Protein AF-0000000083251338 (afdb_homodimer)

Secondary structure (DSSP, 8-state):
---GGG---EEEEEEEEEE-S-GGGSSEEESSEEEEEESS--EEEEETTEEEEE-TTEEEEE-TT--EEEE--TTS-EEEEEEEEESS-SSS-SGGG--EEETTS----S--------HHHHTS-SEEE-TT-HHHHHHHHHHHHHHHH--SSHHHHHHHHHHHHHHHHHHHHH-SS---HHHHHHHHHHHH-TT----GGGHHHHTT--HHHHHHHHHHHHSS-HHHHHHHHHHHHHHHHHHH----HHHHHHHTT-SSHHHHHHHHHHHHSS-HHHHHH-HHHHHHHHHHHHHHHHH-/---GGG---EEEEEEEEEE-S-GGGSSEEESSEEEEEESS--EEEEETTEEEEE-TTEEEEE-TT--EEEE--TTS-EEEEEEEEESS-SSS-SGGG--EEETTS----S--------HHHHTS-SEEE-TT-HHHHHHHHHHHHHHHH--TTHHHHHHHHHHHHHHHHHHHHH-SS---HHHHHHHHHHHH-TT----GGGHHHHTT--HHHHHHHHHHHHSS-HHHHHHHHHHHHHHHHHHH----HHHHHHHTT-SSHHHHHHHHHHHHSS-HHHHHH-HHHHHHHHHHHHHHHHH-

Radius of gyration: 26.66 Å; Cα contacts (8 Å, |Δi|>4): 1052; chains: 2; bounding box: 55×78×57 Å

Structure (mmCIF, N/CA/C/O backbone):
data_AF-0000000083251338-model_v1
#
loop_
_entity.id
_entity.type
_entity.pdbx_description
1 polymer 'AraC-like DNA-binding protein'
#
loop_
_atom_site.group_PDB
_atom_site.id
_atom_site.type_symbol
_atom_site.label_atom_id
_atom_site.label_alt_id
_atom_site.label_comp_id
_atom_site.label_asym_id
_atom_site.label_entity_id
_atom_site.label_seq_id
_atom_site.pdbx_PDB_ins_code
_atom_site.Cartn_x
_atom_site.Cartn_y
_atom_site.Cartn_z
_atom_site.occupancy
_atom_site.B_iso_or_equiv
_atom_site.auth_seq_id
_atom_site.auth_comp_id
_atom_site.auth_asym_id
_atom_site.auth_atom_id
_atom_site.pdbx_PDB_model_num
ATOM 1 N N . MET A 1 1 ? -20.109 8.328 -16.203 1 85.44 1 MET A N 1
ATOM 2 C CA . MET A 1 1 ? -19.922 8.836 -14.852 1 85.44 1 MET A CA 1
ATOM 3 C C . MET A 1 1 ? -18.578 8.422 -14.297 1 85.44 1 MET A C 1
ATOM 5 O O . MET A 1 1 ? -18.094 7.32 -14.578 1 85.44 1 MET A O 1
ATOM 9 N N . ARG A 1 2 ? -17.891 9.352 -13.641 1 91.69 2 ARG A N 1
ATOM 10 C CA . ARG A 1 2 ? -16.578 9.047 -13.102 1 91.69 2 ARG A CA 1
ATOM 11 C C . ARG A 1 2 ? -16.672 8.008 -11.984 1 91.69 2 ARG A C 1
ATOM 13 O O . ARG A 1 2 ? -17.641 7.977 -11.242 1 91.69 2 ARG A O 1
ATOM 20 N N . THR A 1 3 ? -15.695 7.094 -11.977 1 94.62 3 THR A N 1
ATOM 21 C CA . THR A 1 3 ? -15.586 6.094 -10.922 1 94.62 3 THR A CA 1
ATOM 22 C C . THR A 1 3 ? -14.305 6.301 -10.117 1 94.62 3 THR A C 1
ATOM 24 O O . THR A 1 3 ? -13.477 7.145 -10.461 1 94.62 3 THR A O 1
ATOM 27 N N . LEU A 1 4 ? -14.188 5.57 -9.031 1 95.69 4 LEU A N 1
ATOM 28 C CA . LEU A 1 4 ? -13.008 5.691 -8.188 1 95.69 4 LEU A CA 1
ATOM 29 C C . LEU A 1 4 ? -11.758 5.238 -8.93 1 95.69 4 LEU A C 1
ATOM 31 O O . LEU A 1 4 ? -10.641 5.586 -8.539 1 95.69 4 LEU A O 1
ATOM 35 N N . ALA A 1 5 ? -11.938 4.445 -10.023 1 94.06 5 ALA A N 1
ATOM 36 C CA . ALA A 1 5 ? -10.797 3.998 -10.82 1 94.06 5 ALA A CA 1
ATOM 37 C C . ALA A 1 5 ? -10.125 5.176 -11.516 1 94.06 5 ALA A C 1
ATOM 39 O O . ALA A 1 5 ? -8.977 5.066 -11.969 1 94.06 5 ALA A O 1
ATOM 40 N N . MET A 1 6 ? -10.781 6.305 -11.57 1 95.06 6 MET A N 1
ATOM 41 C CA . MET A 1 6 ? -10.289 7.465 -12.312 1 95.06 6 ME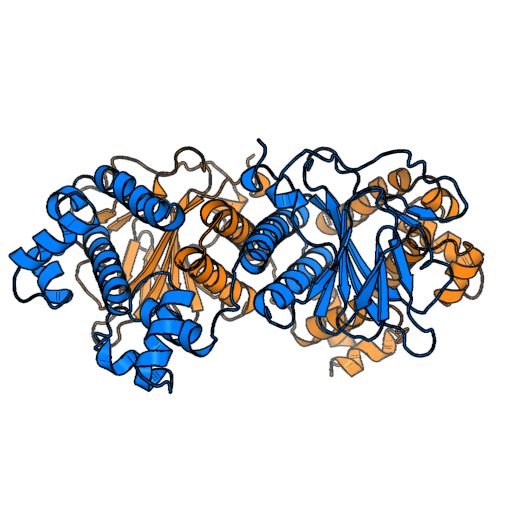T A CA 1
ATOM 42 C C . MET A 1 6 ? -9.609 8.453 -11.375 1 95.06 6 MET A C 1
ATOM 44 O O . MET A 1 6 ? -9.109 9.492 -11.82 1 95.06 6 MET A O 1
ATOM 48 N N . LEU A 1 7 ? -9.555 8.164 -10.102 1 96.38 7 LEU A N 1
ATOM 49 C CA . LEU A 1 7 ? -8.867 9.031 -9.156 1 96.38 7 LEU A CA 1
ATOM 50 C C . LEU A 1 7 ? -7.391 9.164 -9.508 1 96.38 7 LEU A C 1
ATOM 52 O O . LEU A 1 7 ? -6.77 8.211 -9.977 1 96.38 7 LEU A O 1
ATOM 56 N N . LYS A 1 8 ? -6.812 10.328 -9.312 1 95.69 8 LYS A N 1
ATOM 57 C CA . LYS A 1 8 ? -5.387 10.641 -9.391 1 95.69 8 LYS A CA 1
ATOM 58 C C . LYS A 1 8 ? -4.91 11.336 -8.117 1 95.69 8 LYS A C 1
ATOM 60 O O . LYS A 1 8 ? -4.527 12.508 -8.148 1 95.69 8 LYS A O 1
ATOM 65 N N . PRO A 1 9 ? -4.898 10.555 -7.051 1 96.88 9 PRO A N 1
ATOM 66 C CA . PRO A 1 9 ? -4.645 11.195 -5.758 1 96.88 9 PRO A CA 1
ATOM 67 C C . PRO A 1 9 ? -3.209 11.703 -5.621 1 96.88 9 PRO A C 1
ATOM 69 O O . PRO A 1 9 ? -2.285 11.102 -6.18 1 96.88 9 PRO A O 1
ATOM 72 N N . HIS A 1 10 ? -3.021 12.781 -4.961 1 97.75 10 HIS A N 1
ATOM 73 C CA . HIS A 1 10 ? -1.735 13.359 -4.59 1 97.75 10 HIS A CA 1
ATOM 74 C C . HIS A 1 10 ? -1.752 13.852 -3.146 1 97.75 10 HIS A C 1
ATOM 76 O O . HIS A 1 10 ? -2.486 14.789 -2.814 1 97.75 10 HIS A O 1
ATOM 82 N N . VAL A 1 11 ? -0.938 13.227 -2.32 1 97.44 11 VAL A N 1
ATOM 83 C CA . VAL A 1 11 ? -0.796 13.672 -0.939 1 97.44 11 VAL A CA 1
ATOM 84 C C . VAL A 1 11 ? 0.209 14.82 -0.867 1 97.44 11 VAL A C 1
ATOM 86 O O . VAL A 1 11 ? 1.415 14.609 -1.012 1 97.44 11 VAL A O 1
ATOM 89 N N . GLY A 1 12 ? -0.308 15.977 -0.588 1 93.88 12 GLY A N 1
ATOM 90 C CA . GLY A 1 12 ? 0.538 17.156 -0.577 1 93.88 12 GLY A CA 1
ATOM 91 C C . GLY A 1 12 ? 1.225 17.391 0.756 1 93.88 12 GLY A C 1
ATOM 92 O O . GLY A 1 12 ? 2.281 18.016 0.815 1 93.88 12 GLY A O 1
ATOM 93 N N . ASP A 1 13 ? 0.55 16.906 1.802 1 89.88 13 ASP A N 1
ATOM 94 C CA . ASP A 1 13 ? 1.111 17.094 3.137 1 89.88 13 ASP A CA 1
ATOM 95 C C . ASP A 1 13 ? 0.557 16.062 4.117 1 89.88 13 ASP A C 1
ATOM 97 O O . ASP A 1 13 ? -0.55 15.547 3.928 1 89.88 13 ASP A O 1
ATOM 101 N N . SER A 1 14 ? 1.362 15.664 5.062 1 90.31 14 SER A N 1
ATOM 102 C CA . SER A 1 14 ? 0.993 14.789 6.172 1 90.31 14 SER A CA 1
ATOM 103 C C . SER A 1 14 ? 1.659 15.234 7.469 1 90.31 14 SER A C 1
ATOM 105 O O . SER A 1 14 ? 2.881 15.383 7.527 1 90.31 14 SER A O 1
ATOM 107 N N . MET A 1 15 ? 0.802 15.43 8.523 1 83.19 15 MET A N 1
ATOM 108 C CA . MET A 1 15 ? 1.394 15.906 9.773 1 83.19 15 MET A CA 1
ATOM 109 C C . MET A 1 15 ? 0.53 15.508 10.969 1 83.19 15 MET A C 1
ATOM 111 O O . MET A 1 15 ? -0.696 15.445 10.859 1 83.19 15 MET A O 1
ATOM 115 N N . PRO A 1 16 ? 1.213 15.25 12.047 1 83 16 PRO A N 1
ATOM 116 C CA . PRO A 1 16 ? 0.451 15.133 13.289 1 83 16 PRO A CA 1
ATOM 117 C C . PRO A 1 16 ? -0.023 16.484 13.82 1 83 16 PRO A C 1
ATOM 119 O O . PRO A 1 16 ? 0.603 17.516 13.547 1 83 16 PRO A O 1
ATOM 122 N N . TYR A 1 17 ? -1.095 16.5 14.539 1 84.44 17 TYR A N 1
ATOM 123 C CA . TYR A 1 17 ? -1.618 17.719 15.133 1 84.44 17 TYR A CA 1
ATOM 124 C C . TYR A 1 17 ? -2.295 17.438 16.469 1 84.44 17 TYR A C 1
ATOM 126 O O . TYR A 1 17 ? -2.994 16.438 16.609 1 84.44 17 TYR A O 1
ATOM 134 N N . LEU A 1 18 ? -1.992 18.281 17.359 1 83.56 18 LEU A N 1
ATOM 135 C CA . LEU A 1 18 ? -2.643 18.203 18.672 1 83.56 18 LEU A CA 1
ATOM 136 C C . LEU A 1 18 ? -3.762 19.234 18.781 1 83.56 18 LEU A C 1
ATOM 138 O O . LEU A 1 18 ? -3.5 20.438 18.828 1 83.56 18 LEU A O 1
ATOM 142 N N . TYR A 1 19 ? -4.949 18.75 18.797 1 87.19 19 TYR A N 1
ATOM 143 C CA . TYR A 1 19 ? -6.109 19.609 19.031 1 87.19 19 TYR A CA 1
ATOM 144 C C . TYR A 1 19 ? -6.293 19.891 20.516 1 87.19 19 TYR A C 1
ATOM 146 O O . TYR A 1 19 ? -6.57 18.969 21.297 1 87.19 19 TYR A O 1
ATOM 154 N N . ASP A 1 20 ? -6.125 21.109 20.875 1 84.56 20 ASP A N 1
ATOM 155 C CA . ASP A 1 20 ? -6.125 21.438 22.297 1 84.56 20 ASP A CA 1
ATOM 156 C C . ASP A 1 20 ? -7.211 22.453 22.625 1 84.56 20 ASP A C 1
ATOM 158 O O . ASP A 1 20 ? -7.121 23.172 23.625 1 84.56 20 ASP A O 1
ATOM 162 N N . GLY A 1 21 ? -8.172 22.547 21.828 1 81.19 21 GLY A N 1
ATOM 163 C CA . GLY A 1 21 ? -9.289 23.453 22.078 1 81.19 21 GLY A CA 1
ATOM 164 C C . GLY A 1 21 ? -8.961 24.906 21.75 1 81.19 21 GLY A C 1
ATOM 165 O O . GLY A 1 21 ? -9.672 25.812 22.188 1 81.19 21 GLY A O 1
ATOM 166 N N . SER A 1 22 ? -8 25.078 21.016 1 77.12 22 SER A N 1
ATOM 167 C CA . SER A 1 22 ? -7.582 26.438 20.641 1 77.12 22 SER A CA 1
ATOM 168 C C . SER A 1 22 ? -8.523 27.047 19.609 1 77.12 22 SER A C 1
ATOM 170 O O . SER A 1 22 ? -9.367 26.359 19.047 1 77.12 22 SER A O 1
ATOM 172 N N . SER A 1 23 ? -8.414 28.375 19.5 1 67.44 23 SER A N 1
ATOM 173 C CA . SER A 1 23 ? -9.289 29.141 18.625 1 67.44 23 SER A CA 1
ATOM 174 C C . SER A 1 23 ? -9.156 28.688 17.172 1 67.44 23 SER A C 1
ATOM 176 O O . SER A 1 23 ? -10.07 28.891 16.375 1 67.44 23 SER A O 1
ATOM 178 N N . ASN A 1 24 ? -8.125 28.016 16.828 1 68.88 24 ASN A N 1
ATOM 179 C CA . ASN A 1 24 ? -7.879 27.625 15.445 1 68.88 24 ASN A CA 1
ATOM 180 C C . ASN A 1 24 ? -8.641 26.344 15.086 1 68.88 24 ASN A C 1
ATOM 182 O O . ASN A 1 24 ? -8.539 25.859 13.969 1 68.88 24 ASN A O 1
ATOM 186 N N . GLU A 1 25 ? -9.43 25.953 15.922 1 82.5 25 GLU A N 1
ATOM 187 C CA . GLU A 1 25 ? -10.195 24.719 15.719 1 82.5 25 GLU A CA 1
ATOM 188 C C . GLU A 1 25 ? -11.68 25.031 15.516 1 82.5 25 GLU A C 1
ATOM 190 O O . GLU A 1 25 ? -12.492 24.109 15.414 1 82.5 25 GLU A O 1
ATOM 195 N N . GLY A 1 26 ? -11.875 26.406 15.445 1 88.38 26 GLY A N 1
ATOM 196 C CA . GLY A 1 26 ? -13.242 26.812 15.195 1 88.38 26 GLY A CA 1
ATOM 197 C C . GLY A 1 26 ? -13.664 26.641 13.75 1 88.38 26 GLY A C 1
ATOM 198 O O . GLY A 1 26 ? -13.055 25.859 13.008 1 88.38 26 GLY A O 1
ATOM 199 N N . LEU A 1 27 ? -14.781 27.266 13.406 1 93.19 27 LEU A N 1
ATOM 200 C CA . LEU A 1 27 ? -15.359 27.078 12.078 1 93.19 27 LEU A CA 1
ATOM 201 C C . LEU A 1 27 ? -14.398 27.562 10.992 1 93.19 27 LEU A C 1
ATOM 203 O O . LEU A 1 27 ? -13.945 28.719 11.031 1 93.19 27 LEU A O 1
ATOM 207 N N . ARG A 1 28 ? -14.094 26.688 10.031 1 93.94 28 ARG A N 1
ATOM 208 C CA . ARG A 1 28 ? -13.109 26.984 8.992 1 93.94 28 ARG A CA 1
ATOM 209 C C . ARG A 1 28 ? -13.398 26.188 7.723 1 93.94 28 ARG A C 1
ATOM 211 O O . ARG A 1 28 ? -14.242 25.281 7.727 1 93.94 28 ARG A O 1
ATOM 218 N N . VAL A 1 29 ? -12.75 26.609 6.648 1 94.75 29 VAL A N 1
ATOM 219 C CA . VAL A 1 29 ? -12.75 25.844 5.406 1 94.75 29 VAL A CA 1
ATOM 220 C C . VAL A 1 29 ? -11.32 25.641 4.922 1 94.75 29 VAL A C 1
ATOM 222 O O . VAL A 1 29 ? -10.43 26.438 5.246 1 94.75 29 VAL A O 1
ATOM 225 N N . CYS A 1 30 ? -11.031 24.547 4.316 1 94.88 30 CYS A N 1
ATOM 226 C CA . CYS A 1 30 ? -9.734 24.219 3.73 1 94.88 30 CYS A CA 1
ATOM 227 C C . CYS A 1 30 ? -9.828 24.125 2.213 1 94.88 30 CYS A C 1
ATOM 229 O O . CYS A 1 30 ? -10.859 23.703 1.677 1 94.88 30 CYS A O 1
ATOM 231 N N . SER A 1 31 ? -8.805 24.438 1.492 1 95.31 31 SER A N 1
ATOM 232 C CA . SER A 1 31 ? -8.805 24.5 0.034 1 95.31 31 SER A CA 1
ATOM 233 C C . SER A 1 31 ? -8.68 23.109 -0.582 1 95.31 31 SER A C 1
ATOM 235 O O . SER A 1 31 ? -8.906 22.938 -1.781 1 95.31 31 SER A O 1
ATOM 237 N N . VAL A 1 32 ? -8.328 22.125 0.177 1 97.5 32 VAL A N 1
ATOM 238 C CA . VAL A 1 32 ? -8.047 20.797 -0.368 1 97.5 32 VAL A CA 1
ATOM 239 C C . VAL A 1 32 ? -8.773 19.734 0.455 1 97.5 32 VAL A C 1
ATOM 241 O O . VAL A 1 32 ? -9.414 20.047 1.463 1 97.5 32 VAL A O 1
ATOM 244 N N . TYR A 1 33 ? -8.758 18.438 -0.029 1 98.44 33 TYR A N 1
ATOM 245 C CA . TYR A 1 33 ? -9.289 17.328 0.76 1 98.44 33 TYR A CA 1
ATOM 246 C C . TYR A 1 33 ? -8.445 17.094 2.002 1 98.44 33 TYR A C 1
ATOM 248 O O . TYR A 1 33 ? -7.223 17.266 1.971 1 98.44 33 TYR A O 1
ATOM 256 N N . ALA A 1 34 ? -9.07 16.672 3.029 1 98.06 34 ALA A N 1
ATOM 257 C CA . ALA A 1 34 ? -8.344 16.422 4.27 1 98.06 34 ALA A CA 1
ATOM 258 C C . ALA A 1 34 ? -8.859 15.148 4.945 1 98.06 34 ALA A C 1
ATOM 260 O O . ALA A 1 34 ? -10.062 14.883 4.961 1 98.06 34 ALA A O 1
ATOM 261 N N . PHE A 1 35 ? -7.945 14.336 5.422 1 98.44 35 PHE A N 1
ATOM 262 C CA . PHE A 1 35 ? -8.203 13.18 6.273 1 98.44 35 PHE A CA 1
ATOM 263 C C . PHE A 1 35 ? -7.59 13.375 7.652 1 98.44 35 PHE A C 1
ATOM 265 O O . PHE A 1 35 ? -6.387 13.602 7.777 1 98.44 35 PHE A O 1
ATOM 272 N N . HIS A 1 36 ? -8.352 13.375 8.688 1 97.38 36 HIS A N 1
ATOM 273 C CA . HIS A 1 36 ? -7.887 13.43 10.062 1 97.38 36 HIS A CA 1
ATOM 274 C C . HIS A 1 36 ? -8.156 12.117 10.797 1 97.38 36 HIS A C 1
ATOM 276 O O . HIS A 1 36 ? -9.312 11.742 11 1 97.38 36 HIS A O 1
ATOM 282 N N . LEU A 1 37 ? -7.145 11.406 11.125 1 97.62 37 LEU A N 1
ATOM 283 C CA . LEU A 1 37 ? -7.297 10.172 11.891 1 97.62 37 LEU A CA 1
ATOM 284 C C . LEU A 1 37 ? -7.004 10.406 13.367 1 97.62 37 LEU A C 1
ATOM 286 O O . LEU A 1 37 ? -5.852 10.641 13.75 1 97.62 37 LEU A O 1
ATOM 290 N N . PHE A 1 38 ? -8 10.32 14.148 1 95.69 38 PHE A N 1
ATOM 291 C CA . PHE A 1 38 ? -7.852 10.461 15.586 1 95.69 38 PHE A CA 1
ATOM 292 C C . PHE A 1 38 ? -7.559 9.117 16.234 1 95.69 38 PHE A C 1
ATOM 294 O O . PHE A 1 38 ? -8.242 8.125 15.969 1 95.69 38 PHE A O 1
ATOM 301 N N . THR A 1 39 ? -6.562 9.078 17.078 1 91.38 39 THR A N 1
ATOM 302 C CA . THR A 1 39 ? -6.156 7.832 17.719 1 91.38 39 THR A CA 1
ATOM 303 C C . THR A 1 39 ? -6.926 7.617 19.016 1 91.38 39 THR A C 1
ATOM 305 O O . THR A 1 39 ? -6.926 6.516 19.562 1 91.38 39 THR A O 1
ATOM 308 N N . ASP A 1 40 ? -7.504 8.719 19.453 1 92.19 40 ASP A N 1
ATOM 309 C CA . ASP A 1 40 ? -8.242 8.672 20.719 1 92.19 40 ASP A CA 1
ATOM 310 C C . ASP A 1 40 ? -9.469 9.57 20.672 1 92.19 40 ASP A C 1
ATOM 312 O O . ASP A 1 40 ? -9.742 10.203 19.641 1 92.19 40 ASP A O 1
ATOM 316 N N . GLY A 1 41 ? -10.32 9.562 21.766 1 92.75 41 GLY A N 1
ATOM 317 C CA . GLY A 1 41 ? -11.484 10.391 22.031 1 92.75 41 GLY A CA 1
ATOM 318 C C . GLY A 1 41 ? -11.688 10.68 23.5 1 92.75 41 GLY A C 1
ATOM 319 O O . GLY A 1 41 ? -10.797 10.438 24.312 1 92.75 41 GLY A O 1
ATOM 320 N N . PRO A 1 42 ? -12.719 11.258 23.938 1 94.62 42 PRO A N 1
ATOM 321 C CA . PRO A 1 42 ? -13.852 11.727 23.125 1 94.62 42 PRO A CA 1
ATOM 322 C C . PRO A 1 42 ? -13.641 13.141 22.594 1 94.62 42 PRO A C 1
ATOM 324 O O . PRO A 1 42 ? -12.82 13.891 23.125 1 94.62 42 PRO A O 1
ATOM 327 N N . GLY A 1 43 ? -14.258 13.57 21.578 1 95.62 43 GLY A N 1
ATOM 328 C CA . GLY A 1 43 ? -14.422 14.898 21 1 95.62 43 GLY A CA 1
ATOM 329 C C . GLY A 1 43 ? -15.586 14.992 20.031 1 95.62 43 GLY A C 1
ATOM 330 O O . GLY A 1 43 ? -16.391 14.07 19.938 1 95.62 43 GLY A O 1
ATOM 331 N N . GLU A 1 44 ? -15.719 16.141 19.547 1 95.56 44 GLU A N 1
ATOM 332 C CA . GLU A 1 44 ? -16.766 16.312 18.547 1 95.56 44 GLU A CA 1
ATOM 333 C C . GLU A 1 44 ? -16.266 17.062 17.328 1 95.56 44 GLU A C 1
ATOM 335 O O . GLU A 1 44 ? -15.461 18 17.453 1 95.56 44 GLU A O 1
ATOM 340 N N . MET A 1 45 ? -16.719 16.625 16.203 1 95.69 45 MET A N 1
ATOM 341 C CA . MET A 1 45 ? -16.438 17.297 14.938 1 95.69 45 MET A CA 1
ATOM 342 C C . MET A 1 45 ? -17.734 17.844 14.328 1 95.69 45 MET A C 1
ATOM 344 O O . MET A 1 45 ? -18.766 17.188 14.367 1 95.69 45 MET A O 1
ATOM 348 N N . GLU A 1 46 ? -17.656 19.031 13.867 1 96.69 46 GLU A N 1
ATOM 349 C CA . GLU A 1 46 ? -18.766 19.656 13.18 1 96.69 46 GLU A CA 1
ATOM 350 C C . GLU A 1 46 ? -18.516 19.781 11.688 1 96.69 46 GLU A C 1
ATOM 352 O O . GLU A 1 46 ? -17.484 20.312 11.266 1 96.69 46 GLU A O 1
ATOM 357 N N . ILE A 1 47 ? -19.375 19.219 10.867 1 97.38 47 ILE A N 1
ATOM 358 C CA . ILE A 1 47 ? -19.312 19.328 9.414 1 97.38 47 ILE A CA 1
ATOM 359 C C . ILE A 1 47 ? -20.625 19.922 8.875 1 97.38 47 ILE A C 1
ATOM 361 O O . ILE A 1 47 ? -21.672 19.297 8.992 1 97.38 47 ILE A O 1
ATOM 365 N N . GLU A 1 48 ? -20.5 21.078 8.312 1 96.5 48 GLU A N 1
ATOM 366 C CA . GLU A 1 48 ? -21.672 21.75 7.754 1 96.5 48 GLU A CA 1
ATOM 367 C C . GLU A 1 48 ? -22.797 21.828 8.781 1 96.5 48 GLU A C 1
ATOM 369 O O . GLU A 1 48 ? -23.953 21.5 8.484 1 96.5 48 GLU A O 1
ATOM 374 N N . GLY A 1 49 ? -22.391 22.078 9.891 1 95.25 49 GLY A N 1
ATOM 375 C CA . GLY A 1 49 ? -23.359 22.359 10.945 1 95.25 49 GLY A CA 1
ATOM 376 C C . GLY A 1 49 ? -23.812 21.125 11.695 1 95.25 49 GLY A C 1
ATOM 377 O O . GLY A 1 49 ? -24.531 21.219 12.688 1 95.25 49 GLY A O 1
ATOM 378 N N . VAL A 1 50 ? -23.453 19.938 11.258 1 96.75 50 VAL A N 1
ATOM 379 C CA . VAL A 1 50 ? -23.844 18.703 11.914 1 96.75 50 VAL A CA 1
ATOM 380 C C . VAL A 1 50 ? -22.703 18.188 12.789 1 96.75 50 VAL A C 1
ATOM 382 O O . VAL A 1 50 ? -21.547 18.156 12.352 1 96.75 50 VAL A O 1
ATOM 385 N N . ARG A 1 51 ? -23.047 17.766 13.961 1 96.56 51 ARG A N 1
ATOM 386 C CA . ARG A 1 51 ? -22.031 17.344 14.914 1 96.56 51 ARG A CA 1
ATOM 387 C C . ARG A 1 51 ? -21.922 15.812 14.938 1 96.56 51 ARG A C 1
ATOM 389 O O . ARG A 1 51 ? -22.922 15.109 14.859 1 96.56 51 ARG A O 1
ATOM 396 N N . TYR A 1 52 ? -20.719 15.336 14.945 1 97.12 52 TYR A N 1
ATOM 397 C CA . TYR A 1 52 ? -20.391 13.914 15.023 1 97.12 52 TYR A CA 1
ATOM 398 C C . TYR A 1 52 ? -19.422 13.648 16.172 1 97.12 52 TYR A C 1
ATOM 400 O O . TYR A 1 52 ? -18.531 14.453 16.438 1 97.12 52 TYR A O 1
ATOM 408 N N . PRO A 1 53 ? -19.547 12.531 16.812 1 96.75 53 PRO A N 1
ATOM 409 C CA . PRO A 1 53 ? -18.578 12.195 17.859 1 96.75 53 PRO A CA 1
ATOM 410 C C . PRO A 1 53 ? -17.219 11.766 17.281 1 96.75 53 PRO A C 1
ATOM 412 O O . PRO A 1 53 ? -17.156 11.141 16.234 1 96.75 53 PRO A O 1
ATOM 415 N N . ILE A 1 54 ? -16.156 12.148 17.938 1 97.06 54 ILE A N 1
ATOM 416 C CA . ILE A 1 54 ? -14.812 11.625 17.734 1 97.06 54 ILE A CA 1
ATOM 417 C C . ILE A 1 54 ? -14.477 10.602 18.812 1 97.06 54 ILE A C 1
ATOM 419 O O . ILE A 1 54 ? -14.492 10.93 20 1 97.06 54 ILE A O 1
ATOM 423 N N . GLU A 1 55 ? -14.234 9.414 18.453 1 96.5 55 GLU A N 1
ATOM 424 C CA . GLU A 1 55 ? -13.812 8.328 19.328 1 96.5 55 GLU A CA 1
ATOM 425 C C . GLU A 1 55 ? -12.477 7.746 18.875 1 96.5 55 GLU A C 1
ATOM 427 O O . GLU A 1 55 ? -11.844 8.266 17.953 1 96.5 55 GLU A O 1
ATOM 432 N N . LYS A 1 56 ? -12.055 6.703 19.609 1 95.81 56 LYS A N 1
ATOM 433 C CA . LYS A 1 56 ? -10.82 6.023 19.234 1 95.81 56 LYS A CA 1
ATOM 434 C C . LYS A 1 56 ? -10.883 5.527 17.797 1 95.81 56 LYS A C 1
ATOM 436 O O . LYS A 1 56 ? -11.867 4.895 17.391 1 95.81 56 LYS A O 1
ATOM 441 N N . ARG A 1 57 ? -9.844 5.875 17 1 97.06 57 ARG A N 1
ATOM 442 C CA . ARG A 1 57 ? -9.672 5.453 15.609 1 97.06 57 ARG A CA 1
ATOM 443 C C . ARG A 1 57 ? -10.766 6.031 14.719 1 97.06 57 ARG A C 1
ATOM 445 O O . ARG A 1 57 ? -11.258 5.359 13.812 1 97.06 57 ARG A O 1
ATOM 452 N N . THR A 1 58 ? -11.211 7.203 15.023 1 97.75 58 THR A N 1
ATOM 453 C CA . THR A 1 58 ? -12.172 7.906 14.188 1 97.75 58 THR A CA 1
ATOM 454 C C . THR A 1 58 ? -11.477 8.602 13.023 1 97.75 58 THR A C 1
ATOM 456 O O . THR A 1 58 ? -10.492 9.32 13.227 1 97.75 58 THR A O 1
ATOM 459 N N . LEU A 1 59 ? -11.961 8.359 11.805 1 98.44 59 LEU A N 1
ATOM 460 C CA . LEU A 1 59 ? -11.516 9.031 10.586 1 98.44 59 LEU A CA 1
ATOM 461 C C . LEU A 1 59 ? -12.492 10.133 10.188 1 98.44 59 LEU A C 1
ATOM 463 O O . LEU A 1 59 ? -13.695 9.891 10.055 1 98.44 59 LEU A O 1
ATOM 467 N N . VAL A 1 60 ? -12.016 11.344 10.039 1 98.31 60 VAL A N 1
ATOM 468 C CA . VAL A 1 60 ? -12.781 12.461 9.5 1 98.31 60 VAL A CA 1
ATOM 469 C C . VAL A 1 60 ? -12.32 12.773 8.078 1 98.31 60 VAL A C 1
ATOM 471 O O . VAL A 1 60 ? -11.125 12.906 7.824 1 98.31 60 VAL A O 1
ATOM 474 N N . PHE A 1 61 ? -13.242 12.758 7.141 1 98.62 61 PHE A N 1
ATOM 475 C CA . PHE A 1 61 ? -12.977 13.062 5.738 1 98.62 61 PHE A CA 1
ATOM 476 C C . PHE A 1 61 ? -13.688 14.352 5.324 1 98.62 61 PHE A C 1
ATOM 478 O O . PHE A 1 61 ? -14.914 14.43 5.367 1 98.62 61 PHE A O 1
ATOM 485 N N . LEU A 1 62 ? -12.906 15.359 4.906 1 98.31 62 LEU A N 1
ATOM 486 C CA . LEU A 1 62 ? -13.438 16.672 4.539 1 98.31 62 LEU A CA 1
ATOM 487 C C . LEU A 1 62 ? -13.164 16.969 3.068 1 98.31 62 LEU A C 1
ATOM 489 O O . LEU A 1 62 ? -12.078 16.672 2.562 1 98.31 62 LEU A O 1
ATOM 493 N N . ARG A 1 63 ? -14.133 17.547 2.408 1 98.12 63 ARG A N 1
ATOM 494 C CA . ARG A 1 63 ? -13.992 17.969 1.021 1 98.12 63 ARG A CA 1
ATOM 495 C C . ARG A 1 63 ? -13.531 19.422 0.942 1 98.12 63 ARG A C 1
ATOM 497 O O . ARG A 1 63 ? -13.695 20.188 1.898 1 98.12 63 ARG A O 1
ATOM 504 N N . PRO A 1 64 ? -12.93 19.812 -0.224 1 97.94 64 PRO A N 1
ATOM 505 C CA . PRO A 1 64 ? -12.5 21.203 -0.375 1 97.94 64 PRO A CA 1
ATOM 506 C C . PRO A 1 64 ? -13.641 22.188 -0.181 1 97.94 64 PRO A C 1
ATOM 508 O O . PRO A 1 64 ? -14.719 22.016 -0.757 1 97.94 64 PRO A O 1
ATOM 511 N N . GLY A 1 65 ? -13.359 23.156 0.707 1 97.06 65 GLY A N 1
ATOM 512 C CA . GLY A 1 65 ? -14.328 24.219 0.912 1 97.06 65 GLY A CA 1
ATOM 513 C C . GLY A 1 65 ? -15.445 23.828 1.865 1 97.06 65 GLY A C 1
ATOM 514 O O . GLY A 1 65 ? -16.375 24.609 2.084 1 97.06 65 GLY A O 1
ATOM 515 N N . GLN A 1 66 ? -15.398 22.703 2.398 1 97.06 66 GLN A N 1
ATOM 516 C CA . GLN A 1 66 ? -16.453 22.219 3.291 1 97.06 66 GLN A CA 1
ATOM 517 C C . GLN A 1 66 ? -16.281 22.797 4.695 1 97.06 66 GLN A C 1
ATOM 519 O O . GLN A 1 66 ? -15.289 22.516 5.371 1 97.06 66 GLN A O 1
ATOM 524 N N . PRO A 1 67 ? -17.25 23.609 5.156 1 97.06 67 PRO A N 1
ATOM 525 C CA . PRO A 1 67 ? -17.141 24.188 6.5 1 97.06 67 PRO A CA 1
ATOM 526 C C . PRO A 1 67 ? -17.094 23.125 7.594 1 97.06 67 PRO A C 1
ATOM 528 O O . PRO A 1 67 ? -17.875 22.172 7.574 1 97.06 67 PRO A O 1
ATOM 531 N N . HIS A 1 68 ? -16.109 23.281 8.539 1 96.81 68 HIS A N 1
ATOM 532 C CA . HIS A 1 68 ? -15.977 22.312 9.609 1 96.81 68 HIS A CA 1
ATOM 533 C C . HIS A 1 68 ? -15.328 22.938 10.844 1 96.81 68 HIS A C 1
ATOM 535 O O . HIS A 1 68 ? -14.758 24.016 10.766 1 96.81 68 HIS A O 1
ATOM 541 N N . ALA A 1 69 ? -15.5 22.297 11.961 1 95.19 69 ALA A N 1
ATOM 542 C CA . ALA A 1 69 ? -14.914 22.734 13.227 1 95.19 69 ALA A CA 1
ATOM 543 C C . ALA A 1 69 ? -14.648 21.531 14.141 1 95.19 69 ALA A C 1
ATOM 545 O O . ALA A 1 69 ? -15.328 20.516 14.047 1 95.19 69 ALA A O 1
ATOM 546 N N . PHE A 1 70 ? -13.602 21.688 14.938 1 94.38 70 PHE A N 1
ATOM 547 C CA . PHE A 1 70 ? -13.297 20.688 15.945 1 94.38 70 PHE A CA 1
ATOM 548 C C . PHE A 1 70 ? -13.641 21.188 17.344 1 94.38 70 PHE A C 1
ATOM 550 O O . PHE A 1 70 ? -13.188 22.266 17.75 1 94.38 70 PHE A O 1
ATOM 557 N N . HIS A 1 71 ? -14.453 20.484 17.969 1 93.88 71 HIS A N 1
ATOM 558 C CA . HIS A 1 71 ? -14.836 20.797 19.344 1 93.88 71 HIS A CA 1
ATOM 559 C C . HIS A 1 71 ? -14.172 19.828 20.328 1 93.88 71 HIS A C 1
ATOM 561 O O . HIS A 1 71 ? -14.773 18.812 20.719 1 93.88 71 HIS A O 1
ATOM 567 N N . ILE A 1 72 ? -13.039 20.156 20.734 1 92.44 72 ILE A N 1
ATOM 568 C CA . ILE A 1 72 ? -12.227 19.344 21.625 1 92.44 72 ILE A CA 1
ATOM 569 C C . ILE A 1 72 ? -11.875 20.141 22.875 1 92.44 72 ILE A C 1
ATOM 571 O O . ILE A 1 72 ? -11.5 21.312 22.797 1 92.44 72 ILE A O 1
ATOM 575 N N . SER A 1 73 ? -11.992 19.562 24.047 1 90.75 73 SER A N 1
ATOM 576 C CA . SER A 1 73 ? -11.766 20.219 25.328 1 90.75 73 SER A CA 1
ATOM 577 C C . SER A 1 73 ? -10.281 20.438 25.594 1 90.75 73 SER A C 1
ATOM 579 O O . SER A 1 73 ? -9.469 19.531 25.391 1 90.75 73 SER A O 1
ATOM 581 N N . PRO A 1 74 ? -9.914 21.625 26.062 1 87.56 74 PRO A N 1
ATOM 582 C CA . PRO A 1 74 ? -8.516 21.844 26.453 1 87.56 74 PRO A CA 1
ATOM 583 C C . PRO A 1 74 ? -8.047 20.906 27.547 1 87.56 74 PRO A C 1
ATOM 585 O O . PRO A 1 74 ? -6.848 20.641 27.672 1 87.56 74 PRO A O 1
ATOM 588 N N . ALA A 1 75 ? -8.953 20.438 28.328 1 90.5 75 ALA A N 1
ATOM 589 C CA . ALA A 1 75 ? -8.625 19.531 29.422 1 90.5 75 ALA A CA 1
ATOM 590 C C . ALA A 1 75 ? -8.258 18.141 28.891 1 90.5 75 ALA A C 1
ATOM 592 O O . ALA A 1 75 ? -7.57 17.375 29.578 1 90.5 75 ALA A O 1
ATOM 593 N N . HIS A 1 76 ? -8.711 17.844 27.703 1 91 76 HIS A N 1
ATOM 594 C CA . HIS A 1 76 ? -8.43 16.562 27.094 1 91 76 HIS A CA 1
ATOM 595 C C . HIS A 1 76 ? -8.039 16.719 25.625 1 91 76 HIS A C 1
ATOM 597 O O . HIS A 1 76 ? -8.781 16.328 24.719 1 91 76 HIS A O 1
ATOM 603 N N . PRO A 1 77 ? -6.863 17.203 25.375 1 89.56 77 PRO A N 1
ATOM 604 C CA . PRO A 1 77 ? -6.426 17.375 24 1 89.56 77 PRO A CA 1
ATOM 605 C C . PRO A 1 77 ? -6.355 16.062 23.219 1 89.56 77 PRO A C 1
ATOM 607 O O . PRO A 1 77 ? -6.117 15.008 23.812 1 89.56 77 PRO A O 1
ATOM 610 N N . LEU A 1 78 ? -6.66 16.109 21.953 1 90.62 78 LEU A N 1
ATOM 611 C CA . LEU A 1 78 ? -6.648 14.938 21.094 1 90.62 78 LEU A CA 1
ATOM 612 C C . LEU A 1 78 ? -5.617 15.094 19.984 1 90.62 78 LEU A C 1
ATOM 614 O O . LEU A 1 78 ? -5.547 16.141 19.328 1 90.62 78 LEU A O 1
ATOM 618 N N . ALA A 1 79 ? -4.859 14.039 19.797 1 87.94 79 ALA A N 1
ATOM 619 C CA . ALA A 1 79 ? -3.9 14.008 18.703 1 87.94 79 ALA A CA 1
ATOM 620 C C . ALA A 1 79 ? -4.516 13.367 17.453 1 87.94 79 ALA A C 1
ATOM 622 O O . ALA A 1 79 ? -5.348 12.469 17.562 1 87.94 79 ALA A O 1
ATOM 623 N N . SER A 1 80 ? -4.09 13.867 16.328 1 91.88 80 SER A N 1
ATOM 624 C CA . SER A 1 80 ? -4.52 13.273 15.062 1 91.88 80 SER A CA 1
ATOM 625 C C . SER A 1 80 ? -3.367 13.188 14.062 1 91.88 80 SER A C 1
ATOM 627 O O . SER A 1 80 ? -2.359 13.883 14.219 1 91.88 80 SER A O 1
ATOM 629 N N . HIS A 1 81 ? -3.422 12.242 13.195 1 92.62 81 HIS A N 1
ATOM 630 C CA . HIS A 1 81 ? -2.629 12.234 11.977 1 92.62 81 HIS A CA 1
ATOM 631 C C . HIS A 1 81 ? -3.416 12.812 10.805 1 92.62 81 HIS A C 1
ATOM 633 O O . HIS A 1 81 ? -4.43 12.242 10.391 1 92.62 81 HIS A O 1
ATOM 639 N N . ASN A 1 82 ? -2.957 13.93 10.297 1 93.56 82 ASN A N 1
ATOM 640 C CA . ASN A 1 82 ? -3.68 14.633 9.242 1 93.56 82 ASN A CA 1
ATOM 641 C C . ASN A 1 82 ? -3.02 14.43 7.883 1 93.56 82 ASN A C 1
ATOM 643 O O . ASN A 1 82 ? -1.794 14.477 7.77 1 93.56 82 ASN A O 1
ATOM 647 N N . LEU A 1 83 ? -3.797 14.109 6.895 1 96.19 83 LEU A N 1
ATOM 648 C CA . LEU A 1 83 ? -3.375 14.023 5.504 1 96.19 83 LEU A CA 1
ATOM 649 C C . LEU A 1 83 ? -4.133 15.023 4.641 1 96.19 83 LEU A C 1
ATOM 651 O O . LEU A 1 83 ? -5.363 15.086 4.691 1 96.19 83 LEU A O 1
ATOM 655 N N . TYR A 1 84 ? -3.447 15.891 3.9 1 96.38 84 TYR A N 1
ATOM 656 C CA . TYR A 1 84 ? -4.023 16.828 2.941 1 96.38 84 TYR A CA 1
ATOM 657 C C . TYR A 1 84 ? -3.686 16.422 1.512 1 96.38 84 TYR A C 1
ATOM 659 O O . TYR A 1 84 ? -2.523 16.156 1.194 1 96.38 84 TYR A O 1
ATOM 667 N N . CYS A 1 85 ? -4.727 16.375 0.696 1 98.06 85 CYS A N 1
ATOM 668 C CA . CYS A 1 85 ? -4.465 15.742 -0.587 1 98.06 85 CYS A CA 1
ATOM 669 C C . CYS A 1 85 ? -5.387 16.281 -1.669 1 98.06 85 CYS A C 1
ATOM 671 O O . CYS A 1 85 ? -6.301 17.062 -1.378 1 98.06 85 CYS A O 1
ATOM 673 N N . ASP A 1 86 ? -5.039 16.031 -2.9 1 98.25 86 ASP A N 1
ATOM 674 C CA . ASP A 1 86 ? -5.91 16.109 -4.07 1 98.25 86 ASP A CA 1
ATOM 675 C C . ASP A 1 86 ? -6.395 14.727 -4.496 1 98.25 86 ASP A C 1
ATOM 677 O O . ASP A 1 86 ? -5.676 13.742 -4.352 1 98.25 86 ASP A O 1
ATOM 681 N N . LEU A 1 87 ? -7.617 14.656 -5.035 1 98.06 87 LEU A N 1
ATOM 682 C CA . LEU A 1 87 ? -8.117 13.344 -5.438 1 98.06 87 LEU A CA 1
ATOM 683 C C . LEU A 1 87 ? -8.156 13.219 -6.957 1 98.06 87 LEU A C 1
ATOM 685 O O . LEU A 1 87 ? -8.172 12.109 -7.496 1 98.06 87 LEU A O 1
ATOM 689 N N . TRP A 1 88 ? -8.117 14.359 -7.672 1 97 88 TRP A N 1
ATOM 690 C CA . TRP A 1 88 ? -8.461 14.273 -9.086 1 97 88 TRP A CA 1
ATOM 691 C C . TRP A 1 88 ? -7.367 14.891 -9.953 1 97 88 TRP A C 1
ATOM 693 O O . TRP A 1 88 ? -7.457 14.875 -11.18 1 97 88 TRP A O 1
ATOM 703 N N . ASP A 1 89 ? -6.336 15.461 -9.32 1 93.94 89 ASP A N 1
ATOM 704 C CA . ASP A 1 89 ? -5.277 16.109 -10.086 1 93.94 89 ASP A CA 1
ATOM 705 C C . ASP A 1 89 ? -3.924 15.938 -9.398 1 93.94 89 ASP A C 1
ATOM 707 O O . ASP A 1 89 ? -3.594 16.688 -8.469 1 93.94 89 ASP A O 1
ATOM 711 N N . ALA A 1 90 ? -3.141 15.102 -9.977 1 92.44 90 ALA A N 1
ATOM 712 C CA . ALA A 1 90 ? -1.807 14.867 -9.43 1 92.44 90 ALA A CA 1
ATOM 713 C C . ALA A 1 90 ? -0.764 15.719 -10.148 1 92.44 90 ALA A C 1
ATOM 715 O O . ALA A 1 90 ? 0.367 15.859 -9.68 1 92.44 90 ALA A O 1
ATOM 716 N N . LYS A 1 91 ? -1.099 16.328 -11.195 1 92.25 91 LYS A N 1
ATOM 717 C CA . LYS A 1 91 ? -0.155 17.094 -12.008 1 92.25 91 LYS A CA 1
ATOM 718 C C . LYS A 1 91 ? 0.075 18.484 -11.406 1 92.25 91 LYS A C 1
ATOM 720 O O . LYS A 1 91 ? 1.212 18.953 -11.344 1 92.25 91 LYS A O 1
ATOM 725 N N . THR A 1 92 ? -1.005 19.141 -11.023 1 92.31 92 THR A N 1
ATOM 726 C CA . THR A 1 92 ? -0.928 20.453 -10.398 1 92.31 92 THR A CA 1
ATOM 727 C C . THR A 1 92 ? -1.689 20.453 -9.07 1 92.31 92 THR A C 1
ATOM 729 O O . THR A 1 92 ? -2.689 21.156 -8.93 1 92.31 92 THR A O 1
ATOM 732 N N . PRO A 1 93 ? -1.156 19.719 -8.164 1 93.69 93 PRO A N 1
ATOM 733 C CA . PRO A 1 93 ? -1.896 19.578 -6.906 1 93.69 93 PRO A CA 1
ATOM 734 C C . PRO A 1 93 ? -1.906 20.859 -6.082 1 93.69 93 PRO A C 1
ATOM 736 O O . PRO A 1 93 ? -0.881 21.531 -5.973 1 93.69 93 PRO A O 1
ATOM 739 N N . VAL A 1 94 ? -3.059 21.203 -5.52 1 93.31 94 VAL A N 1
ATOM 740 C CA . VAL A 1 94 ? -3.242 22.359 -4.652 1 93.31 94 VAL A CA 1
ATOM 741 C C . VAL A 1 94 ? -2.766 22.031 -3.238 1 93.31 94 VAL A C 1
ATOM 743 O O . VAL A 1 94 ? -2.365 22.922 -2.488 1 93.31 94 VAL A O 1
ATOM 746 N N . SER A 1 95 ? -2.727 20.75 -2.934 1 92.44 95 SER A N 1
ATOM 747 C CA . SER A 1 95 ? -2.484 20.281 -1.575 1 92.44 95 SER A CA 1
ATOM 748 C C . SER A 1 95 ? -1.059 20.594 -1.128 1 92.44 95 SER A C 1
ATOM 750 O O . SER A 1 95 ? -0.754 20.547 0.065 1 92.44 95 SER A O 1
ATOM 752 N N . ARG A 1 96 ? -0.224 20.922 -2.086 1 85.75 96 ARG A N 1
ATOM 753 C CA . ARG A 1 96 ? 1.141 21.297 -1.74 1 85.75 96 ARG A CA 1
ATOM 754 C C . ARG A 1 96 ? 1.173 22.656 -1.058 1 85.75 96 ARG A C 1
ATOM 756 O O . ARG A 1 96 ? 2.139 23 -0.369 1 85.75 96 ARG A O 1
ATOM 763 N N . HIS A 1 97 ? 0.125 23.422 -1.318 1 83.12 97 HIS A N 1
ATOM 764 C CA . HIS A 1 97 ? 0.025 24.766 -0.763 1 83.12 97 HIS A CA 1
ATOM 765 C C . HIS A 1 97 ? -1.389 25.047 -0.267 1 83.12 97 HIS A C 1
ATOM 767 O O . HIS A 1 97 ? -1.977 26.078 -0.617 1 83.12 97 HIS A O 1
ATOM 773 N N . ARG A 1 98 ? -1.812 24.203 0.597 1 87.75 98 ARG A N 1
ATOM 774 C CA . ARG A 1 98 ? -3.193 24.312 1.053 1 87.75 98 ARG A CA 1
ATOM 775 C C . ARG A 1 98 ? -3.418 25.609 1.82 1 87.75 98 ARG A C 1
ATOM 777 O O . ARG A 1 98 ? -2.48 26.156 2.398 1 87.75 98 ARG A O 1
ATOM 784 N N . THR A 1 99 ? -4.621 26.078 1.831 1 86.06 99 THR A N 1
ATOM 785 C CA . THR A 1 99 ? -5 27.281 2.568 1 86.06 99 THR A CA 1
ATOM 786 C C . THR A 1 99 ? -6.238 27.031 3.422 1 86.06 99 THR A C 1
ATOM 788 O O . THR A 1 99 ? -7.066 26.172 3.082 1 86.06 99 THR A O 1
ATOM 791 N N . PHE A 1 100 ? -6.312 27.734 4.539 1 88.94 100 PHE A N 1
ATOM 792 C CA . PHE A 1 100 ? -7.484 27.75 5.402 1 88.94 100 PHE A CA 1
ATOM 793 C C . PHE A 1 100 ? -8.062 29.156 5.508 1 88.94 100 PHE A C 1
ATOM 795 O O . PHE A 1 100 ? -7.328 30.156 5.438 1 88.94 100 PHE A O 1
ATOM 802 N N . ILE A 1 101 ? -9.328 29.25 5.617 1 88.44 101 ILE A N 1
ATOM 803 C CA . ILE A 1 101 ? -10.008 30.469 6 1 88.44 101 ILE A CA 1
ATOM 804 C C . ILE A 1 101 ? -10.891 30.203 7.223 1 88.44 101 ILE A C 1
ATOM 806 O O . ILE A 1 101 ? -11.57 29.188 7.297 1 88.44 101 ILE A O 1
ATOM 810 N N . TYR A 1 102 ? -10.844 31.094 8.102 1 88.31 102 TYR A N 1
ATOM 811 C CA . TYR A 1 102 ? -11.555 30.938 9.367 1 88.31 102 TYR A CA 1
ATOM 812 C C . TYR A 1 102 ? -12.695 31.938 9.477 1 88.31 102 TYR A C 1
ATOM 814 O O . TYR A 1 102 ? -12.57 33.094 9.039 1 88.31 102 TYR A O 1
ATOM 822 N N . ALA A 1 103 ? -13.797 31.469 10.109 1 88.5 103 ALA A N 1
ATOM 823 C CA . ALA A 1 103 ? -14.859 32.406 10.469 1 88.5 103 ALA A CA 1
ATOM 824 C C . ALA A 1 103 ? -14.352 33.469 11.445 1 88.5 103 ALA A C 1
ATOM 826 O O . ALA A 1 103 ? -13.508 33.188 12.297 1 88.5 103 ALA A O 1
ATOM 827 N N . PRO A 1 104 ? -14.797 34.656 11.211 1 88.81 104 PRO A N 1
ATOM 828 C CA . PRO A 1 104 ? -15.961 35.062 10.438 1 88.81 104 PRO A CA 1
ATOM 829 C C . PRO A 1 104 ? -15.602 35.531 9.031 1 88.81 104 PRO A C 1
ATOM 831 O O . PRO A 1 104 ? -16.438 36.125 8.336 1 88.81 104 PRO A O 1
ATOM 834 N N . ASN A 1 105 ? -14.352 35.406 8.703 1 84.5 105 ASN A N 1
ATOM 835 C CA . ASN A 1 105 ? -14.016 35.781 7.336 1 84.5 105 ASN A CA 1
ATOM 836 C C . ASN A 1 105 ? -14.875 35.031 6.324 1 84.5 105 ASN A C 1
ATOM 838 O O . ASN A 1 105 ? -15.227 33.875 6.547 1 84.5 105 ASN A O 1
ATOM 842 N N . PRO A 1 106 ? -15.234 35.75 5.27 1 89.69 106 PRO A N 1
ATOM 843 C CA . PRO A 1 106 ? -15.945 35 4.234 1 89.69 106 PRO A CA 1
ATOM 844 C C . PRO A 1 106 ? -15.125 33.844 3.668 1 89.69 106 PRO A C 1
ATOM 846 O O . PRO A 1 106 ? -13.93 34 3.42 1 89.69 106 PRO A O 1
ATOM 849 N N . PHE A 1 107 ? -15.758 32.75 3.553 1 89.94 107 PHE A N 1
ATOM 850 C CA . PHE A 1 107 ? -15.086 31.562 3.059 1 89.94 107 PHE A CA 1
ATOM 851 C C . PHE A 1 107 ? -14.852 31.672 1.555 1 89.94 107 PHE A C 1
ATOM 853 O O . PHE A 1 107 ? -15.539 31.016 0.772 1 89.94 107 PHE A O 1
ATOM 860 N N . SER A 1 108 ? -13.922 32.562 1.135 1 90.69 108 SER A N 1
ATOM 861 C CA . SER A 1 108 ? -13.516 32.75 -0.254 1 90.69 108 SER A CA 1
ATOM 862 C C . SER A 1 108 ? -12.086 32.25 -0.476 1 90.69 108 SER A C 1
ATOM 864 O O . SER A 1 108 ? -11.133 33.031 -0.339 1 90.69 108 SER A O 1
ATOM 866 N N . LEU A 1 109 ? -11.906 31.062 -0.89 1 89.62 109 LEU A N 1
ATOM 867 C CA . LEU A 1 109 ? -10.594 30.453 -1.105 1 89.62 109 LEU A CA 1
ATOM 868 C C . LEU A 1 109 ? -10.055 30.812 -2.488 1 89.62 109 LEU A C 1
ATOM 870 O O . LEU A 1 109 ? -10.789 30.734 -3.479 1 89.62 109 LEU A O 1
ATOM 874 N N . PRO A 1 110 ? -8.805 31.219 -2.504 1 85.88 110 PRO A N 1
ATOM 875 C CA . PRO A 1 110 ? -8.227 31.609 -3.793 1 85.88 110 PRO A CA 1
ATOM 876 C C . PRO A 1 110 ? -8.172 30.453 -4.785 1 85.88 110 PRO A C 1
ATOM 878 O O . PRO A 1 110 ? -8.219 30.672 -5.996 1 85.88 110 PRO A O 1
ATOM 881 N N . GLU A 1 111 ? -7.977 29.25 -4.324 1 92 111 GLU A N 1
ATOM 882 C CA . GLU A 1 111 ? -7.891 28.031 -5.133 1 92 111 GLU A CA 1
ATOM 883 C C . GLU A 1 111 ? -8.445 26.828 -4.383 1 92 111 GLU A C 1
ATOM 885 O O . GLU A 1 111 ? -8.297 26.734 -3.16 1 92 111 GLU A O 1
ATOM 890 N N . LEU A 1 112 ? -9.102 25.969 -5.184 1 95 112 LEU A N 1
ATOM 891 C CA . LEU A 1 112 ? -9.625 24.734 -4.625 1 95 112 LEU A CA 1
ATOM 892 C C . LEU A 1 112 ? -9.086 23.516 -5.375 1 95 112 LEU A C 1
ATOM 894 O O . LEU A 1 112 ? -8.898 23.578 -6.594 1 95 112 LEU A O 1
ATOM 898 N N . SER A 1 113 ? -8.789 22.484 -4.574 1 96.69 113 SER A N 1
ATOM 899 C CA . SER A 1 113 ? -8.539 21.219 -5.246 1 96.69 113 SER A CA 1
ATOM 900 C C . SER A 1 113 ? -9.68 20.859 -6.188 1 96.69 113 SER A C 1
ATOM 902 O O . SER A 1 113 ? -10.852 21.078 -5.867 1 96.69 113 SER A O 1
ATOM 904 N N . ALA A 1 114 ? -9.344 20.281 -7.332 1 96.38 114 ALA A N 1
ATOM 905 C CA . ALA A 1 114 ? -10.344 19.844 -8.297 1 96.38 114 ALA A CA 1
ATOM 906 C C . ALA A 1 114 ? -11.328 18.859 -7.668 1 96.38 114 ALA A C 1
ATOM 908 O O . ALA A 1 114 ? -10.93 17.984 -6.898 1 96.38 114 ALA A O 1
ATOM 909 N N . MET A 1 115 ? -12.57 19.125 -7.918 1 95.88 115 MET A N 1
ATOM 910 C CA . MET A 1 115 ? -13.641 18.219 -7.508 1 95.88 115 MET A CA 1
ATOM 911 C C . MET A 1 115 ? -14.453 17.766 -8.711 1 95.88 115 MET A C 1
ATOM 913 O O . MET A 1 115 ? -14.961 18.594 -9.477 1 95.88 115 MET A O 1
ATOM 917 N N . HIS A 1 116 ? -14.5 16.531 -8.969 1 95.75 116 HIS A N 1
ATOM 918 C CA . HIS A 1 116 ? -15.312 15.961 -10.039 1 95.75 116 HIS A CA 1
ATOM 919 C C . HIS A 1 116 ? -16.438 15.109 -9.469 1 95.75 116 HIS A C 1
ATOM 921 O O . HIS A 1 116 ? -16.25 14.414 -8.469 1 95.75 116 HIS A O 1
ATOM 927 N N . ALA A 1 117 ? -17.594 15.188 -10.148 1 95.44 117 ALA A N 1
ATOM 928 C CA . ALA A 1 117 ? -18.719 14.344 -9.742 1 95.44 117 ALA A CA 1
ATOM 929 C C . ALA A 1 117 ? -18.359 12.867 -9.852 1 95.44 117 ALA A C 1
ATOM 931 O O . ALA A 1 117 ? -17.953 12.398 -10.914 1 95.44 117 ALA A O 1
ATOM 932 N N . CYS A 1 118 ? -18.422 12.203 -8.789 1 96.56 118 CYS A N 1
ATOM 933 C CA . CYS A 1 118 ? -18.203 10.766 -8.664 1 96.56 118 CYS A CA 1
ATOM 934 C C . CYS A 1 118 ? -19.094 10.172 -7.562 1 96.56 118 CYS A C 1
ATOM 936 O O . CYS A 1 118 ? -18.797 10.344 -6.375 1 96.56 118 CYS A O 1
ATOM 938 N N . PRO A 1 119 ? -20.172 9.484 -7.973 1 94.94 119 PRO A N 1
ATOM 939 C CA . PRO A 1 119 ? -21.125 8.992 -6.977 1 94.94 119 PRO A CA 1
ATOM 940 C C . PRO A 1 119 ? -20.469 8.18 -5.871 1 94.94 119 PRO A C 1
ATOM 942 O O . PRO A 1 119 ? -20.828 8.312 -4.699 1 94.94 119 PRO A O 1
ATOM 945 N N . GLU A 1 120 ? -19.516 7.348 -6.207 1 94.75 120 GLU A N 1
ATOM 946 C CA . GLU A 1 120 ? -18.828 6.512 -5.223 1 94.75 120 GLU A CA 1
ATOM 947 C C . GLU A 1 120 ? -18.031 7.359 -4.238 1 94.75 120 GLU A C 1
ATOM 949 O O . GLU A 1 120 ? -18.062 7.113 -3.031 1 94.75 120 GLU A O 1
ATOM 954 N N . ALA A 1 121 ? -17.312 8.367 -4.73 1 95.19 121 ALA A N 1
ATOM 955 C CA . ALA A 1 121 ? -16.531 9.258 -3.875 1 95.19 121 ALA A CA 1
ATOM 956 C C . ALA A 1 121 ? -17.438 10.141 -3.029 1 95.19 121 ALA A C 1
ATOM 958 O O . ALA A 1 121 ? -17.156 10.398 -1.856 1 95.19 121 ALA A O 1
ATOM 959 N N . ASP A 1 122 ? -18.5 10.547 -3.648 1 94.75 122 ASP A N 1
ATOM 960 C CA . ASP A 1 122 ? -19.453 11.438 -2.984 1 94.75 122 ASP A CA 1
ATOM 961 C C . ASP A 1 122 ? -20.156 10.727 -1.836 1 94.75 122 ASP A C 1
ATOM 963 O O . ASP A 1 122 ? -20.578 11.367 -0.87 1 94.75 122 ASP A O 1
ATOM 967 N N . ALA A 1 123 ? -20.234 9.422 -1.934 1 93.94 123 ALA A N 1
ATOM 968 C CA . ALA A 1 123 ? -20.969 8.641 -0.944 1 93.94 123 ALA A CA 1
ATOM 969 C C . ALA A 1 123 ? -20.109 8.359 0.284 1 93.94 123 ALA A C 1
ATOM 971 O O . ALA A 1 123 ? -20.609 7.949 1.327 1 93.94 123 ALA A O 1
ATOM 972 N N . LEU A 1 124 ? -18.781 8.578 0.212 1 95.25 124 LEU A N 1
ATOM 973 C CA . LEU A 1 124 ? -17.922 8.328 1.354 1 95.25 124 LEU A CA 1
ATOM 974 C C . LEU A 1 124 ? -18.297 9.211 2.537 1 95.25 124 LEU A C 1
ATOM 976 O O . LEU A 1 124 ? -18.531 10.406 2.371 1 95.25 124 LEU A O 1
ATOM 980 N N . PRO A 1 125 ? -18.344 8.656 3.689 1 95.75 125 PRO A N 1
ATOM 981 C CA . PRO A 1 125 ? -18.828 9.414 4.852 1 95.75 125 PRO A CA 1
ATOM 982 C C . PRO A 1 125 ? -17.797 10.414 5.367 1 95.75 125 PRO A C 1
ATOM 984 O O . PRO A 1 125 ? -16.594 10.172 5.273 1 95.75 125 PRO A O 1
ATOM 987 N N . GLY A 1 126 ? -18.281 11.508 5.926 1 97.19 126 GLY A N 1
ATOM 988 C CA . GLY A 1 126 ? -17.422 12.5 6.539 1 97.19 126 GLY A CA 1
ATOM 989 C C . GLY A 1 126 ? -16.781 12.031 7.832 1 97.19 126 GLY A C 1
ATOM 990 O O . GLY A 1 126 ? -15.734 12.531 8.234 1 97.19 126 GLY A O 1
ATOM 991 N N . VAL A 1 127 ? -17.438 11.195 8.516 1 97.5 127 VAL A N 1
ATOM 992 C CA . VAL A 1 127 ? -16.922 10.594 9.742 1 97.5 127 VAL A CA 1
ATOM 993 C C . VAL A 1 127 ? -17.094 9.078 9.688 1 97.5 127 VAL A C 1
ATOM 995 O O . VAL A 1 127 ? -18.172 8.578 9.352 1 97.5 127 VAL A O 1
ATOM 998 N N . PHE A 1 128 ? -16.047 8.336 9.992 1 96.25 128 PHE A N 1
ATOM 999 C CA . PHE A 1 128 ? -16.031 6.887 9.867 1 96.25 128 PHE A CA 1
ATOM 1000 C C . PHE A 1 128 ? -15.164 6.25 10.945 1 96.25 128 PHE A C 1
ATOM 1002 O O . PHE A 1 128 ? -14.031 6.676 11.164 1 96.25 128 PHE A O 1
ATOM 1009 N N . SER A 1 129 ? -15.703 5.266 11.648 1 95.75 129 SER A N 1
ATOM 1010 C CA . SER A 1 129 ? -14.914 4.555 12.648 1 95.75 129 SER A CA 1
ATOM 1011 C C . SER A 1 129 ? -14.07 3.457 12.008 1 95.75 129 SER A C 1
ATOM 1013 O O . SER A 1 129 ? -14.602 2.584 11.32 1 95.75 129 SER A O 1
ATOM 1015 N N . LEU A 1 130 ? -12.781 3.488 12.25 1 94.56 130 LEU A N 1
ATOM 1016 C CA . LEU A 1 130 ? -11.898 2.443 11.75 1 94.56 130 LEU A CA 1
ATOM 1017 C C . LEU A 1 130 ? -11.711 1.344 12.789 1 94.56 130 LEU A C 1
ATOM 1019 O O . LEU A 1 130 ? -10.969 0.387 12.562 1 94.56 130 LEU A O 1
ATOM 1023 N N . GLN A 1 131 ? -12.359 1.396 13.914 1 90.94 131 GLN A N 1
ATOM 1024 C CA . GLN A 1 131 ? -12.219 0.418 14.992 1 90.94 131 GLN A CA 1
ATOM 1025 C C . GLN A 1 131 ? -12.461 -0.999 14.477 1 90.94 131 GLN A C 1
ATOM 1027 O O . GLN A 1 131 ? -11.711 -1.919 14.797 1 90.94 131 GLN A O 1
ATOM 1032 N N . PRO A 1 132 ? -13.523 -1.182 13.641 1 86.25 132 PRO A N 1
ATOM 1033 C CA . PRO A 1 132 ? -13.758 -2.537 13.141 1 86.25 132 PRO A CA 1
ATOM 1034 C C . PRO A 1 132 ? -12.805 -2.922 12.008 1 86.25 132 PRO A C 1
ATOM 1036 O O . PRO A 1 132 ? -12.852 -4.051 11.516 1 86.25 132 PRO A O 1
ATOM 1039 N N . TYR A 1 133 ? -11.953 -2.004 11.633 1 89 133 TYR A N 1
ATOM 1040 C CA . TYR A 1 133 ? -11.094 -2.217 10.477 1 89 133 TYR A CA 1
ATOM 1041 C C . TYR A 1 133 ? -9.641 -1.926 10.812 1 89 133 TYR A C 1
ATOM 1043 O O . TYR A 1 133 ? -9.039 -1.002 10.258 1 89 133 TYR A O 1
ATOM 1051 N N . PRO A 1 134 ? -9.055 -2.77 11.594 1 88 134 PRO A N 1
ATOM 1052 C CA . PRO A 1 134 ? -7.68 -2.504 12.023 1 88 134 PRO A CA 1
ATOM 1053 C C . PRO A 1 134 ? -6.699 -2.406 10.859 1 88 134 PRO A C 1
ATOM 1055 O O . PRO A 1 134 ? -5.727 -1.647 10.922 1 88 134 PRO A O 1
ATOM 1058 N N . HIS A 1 135 ? -6.934 -3.156 9.789 1 85.62 135 HIS A N 1
ATOM 1059 C CA . HIS A 1 135 ? -6.035 -3.117 8.641 1 85.62 135 HIS A CA 1
ATOM 1060 C C . HIS A 1 135 ? -6.055 -1.747 7.977 1 85.62 135 HIS A C 1
ATOM 1062 O O . HIS A 1 135 ? -5.02 -1.263 7.512 1 85.62 135 HIS A O 1
ATOM 1068 N N . LEU A 1 136 ? -7.23 -1.115 7.922 1 93 136 LEU A N 1
ATOM 1069 C CA . LEU A 1 136 ? -7.34 0.224 7.355 1 93 136 LEU A CA 1
ATOM 1070 C C . LEU A 1 136 ? -6.645 1.25 8.242 1 93 136 LEU A C 1
ATOM 1072 O O . LEU A 1 136 ? -5.988 2.166 7.742 1 93 136 LEU A O 1
ATOM 1076 N N . TYR A 1 137 ? -6.824 1.042 9.555 1 94.69 137 TYR A N 1
ATOM 1077 C CA . TYR A 1 137 ? -6.168 1.919 10.516 1 94.69 137 TYR A CA 1
ATOM 1078 C C . TYR A 1 137 ? -4.652 1.851 10.367 1 94.69 137 TYR A C 1
ATOM 1080 O O . TYR A 1 137 ? -3.986 2.881 10.234 1 94.69 137 TYR A O 1
ATOM 1088 N N . GLU A 1 138 ? -4.109 0.684 10.312 1 91.12 138 GLU A N 1
ATOM 1089 C CA . GLU A 1 138 ? -2.666 0.479 10.219 1 91.12 138 GLU A CA 1
ATOM 1090 C C . GLU A 1 138 ? -2.125 0.964 8.875 1 91.12 138 GLU A C 1
ATOM 1092 O O . GLU A 1 138 ? -1.016 1.497 8.805 1 91.12 138 GLU A O 1
ATOM 1097 N N . ALA A 1 139 ? -2.893 0.728 7.836 1 94.44 139 ALA A N 1
ATOM 1098 C CA . ALA A 1 139 ? -2.477 1.159 6.504 1 94.44 139 ALA A CA 1
ATOM 1099 C C . ALA A 1 139 ? -2.396 2.68 6.422 1 94.44 139 ALA A C 1
ATOM 1101 O O . ALA A 1 139 ? -1.504 3.227 5.77 1 94.44 139 ALA A O 1
ATOM 1102 N N . PHE A 1 140 ? -3.33 3.352 7.039 1 96.56 140 PHE A N 1
ATOM 1103 C CA . PHE A 1 140 ? -3.289 4.809 7.078 1 96.56 140 PHE A CA 1
ATOM 1104 C C . PHE A 1 140 ? -2.014 5.297 7.754 1 96.56 140 PHE A C 1
ATOM 1106 O O . PHE A 1 140 ? -1.323 6.172 7.23 1 96.56 140 PHE A O 1
ATOM 1113 N N . LEU A 1 141 ? -1.698 4.699 8.875 1 91.5 141 LEU A N 1
ATOM 1114 C CA . LEU A 1 141 ? -0.5 5.09 9.617 1 91.5 141 LEU A CA 1
ATOM 1115 C C . LEU A 1 141 ? 0.758 4.77 8.812 1 91.5 141 LEU A C 1
ATOM 1117 O O . LEU A 1 141 ? 1.751 5.5 8.898 1 91.5 141 LEU A O 1
ATOM 1121 N N . HIS A 1 142 ? 0.705 3.73 8.055 1 91.44 142 HIS A N 1
ATOM 1122 C CA . HIS A 1 142 ? 1.825 3.387 7.191 1 91.44 142 HIS A CA 1
ATOM 1123 C C . HIS A 1 142 ? 2.059 4.465 6.137 1 91.44 142 HIS A C 1
ATOM 1125 O O . HIS A 1 142 ? 3.203 4.805 5.832 1 91.44 142 HIS A O 1
ATOM 1131 N N . ILE A 1 143 ? 0.984 5 5.559 1 95.12 143 ILE A N 1
ATOM 1132 C CA . ILE A 1 143 ? 1.082 6.09 4.594 1 95.12 143 ILE A CA 1
ATOM 1133 C C . ILE A 1 143 ? 1.771 7.289 5.238 1 95.12 143 ILE A C 1
ATOM 1135 O O . ILE A 1 143 ? 2.703 7.859 4.664 1 95.12 143 ILE A O 1
ATOM 1139 N N . VAL A 1 144 ? 1.343 7.586 6.449 1 91.12 144 VAL A N 1
ATOM 1140 C CA . VAL A 1 144 ? 1.891 8.719 7.188 1 91.12 144 VAL A CA 1
ATOM 1141 C C . VAL A 1 144 ? 3.385 8.508 7.422 1 91.12 144 VAL A C 1
ATOM 1143 O O . VAL A 1 144 ? 4.188 9.422 7.215 1 91.12 144 VAL A O 1
ATOM 1146 N N . ARG A 1 145 ? 3.752 7.359 7.781 1 84.31 145 ARG A N 1
ATOM 1147 C CA . ARG A 1 145 ? 5.148 7.039 8.055 1 84.31 145 ARG A CA 1
ATOM 1148 C C . ARG A 1 145 ? 5.996 7.16 6.793 1 84.31 145 ARG A C 1
ATOM 1150 O O . ARG A 1 145 ? 7.094 7.719 6.824 1 84.31 145 ARG A O 1
ATOM 1157 N N . GLN A 1 146 ? 5.465 6.586 5.695 1 88.5 146 GLN A N 1
ATOM 1158 C CA . GLN A 1 146 ? 6.207 6.648 4.441 1 88.5 146 GLN A CA 1
ATOM 1159 C C . GLN A 1 146 ? 6.391 8.094 3.986 1 88.5 146 GLN A C 1
ATOM 1161 O O . GLN A 1 146 ? 7.445 8.461 3.463 1 88.5 146 GLN A O 1
ATOM 1166 N N . TYR A 1 147 ? 5.406 8.891 4.168 1 89.19 147 TYR A N 1
ATOM 1167 C CA . TYR A 1 147 ? 5.484 10.297 3.799 1 89.19 147 TYR A CA 1
ATOM 1168 C C . TYR A 1 147 ? 6.633 10.984 4.527 1 89.19 147 TYR A C 1
ATOM 1170 O O . TYR A 1 147 ? 7.324 11.828 3.949 1 89.19 147 TYR A O 1
ATOM 1178 N N . ASN A 1 148 ? 6.832 10.57 5.707 1 76.69 148 ASN A N 1
ATOM 1179 C CA . ASN A 1 148 ? 7.793 11.273 6.547 1 76.69 148 ASN A CA 1
ATOM 1180 C C . ASN A 1 148 ? 9.188 10.672 6.434 1 76.69 148 ASN A C 1
ATOM 1182 O O . ASN A 1 148 ? 10.188 11.352 6.66 1 76.69 148 ASN A O 1
ATOM 1186 N N . GLU A 1 149 ? 9.273 9.398 6.023 1 73.38 149 GLU A N 1
ATOM 1187 C CA . GLU A 1 149 ? 10.539 8.688 6.191 1 73.38 149 GLU A CA 1
ATOM 1188 C C . GLU A 1 149 ? 11.172 8.359 4.84 1 73.38 149 GLU A C 1
ATOM 1190 O O . GLU A 1 149 ? 12.375 8.117 4.754 1 73.38 149 GLU A O 1
ATOM 1195 N N . MET A 1 150 ? 10.328 8.258 3.85 1 76.31 150 MET A N 1
ATOM 1196 C CA . MET A 1 150 ? 10.859 7.781 2.574 1 76.31 150 MET A CA 1
ATOM 1197 C C . MET A 1 150 ? 11.805 8.812 1.965 1 76.31 150 MET A C 1
ATOM 1199 O O . MET A 1 150 ? 11.531 10.008 1.997 1 76.31 150 MET A O 1
ATOM 1203 N N . SER A 1 151 ? 12.844 8.305 1.491 1 72.5 151 SER A N 1
ATOM 1204 C CA . SER A 1 151 ? 13.875 9.133 0.872 1 72.5 151 SER A CA 1
ATOM 1205 C C . SER A 1 151 ? 13.609 9.328 -0.617 1 72.5 151 SER A C 1
ATOM 1207 O O . SER A 1 151 ? 13.242 10.422 -1.052 1 72.5 151 SER A O 1
ATOM 1209 N N . ASP A 1 152 ? 13.773 8.211 -1.393 1 83.5 152 ASP A N 1
ATOM 1210 C CA . ASP A 1 152 ? 13.562 8.266 -2.836 1 83.5 152 ASP A CA 1
ATOM 1211 C C . ASP A 1 152 ? 12.148 7.812 -3.205 1 83.5 152 ASP A C 1
ATOM 1213 O O . ASP A 1 152 ? 11.594 6.922 -2.564 1 83.5 152 ASP A O 1
ATOM 1217 N N . TYR A 1 153 ? 11.531 8.492 -4.18 1 92.19 153 TYR A N 1
ATOM 1218 C CA . TYR A 1 153 ? 10.242 8.141 -4.762 1 92.19 153 TYR A CA 1
ATOM 1219 C C . TYR A 1 153 ? 9.125 8.242 -3.727 1 92.19 153 TYR A C 1
ATOM 1221 O O . TYR A 1 153 ? 8.219 7.41 -3.695 1 92.19 153 TYR A O 1
ATOM 1229 N N . ARG A 1 154 ? 9.227 9.203 -2.773 1 90.69 154 ARG A N 1
ATOM 1230 C CA . ARG A 1 154 ? 8.227 9.391 -1.729 1 90.69 154 ARG A CA 1
ATOM 1231 C C . ARG A 1 154 ? 6.852 9.664 -2.328 1 90.69 154 ARG A C 1
ATOM 1233 O O . ARG A 1 154 ? 5.867 9.023 -1.952 1 90.69 154 ARG A O 1
ATOM 1240 N N . THR A 1 155 ? 6.84 10.594 -3.338 1 93.75 155 THR A N 1
ATOM 1241 C CA . THR A 1 155 ? 5.562 11 -3.92 1 93.75 155 THR A CA 1
ATOM 1242 C C . THR A 1 155 ? 4.863 9.812 -4.574 1 93.75 155 THR A C 1
ATOM 1244 O O . THR A 1 155 ? 3.691 9.547 -4.301 1 93.75 155 THR A O 1
ATOM 1247 N N . GLU A 1 156 ? 5.609 9.062 -5.359 1 95.12 156 GLU A N 1
ATOM 1248 C CA . GLU A 1 156 ? 5.055 7.902 -6.051 1 95.12 156 GLU A CA 1
ATOM 1249 C C . GLU A 1 156 ? 4.562 6.852 -5.062 1 95.12 156 GLU A C 1
ATOM 1251 O O . GLU A 1 156 ? 3.469 6.309 -5.219 1 95.12 156 GLU A O 1
ATOM 1256 N N . THR A 1 157 ? 5.375 6.602 -4.023 1 96.44 157 THR A N 1
ATOM 1257 C CA . THR A 1 157 ? 5.051 5.582 -3.031 1 96.44 157 THR A CA 1
ATOM 1258 C C . THR A 1 157 ? 3.812 5.98 -2.232 1 96.44 157 THR A C 1
ATOM 1260 O O . THR A 1 157 ? 2.848 5.219 -2.148 1 96.44 157 THR A O 1
ATOM 1263 N N . VAL A 1 158 ? 3.818 7.152 -1.75 1 96.75 158 VAL A N 1
ATOM 1264 C CA . VAL A 1 158 ? 2.76 7.633 -0.866 1 96.75 158 VAL A CA 1
ATOM 1265 C C . VAL A 1 158 ? 1.448 7.734 -1.64 1 96.75 158 VAL A C 1
ATOM 1267 O O . VAL A 1 158 ? 0.403 7.285 -1.164 1 96.75 158 VAL A O 1
ATOM 1270 N N . ASN A 1 159 ? 1.501 8.273 -2.867 1 97.75 159 ASN A N 1
ATOM 1271 C CA . ASN A 1 159 ? 0.282 8.43 -3.654 1 97.75 159 ASN A CA 1
ATOM 1272 C C . ASN A 1 159 ? -0.318 7.074 -4.027 1 97.75 159 ASN A C 1
ATOM 1274 O O . ASN A 1 159 ? -1.54 6.922 -4.059 1 97.75 159 ASN A O 1
ATOM 1278 N N . SER A 1 160 ? 0.522 6.129 -4.34 1 97.88 160 SER A N 1
ATOM 1279 C CA . SER A 1 160 ? 0.043 4.793 -4.68 1 97.88 160 SER A CA 1
ATOM 1280 C C . SER A 1 160 ? -0.583 4.105 -3.469 1 97.88 160 SER A C 1
ATOM 1282 O O . SER A 1 160 ? -1.646 3.494 -3.578 1 97.88 160 SER A O 1
ATOM 1284 N N . LEU A 1 161 ? 0.078 4.176 -2.289 1 98 161 LEU A N 1
ATOM 1285 C CA . LEU A 1 161 ? -0.472 3.623 -1.058 1 98 161 LEU A CA 1
ATOM 1286 C C . LEU A 1 161 ? -1.805 4.281 -0.713 1 98 161 LEU A C 1
ATOM 1288 O O . LEU A 1 161 ? -2.752 3.6 -0.312 1 98 161 LEU A O 1
ATOM 1292 N N . PHE A 1 162 ? -1.837 5.586 -0.898 1 98.5 162 PHE A N 1
ATOM 1293 C CA . PHE A 1 162 ? -3.041 6.336 -0.566 1 98.5 162 PHE A CA 1
ATOM 1294 C C . PHE A 1 162 ? -4.191 5.949 -1.486 1 98.5 162 PHE A C 1
ATOM 1296 O O . PHE A 1 162 ? -5.324 5.773 -1.031 1 98.5 162 PHE A O 1
ATOM 1303 N N . TYR A 1 163 ? -3.941 5.824 -2.777 1 98.44 163 TYR A N 1
ATOM 1304 C CA . TYR A 1 163 ? -4.957 5.387 -3.729 1 98.44 163 TYR A CA 1
ATOM 1305 C C . TYR A 1 163 ? -5.523 4.027 -3.334 1 98.44 163 TYR A C 1
ATOM 1307 O O . TYR A 1 163 ? -6.742 3.854 -3.268 1 98.44 163 TYR A O 1
ATOM 1315 N N . ALA A 1 164 ? -4.656 3.102 -3.055 1 97.62 164 ALA A N 1
ATOM 1316 C CA . ALA A 1 164 ? -5.09 1.774 -2.621 1 97.62 164 ALA A CA 1
ATOM 1317 C C . ALA A 1 164 ? -5.918 1.859 -1.344 1 97.62 164 ALA A C 1
ATOM 1319 O O . ALA A 1 164 ? -6.914 1.143 -1.193 1 97.62 164 ALA A O 1
ATOM 1320 N N . TRP A 1 165 ? -5.52 2.691 -0.418 1 97.81 165 TRP A N 1
ATOM 1321 C CA . TRP A 1 165 ? -6.227 2.863 0.846 1 97.81 165 TRP A CA 1
ATOM 1322 C C . TRP A 1 165 ? -7.637 3.393 0.611 1 97.81 165 TRP A C 1
ATOM 1324 O O . TRP A 1 165 ? -8.594 2.906 1.214 1 97.81 165 TRP A O 1
ATOM 1334 N N . LEU A 1 166 ? -7.773 4.398 -0.277 1 97.94 166 LEU A N 1
ATOM 1335 C CA . LEU A 1 166 ? -9.078 4.973 -0.595 1 97.94 166 LEU A CA 1
ATOM 1336 C C . LEU A 1 166 ? -10.031 3.904 -1.114 1 97.94 166 LEU A C 1
ATOM 1338 O O . LEU A 1 166 ? -11.188 3.848 -0.703 1 97.94 166 LEU A O 1
ATOM 1342 N N . LEU A 1 167 ? -9.516 3.096 -1.979 1 96.38 167 LEU A N 1
ATOM 1343 C CA . LEU A 1 167 ? -10.336 2.037 -2.557 1 96.38 167 LEU A CA 1
ATOM 1344 C C . LEU A 1 167 ? -10.719 1.007 -1.5 1 96.38 167 LEU A C 1
ATOM 1346 O O . LEU A 1 167 ? -11.852 0.522 -1.483 1 96.38 167 LEU A O 1
ATOM 1350 N N . SER A 1 168 ? -9.789 0.629 -0.613 1 93.88 168 SER A N 1
ATOM 1351 C CA . SER A 1 168 ? -10.078 -0.294 0.481 1 93.88 168 SER A CA 1
ATOM 1352 C C . SER A 1 168 ? -11.133 0.276 1.426 1 93.88 168 SER A C 1
ATOM 1354 O O . SER A 1 168 ? -11.992 -0.457 1.919 1 93.88 168 SER A O 1
ATOM 1356 N N . TRP A 1 169 ? -11 1.583 1.694 1 95 169 TRP A N 1
ATOM 1357 C CA . TRP A 1 169 ? -11.984 2.25 2.543 1 95 169 TRP A CA 1
ATOM 1358 C C . TRP A 1 169 ? -13.375 2.203 1.91 1 95 169 TRP A C 1
ATOM 1360 O O . TRP A 1 169 ? -14.359 1.901 2.586 1 95 169 TRP A O 1
ATOM 1370 N N . HIS A 1 170 ? -13.453 2.527 0.612 1 94.44 170 HIS A N 1
ATOM 1371 C CA . HIS A 1 17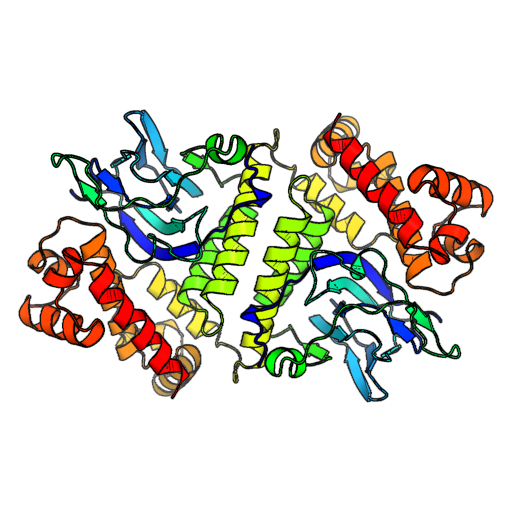0 ? -14.711 2.432 -0.109 1 94.44 170 HIS A CA 1
ATOM 1372 C C . HIS A 1 170 ? -15.336 1.046 0.048 1 94.44 170 HIS A C 1
ATOM 1374 O O . HIS A 1 170 ? -16.531 0.924 0.311 1 94.44 170 HIS A O 1
ATOM 1380 N N . ASN A 1 171 ? -14.531 -0.004 -0.112 1 89.5 171 ASN A N 1
ATOM 1381 C CA . ASN A 1 171 ? -15.016 -1.377 -0.007 1 89.5 171 ASN A CA 1
ATOM 1382 C C . ASN A 1 171 ? -15.508 -1.692 1.403 1 89.5 171 ASN A C 1
ATOM 1384 O O . ASN A 1 171 ? -16.516 -2.373 1.577 1 89.5 171 ASN A O 1
ATOM 1388 N N . ALA A 1 172 ? -14.734 -1.215 2.408 1 87.38 172 ALA A N 1
ATOM 1389 C CA . ALA A 1 172 ? -15.125 -1.429 3.799 1 87.38 172 ALA A CA 1
ATOM 1390 C C . ALA A 1 172 ? -16.469 -0.754 4.102 1 87.38 172 ALA A C 1
ATOM 1392 O O . ALA A 1 172 ? -17.312 -1.328 4.781 1 87.38 172 ALA A O 1
ATOM 1393 N N . PHE A 1 173 ? -16.594 0.479 3.596 1 88.44 173 PHE A N 1
ATOM 1394 C CA . PHE A 1 173 ? -17.812 1.256 3.826 1 88.44 173 PHE A CA 1
ATOM 1395 C C . PHE A 1 173 ? -19.016 0.591 3.166 1 88.44 173 PHE A C 1
ATOM 1397 O O . PHE A 1 173 ? -20.125 0.63 3.701 1 88.44 173 PHE A O 1
ATOM 1404 N N . HIS A 1 174 ? -18.812 0.033 2.074 1 83.94 174 HIS A N 1
ATOM 1405 C CA . HIS A 1 174 ? -19.938 -0.539 1.337 1 83.94 174 HIS A CA 1
ATOM 1406 C C . HIS A 1 174 ? -20.156 -1.996 1.723 1 83.94 174 HIS A C 1
ATOM 1408 O O . HIS A 1 174 ? -21.188 -2.582 1.376 1 83.94 174 HIS A O 1
ATOM 1414 N N . ALA A 1 175 ? -19.062 -2.471 2.359 1 75.31 175 ALA A N 1
ATOM 1415 C CA . ALA A 1 175 ? -19.25 -3.842 2.826 1 75.31 175 ALA A CA 1
ATOM 1416 C C . ALA A 1 175 ? -20.328 -3.912 3.91 1 75.31 175 ALA A C 1
ATOM 1418 O O . ALA A 1 175 ? -20.453 -2.994 4.723 1 75.31 175 ALA A O 1
ATOM 1419 N N . LYS A 1 176 ? -21.438 -4.414 3.742 1 60.25 176 LYS A N 1
ATOM 1420 C CA . LYS A 1 176 ? -22.578 -4.461 4.637 1 60.25 176 LYS A CA 1
ATOM 1421 C C . LYS A 1 176 ? -22.172 -4.938 6.031 1 60.25 176 LYS A C 1
ATOM 1423 O O . LYS A 1 176 ? -22.719 -4.469 7.035 1 60.25 176 LYS A O 1
ATOM 1428 N N . VAL A 1 177 ? -21.391 -5.934 6.156 1 58.38 177 VAL A N 1
ATOM 1429 C CA . VAL A 1 177 ? -21.109 -6.477 7.48 1 58.38 177 VAL A CA 1
ATOM 1430 C C . VAL A 1 177 ? -19.594 -6.664 7.641 1 58.38 177 VAL A C 1
ATOM 1432 O O . VAL A 1 177 ? -18.922 -7.109 6.715 1 58.38 177 VAL A O 1
ATOM 1435 N N . PRO A 1 178 ? -19.125 -6.117 8.812 1 57.78 178 PRO A N 1
ATOM 1436 C CA . PRO A 1 178 ? -17.719 -6.387 9.086 1 57.78 178 PRO A CA 1
ATOM 1437 C C . PRO A 1 178 ? -17.359 -7.863 8.938 1 57.78 178 PRO A C 1
ATOM 1439 O O . PRO A 1 178 ? -18.188 -8.734 9.227 1 57.78 178 PRO A O 1
ATOM 1442 N N . ARG A 1 179 ? -16.172 -8.125 8.43 1 66.06 179 ARG A N 1
ATOM 1443 C CA . ARG A 1 179 ? -15.734 -9.5 8.227 1 66.06 179 ARG A CA 1
ATOM 1444 C C . ARG A 1 179 ? -15.531 -10.219 9.555 1 66.06 179 ARG A C 1
ATOM 1446 O O . ARG A 1 179 ? -15.133 -9.602 10.547 1 66.06 179 ARG A O 1
ATOM 1453 N N . ASP A 1 180 ? -16.078 -11.383 9.758 1 75.81 180 ASP A N 1
ATOM 1454 C CA . ASP A 1 180 ? -15.836 -12.227 10.922 1 75.81 180 ASP A CA 1
ATOM 1455 C C . ASP A 1 180 ? -14.414 -12.773 10.922 1 75.81 180 ASP A C 1
ATOM 1457 O O . ASP A 1 180 ? -14.016 -13.484 10 1 75.81 180 ASP A O 1
ATOM 1461 N N . TYR A 1 181 ? -13.648 -12.297 11.953 1 75.38 181 TYR A N 1
ATOM 1462 C CA . TYR A 1 181 ? -12.234 -12.633 12.008 1 75.38 181 TYR A CA 1
ATOM 1463 C C . TYR A 1 181 ? -12.023 -14.141 11.914 1 75.38 181 TYR A C 1
ATOM 1465 O O . TYR A 1 181 ? -11.008 -14.602 11.391 1 75.38 181 TYR A O 1
ATOM 1473 N N . ARG A 1 182 ? -12.961 -15 12.508 1 83.38 182 ARG A N 1
ATOM 1474 C CA . ARG A 1 182 ? -12.859 -16.453 12.461 1 83.38 182 ARG A CA 1
ATOM 1475 C C . ARG A 1 182 ? -12.922 -16.953 11.023 1 83.38 182 ARG A C 1
ATOM 1477 O O . ARG A 1 182 ? -12.156 -17.844 10.641 1 83.38 182 ARG A O 1
ATOM 1484 N N . ILE A 1 183 ? -13.727 -16.312 10.227 1 83.75 183 ILE A N 1
ATOM 1485 C CA . ILE A 1 183 ? -13.867 -16.703 8.828 1 83.75 183 ILE A CA 1
ATOM 1486 C C . ILE A 1 183 ? -12.648 -16.219 8.039 1 83.75 183 ILE A C 1
ATOM 1488 O O . ILE A 1 183 ? -12.125 -16.953 7.199 1 83.75 183 ILE A O 1
ATOM 1492 N N . VAL A 1 184 ? -12.203 -15.07 8.391 1 77.81 184 VAL A N 1
ATOM 1493 C CA . VAL A 1 184 ? -11.039 -14.5 7.711 1 77.81 184 VAL A CA 1
ATOM 1494 C C . VAL A 1 184 ? -9.82 -15.391 7.938 1 77.81 184 VAL A C 1
ATOM 1496 O O . VAL A 1 184 ? -9.062 -15.656 7.004 1 77.81 184 VAL A O 1
ATOM 1499 N N . ARG A 1 185 ? -9.633 -15.836 9.102 1 80 185 ARG A N 1
ATOM 1500 C CA . ARG A 1 185 ? -8.516 -16.703 9.445 1 80 185 ARG A CA 1
ATOM 1501 C C . ARG A 1 185 ? -8.602 -18.031 8.68 1 80 185 ARG A C 1
ATOM 1503 O O . ARG A 1 185 ? -7.594 -18.547 8.195 1 80 185 ARG A O 1
ATOM 1510 N N . LEU A 1 186 ? -9.781 -18.578 8.633 1 84.56 186 LEU A N 1
ATOM 1511 C CA . LEU A 1 186 ? -9.984 -19.828 7.895 1 84.56 186 LEU A CA 1
ATOM 1512 C C . LEU A 1 186 ? -9.625 -19.641 6.422 1 84.56 186 LEU A C 1
ATOM 1514 O O . LEU A 1 186 ? -8.891 -20.453 5.855 1 84.56 186 LEU A O 1
ATOM 1518 N N . ILE A 1 187 ? -10.078 -18.531 5.852 1 80.56 187 ILE A N 1
ATOM 1519 C CA . ILE A 1 187 ? -9.852 -18.266 4.438 1 80.56 187 ILE A CA 1
ATOM 1520 C C . ILE A 1 187 ? -8.352 -18.141 4.168 1 80.56 187 ILE A C 1
ATOM 1522 O O . ILE A 1 187 ? -7.848 -18.688 3.188 1 80.56 187 ILE A O 1
ATOM 1526 N N . ARG A 1 188 ? -7.691 -17.547 5.051 1 75.25 188 ARG A N 1
ATOM 1527 C CA . ARG A 1 188 ? -6.246 -17.406 4.93 1 75.25 188 ARG A CA 1
ATOM 1528 C C . ARG A 1 188 ? -5.559 -18.766 4.961 1 75.25 188 ARG A C 1
ATOM 1530 O O . ARG A 1 188 ? -4.621 -19 4.195 1 75.25 188 ARG A O 1
ATOM 1537 N N . SER A 1 189 ? -6.016 -19.531 5.832 1 76.88 189 SER A N 1
ATOM 1538 C CA . SER A 1 189 ? -5.453 -20.875 5.957 1 76.88 189 SER A CA 1
ATOM 1539 C C . SER A 1 189 ? -5.719 -21.703 4.707 1 76.88 189 SER A C 1
ATOM 1541 O O . SER A 1 189 ? -4.855 -22.469 4.27 1 76.88 189 SER A O 1
ATOM 1543 N N . LEU A 1 190 ? -6.91 -21.547 4.188 1 77.75 190 LEU A N 1
ATOM 1544 C CA . LEU A 1 190 ? -7.301 -22.297 3 1 77.75 190 LEU A CA 1
ATOM 1545 C C . LEU A 1 190 ? -6.496 -21.844 1.784 1 77.75 190 LEU A C 1
ATOM 1547 O O . LEU A 1 190 ? -6.156 -22.672 0.926 1 77.75 190 LEU A O 1
ATOM 1551 N N . GLU A 1 191 ? -6.188 -20.594 1.77 1 72.88 191 GLU A N 1
ATOM 1552 C CA . GLU A 1 191 ? -5.477 -20.031 0.626 1 72.88 191 GLU A CA 1
ATOM 1553 C C . GLU A 1 191 ? -3.994 -20.375 0.667 1 72.88 191 GLU A C 1
ATOM 1555 O O . GLU A 1 191 ? -3.352 -20.5 -0.377 1 72.88 191 GLU A O 1
ATOM 1560 N N . LEU A 1 192 ? -3.443 -20.562 1.827 1 65.94 192 LEU A N 1
ATOM 1561 C CA . LEU A 1 192 ? -2.021 -20.844 1.997 1 65.94 192 LEU A CA 1
ATOM 1562 C C . LEU A 1 192 ? -1.726 -22.312 1.744 1 65.94 192 LEU A C 1
ATOM 1564 O O . LEU A 1 192 ? -0.621 -22.672 1.326 1 65.94 192 LEU A O 1
ATOM 1568 N N . MET A 1 193 ? -2.641 -23.141 2.143 1 63.44 193 MET A N 1
ATOM 1569 C CA . MET A 1 193 ? -2.404 -24.562 1.974 1 63.44 193 MET A CA 1
ATOM 1570 C C . MET A 1 193 ? -3.539 -25.219 1.191 1 63.44 193 MET A C 1
ATOM 1572 O O . MET A 1 193 ? -4.305 -26.016 1.743 1 63.44 193 MET A O 1
ATOM 1576 N N . PRO A 1 194 ? -3.531 -24.859 -0.053 1 55.78 194 PRO A N 1
ATOM 1577 C CA . PRO A 1 194 ? -4.676 -25.375 -0.806 1 55.78 194 PRO A CA 1
ATOM 1578 C C . PRO A 1 194 ? -4.688 -26.891 -0.892 1 55.78 194 PRO A C 1
ATOM 1580 O O . PRO A 1 194 ? -5.707 -27.484 -1.244 1 55.78 194 PRO A O 1
ATOM 1583 N N . GLU A 1 195 ? -3.539 -27.359 -0.523 1 57.91 195 GLU A N 1
ATOM 1584 C CA . GLU A 1 195 ? -3.432 -28.812 -0.644 1 57.91 195 GLU A CA 1
ATOM 1585 C C . GLU A 1 195 ? -4.176 -29.516 0.487 1 57.91 195 GLU A C 1
ATOM 1587 O O . GLU A 1 195 ? -4.508 -30.703 0.377 1 57.91 195 GLU A O 1
ATOM 1592 N N . ARG A 1 196 ? -4.305 -28.766 1.526 1 58.16 196 ARG A N 1
ATOM 1593 C CA . ARG A 1 196 ? -4.965 -29.422 2.646 1 58.16 196 ARG A CA 1
ATOM 1594 C C . ARG A 1 196 ? -6.426 -29.734 2.324 1 58.16 196 ARG A C 1
ATOM 1596 O O . ARG A 1 196 ? -7.184 -28.828 1.951 1 58.16 196 ARG A O 1
ATOM 1603 N N . ARG A 1 197 ? -6.672 -30.875 1.944 1 61.94 197 ARG A N 1
ATOM 1604 C CA . ARG A 1 197 ? -8 -31.375 1.596 1 61.94 197 ARG A CA 1
ATOM 1605 C C . ARG A 1 197 ? -8.867 -31.516 2.838 1 61.94 197 ARG A C 1
ATOM 1607 O O . ARG A 1 197 ? -9.258 -32.625 3.203 1 61.94 197 ARG A O 1
ATOM 1614 N N . GLU A 1 198 ? -8.828 -30.516 3.604 1 69.31 198 GLU A N 1
ATOM 1615 C CA . GLU A 1 198 ? -9.75 -30.641 4.727 1 69.31 198 GLU A CA 1
ATOM 1616 C C . GLU A 1 198 ? -11.203 -30.562 4.262 1 69.31 198 GLU A C 1
ATOM 1618 O O . GLU A 1 198 ? -11.547 -29.719 3.436 1 69.31 198 GLU A O 1
ATOM 1623 N N . PRO A 1 199 ? -11.969 -31.625 4.672 1 77.38 199 PRO A N 1
ATOM 1624 C CA . PRO A 1 199 ? -13.383 -31.578 4.297 1 77.38 199 PRO A CA 1
ATOM 1625 C C . PRO A 1 199 ? -14.086 -30.328 4.82 1 77.38 199 PRO A C 1
ATOM 1627 O O . PRO A 1 199 ? -13.781 -29.859 5.918 1 77.38 199 PRO A O 1
ATOM 1630 N N . VAL A 1 200 ? -14.898 -29.75 3.973 1 83.94 200 VAL A N 1
ATOM 1631 C CA . VAL A 1 200 ? -15.695 -28.578 4.305 1 83.94 200 VAL A CA 1
ATOM 1632 C C . VAL A 1 200 ? -16.391 -28.797 5.641 1 83.94 200 VAL A C 1
ATOM 1634 O O . VAL A 1 200 ? -16.594 -27.844 6.402 1 83.94 200 VAL A O 1
ATOM 1637 N N . LYS A 1 201 ? -16.562 -30.125 5.914 1 81 201 LYS A N 1
ATOM 1638 C CA . LYS A 1 201 ? -17.328 -30.469 7.105 1 81 201 LYS A CA 1
ATOM 1639 C C . LYS A 1 201 ? -16.562 -30.125 8.375 1 81 201 LYS A C 1
ATOM 1641 O O . LYS A 1 201 ? -17.125 -30.062 9.461 1 81 201 LYS A O 1
ATOM 1646 N N . GLU A 1 202 ? -15.367 -29.859 8.203 1 84.75 202 GLU A N 1
ATOM 1647 C CA . GLU A 1 202 ? -14.531 -29.609 9.375 1 84.75 202 GLU A CA 1
ATOM 1648 C C . GLU A 1 202 ? -14.25 -28.109 9.523 1 84.75 202 GLU A C 1
ATOM 1650 O O . GLU A 1 202 ? -13.688 -27.688 10.531 1 84.75 202 GLU A O 1
ATOM 1655 N N . TRP A 1 203 ? -14.664 -27.297 8.562 1 89.44 203 TRP A N 1
ATOM 1656 C CA . TRP A 1 203 ? -14.281 -25.891 8.562 1 89.44 203 TRP A CA 1
ATOM 1657 C C . TRP A 1 203 ? -14.961 -25.141 9.711 1 89.44 203 TRP A C 1
ATOM 1659 O O . TRP A 1 203 ? -14.359 -24.266 10.328 1 89.44 203 TRP A O 1
ATOM 1669 N N . TRP A 1 204 ? -16.219 -25.5 10.023 1 88.94 204 TRP A N 1
ATOM 1670 C CA . TRP A 1 204 ? -16.922 -24.797 11.086 1 88.94 204 TRP A CA 1
ATOM 1671 C C . TRP A 1 204 ? -16.312 -25.109 12.445 1 88.94 204 TRP A C 1
ATOM 1673 O O . TRP A 1 204 ? -16.297 -24.266 13.336 1 88.94 204 TRP A O 1
ATOM 1683 N N . ARG A 1 205 ? -15.789 -26.375 12.562 1 88.44 205 ARG A N 1
ATOM 1684 C CA . ARG A 1 205 ? -15.141 -26.766 13.805 1 88.44 205 ARG A CA 1
ATOM 1685 C C . ARG A 1 205 ? -13.867 -25.953 14.039 1 88.44 205 ARG A C 1
ATOM 1687 O O . ARG A 1 205 ? -13.586 -25.531 15.164 1 88.44 205 ARG A O 1
ATOM 1694 N N . GLN A 1 206 ? -13.211 -25.734 12.984 1 87 206 GLN A N 1
ATOM 1695 C CA . GLN A 1 206 ? -11.984 -24.938 13.07 1 87 206 GLN A CA 1
ATOM 1696 C C . GLN A 1 206 ? -12.281 -23.516 13.5 1 87 206 GLN A C 1
ATOM 1698 O O . GLN A 1 206 ? -11.445 -22.859 14.141 1 87 206 GLN A O 1
ATOM 1703 N N . CYS A 1 207 ? -13.422 -23.031 13.125 1 90 207 CYS A N 1
ATOM 1704 C CA . CYS A 1 207 ? -13.812 -21.656 13.43 1 90 207 CYS A CA 1
ATOM 1705 C C . CYS A 1 207 ? -14.5 -21.562 14.789 1 90 207 CYS A C 1
ATOM 1707 O O . CYS A 1 207 ? -14.781 -20.469 15.273 1 90 207 CYS A O 1
ATOM 1709 N N . GLY A 1 208 ? -14.719 -22.734 15.398 1 90.06 208 GLY A N 1
ATOM 1710 C CA . GLY A 1 208 ? -15.422 -22.75 16.672 1 90.06 208 GLY A CA 1
ATOM 1711 C C . GLY A 1 208 ? -16.859 -22.297 16.562 1 90.06 208 GLY A C 1
ATOM 1712 O O . GLY A 1 208 ? -17.375 -21.641 17.469 1 90.06 208 GLY A O 1
ATOM 1713 N N . LEU A 1 209 ? -17.484 -22.516 15.484 1 90.62 209 LEU A N 1
ATOM 1714 C CA . LEU A 1 209 ? -18.859 -22.078 15.242 1 90.62 209 LEU A CA 1
ATOM 1715 C C . LEU A 1 209 ? -19.781 -23.266 15.031 1 90.62 209 LEU A C 1
ATOM 1717 O O . LEU A 1 209 ? -19.328 -24.359 14.688 1 90.62 209 LEU A O 1
ATOM 1721 N N . LYS A 1 210 ? -21.062 -23.031 15.367 1 91.12 210 LYS A N 1
ATOM 1722 C CA . LYS A 1 210 ? -22.047 -24.016 14.922 1 91.12 210 LYS A CA 1
ATOM 1723 C C . LYS A 1 210 ? -22.172 -24.016 13.406 1 91.12 210 LYS A C 1
ATOM 1725 O O . LYS A 1 210 ? -21.938 -23 12.75 1 91.12 210 LYS A O 1
ATOM 1730 N N . ARG A 1 211 ? -22.5 -25.172 12.891 1 89.62 211 ARG A N 1
ATOM 1731 C CA . ARG A 1 211 ? -22.547 -25.375 11.445 1 89.62 211 ARG A CA 1
ATOM 1732 C C . ARG A 1 211 ? -23.406 -24.312 10.758 1 89.62 211 ARG A C 1
ATOM 1734 O O . ARG A 1 211 ? -22.984 -23.719 9.766 1 89.62 211 ARG A O 1
ATOM 1741 N N . THR A 1 212 ? -24.594 -24.031 11.32 1 90.38 212 THR A N 1
ATOM 1742 C CA . THR A 1 212 ? -25.531 -23.094 10.703 1 90.38 212 THR A CA 1
ATOM 1743 C C . THR A 1 212 ? -24.953 -21.672 10.719 1 90.38 212 THR A C 1
ATOM 1745 O O . THR A 1 212 ? -25 -20.969 9.703 1 90.38 212 THR A O 1
ATOM 1748 N N . HIS A 1 213 ? -24.438 -21.312 11.812 1 90.75 213 HIS A N 1
ATOM 1749 C CA . HIS A 1 213 ? -23.844 -19.984 11.953 1 90.75 213 HIS A CA 1
ATOM 1750 C C . HIS A 1 213 ? -22.609 -19.828 11.062 1 90.75 213 HIS A C 1
ATOM 1752 O O . HIS A 1 213 ? -22.406 -18.766 10.477 1 90.75 213 HIS A O 1
ATOM 1758 N N . PHE A 1 214 ? -21.859 -20.906 10.93 1 92.5 214 PHE A N 1
ATOM 1759 C CA . PHE A 1 214 ? -20.688 -20.906 10.055 1 92.5 214 PHE A CA 1
ATOM 1760 C C . PHE A 1 214 ? -21.094 -20.641 8.609 1 92.5 214 PHE A C 1
ATOM 1762 O O . PHE A 1 214 ? -20.5 -19.797 7.938 1 92.5 214 PHE A O 1
ATOM 1769 N N . HIS A 1 215 ? -22.047 -21.312 8.172 1 90.5 215 HIS A N 1
ATOM 1770 C CA . HIS A 1 215 ? -22.484 -21.188 6.785 1 90.5 215 HIS A CA 1
ATOM 1771 C C . HIS A 1 215 ? -22.969 -19.766 6.488 1 90.5 215 HIS A C 1
ATOM 1773 O O . HIS A 1 215 ? -22.672 -19.219 5.426 1 90.5 215 HIS A O 1
ATOM 1779 N N . GLU A 1 216 ? -23.656 -19.234 7.426 1 88.06 216 GLU A N 1
ATOM 1780 C CA . GLU A 1 216 ? -24.172 -17.875 7.254 1 88.06 216 GLU A CA 1
ATOM 1781 C C . GLU A 1 216 ? -23.031 -16.859 7.195 1 88.06 216 GLU A C 1
ATOM 1783 O O . GLU A 1 216 ? -23 -16.016 6.305 1 88.06 216 GLU A O 1
ATOM 1788 N N . LEU A 1 217 ? -22.141 -17.031 8.07 1 85.56 217 LEU A N 1
ATOM 1789 C CA . LEU A 1 217 ? -21.016 -16.125 8.141 1 85.56 217 LEU A CA 1
ATOM 1790 C C . LEU A 1 217 ? -20.109 -16.281 6.922 1 85.56 217 LEU A C 1
ATOM 1792 O O . LEU A 1 217 ? -19.594 -15.281 6.391 1 85.56 217 LEU A O 1
ATOM 1796 N N . PHE A 1 218 ? -19.938 -17.531 6.543 1 87.94 218 PHE A N 1
ATOM 1797 C CA . PHE A 1 218 ? -19.078 -17.812 5.406 1 87.94 218 PHE A CA 1
ATOM 1798 C C . PHE A 1 218 ? -19.641 -17.203 4.129 1 87.94 218 PHE A C 1
ATOM 1800 O O . PHE A 1 218 ? -18.922 -16.562 3.363 1 87.94 218 PHE A O 1
ATOM 1807 N N . LEU A 1 219 ? -20.938 -17.391 3.988 1 85.44 219 LEU A N 1
ATOM 1808 C CA . LEU A 1 219 ? -21.609 -16.828 2.822 1 85.44 219 LEU A CA 1
ATOM 1809 C C . LEU A 1 219 ? -21.547 -15.312 2.83 1 85.44 219 LEU A C 1
ATOM 1811 O O . LEU A 1 219 ? -21.312 -14.688 1.793 1 85.44 219 LEU A O 1
ATOM 1815 N N . ARG A 1 220 ? -21.688 -14.844 3.939 1 76.38 220 ARG A N 1
ATOM 1816 C CA . ARG A 1 220 ? -21.656 -13.391 4.074 1 76.38 220 ARG A CA 1
ATOM 1817 C C . ARG A 1 220 ? -20.266 -12.844 3.738 1 76.38 220 ARG A C 1
ATOM 1819 O O . ARG A 1 220 ? -20.141 -11.812 3.082 1 76.38 220 ARG A O 1
ATOM 1826 N N . GLU A 1 221 ? -19.25 -13.57 4.137 1 75.38 221 GLU A N 1
ATOM 1827 C CA . GLU A 1 221 ? -17.875 -13.117 4 1 75.38 221 GLU A CA 1
ATOM 1828 C C . GLU A 1 221 ? -17.359 -13.328 2.58 1 75.38 221 GLU A C 1
ATOM 1830 O O . GLU A 1 221 ? -16.578 -12.516 2.066 1 75.38 221 GLU A O 1
ATOM 1835 N N . THR A 1 222 ? -17.781 -14.422 1.956 1 75.94 222 THR A N 1
ATOM 1836 C CA . THR A 1 222 ? -17.125 -14.812 0.713 1 75.94 222 THR A CA 1
ATOM 1837 C C . THR A 1 222 ? -18.078 -14.68 -0.468 1 75.94 222 THR A C 1
ATOM 1839 O O . THR A 1 222 ? -17.656 -14.688 -1.625 1 75.94 222 THR A O 1
ATOM 1842 N N . GLY A 1 223 ? -19.375 -14.586 -0.131 1 76 223 GLY A N 1
ATOM 1843 C CA . GLY A 1 223 ? -20.391 -14.578 -1.17 1 76 223 GLY A CA 1
ATOM 1844 C C . GLY A 1 223 ? -20.688 -15.953 -1.734 1 76 223 GLY A C 1
ATOM 1845 O O . GLY A 1 223 ? -21.516 -16.109 -2.635 1 76 223 GLY A O 1
ATOM 1846 N N . MET A 1 224 ? -19.953 -16.953 -1.199 1 84.88 224 MET A N 1
ATOM 1847 C CA . MET A 1 224 ? -20.109 -18.328 -1.683 1 84.88 224 MET A CA 1
ATOM 1848 C C . MET A 1 224 ? -20.312 -19.297 -0.522 1 84.88 224 MET A C 1
ATOM 1850 O O . MET A 1 224 ? -19.922 -19.016 0.609 1 84.88 224 MET A O 1
ATOM 1854 N N . THR A 1 225 ? -21 -20.391 -0.839 1 89 225 THR A N 1
ATOM 1855 C CA . THR A 1 225 ? -21.062 -21.469 0.145 1 89 225 THR A CA 1
ATOM 1856 C C . THR A 1 225 ? -19.672 -22.094 0.348 1 89 225 THR A C 1
ATOM 1858 O O . THR A 1 225 ? -18.797 -21.969 -0.515 1 89 225 THR A O 1
ATOM 1861 N N . PRO A 1 226 ? -19.469 -22.719 1.493 1 88.31 226 PRO A N 1
ATOM 1862 C CA . PRO A 1 226 ? -18.188 -23.375 1.732 1 88.31 226 PRO A CA 1
ATOM 1863 C C . PRO A 1 226 ? -17.812 -24.359 0.63 1 88.31 226 PRO A C 1
ATOM 1865 O O . PRO A 1 226 ? -16.672 -24.391 0.183 1 88.31 226 PRO A O 1
ATOM 1868 N N . LYS A 1 227 ? -18.734 -25.062 0.185 1 87.5 227 LYS A N 1
ATOM 1869 C CA . LYS A 1 227 ? -18.484 -26.047 -0.866 1 87.5 227 LYS A CA 1
ATOM 1870 C C . LYS A 1 227 ? -18.094 -25.359 -2.172 1 87.5 227 LYS A C 1
ATOM 1872 O O . LYS A 1 227 ? -17.172 -25.797 -2.857 1 87.5 227 LYS A O 1
ATOM 1877 N N . ALA A 1 228 ? -18.844 -24.375 -2.51 1 88.31 228 ALA A N 1
ATOM 1878 C CA . ALA A 1 228 ? -18.531 -23.625 -3.717 1 88.31 228 ALA A CA 1
ATOM 1879 C C . ALA A 1 228 ? -17.141 -22.984 -3.619 1 88.31 228 ALA A C 1
ATOM 1881 O O . ALA A 1 228 ? -16.406 -22.953 -4.602 1 88.31 228 ALA A O 1
ATOM 1882 N N . TYR A 1 229 ? -16.828 -22.5 -2.414 1 86.19 229 TYR A N 1
ATOM 1883 C CA . TYR A 1 229 ? -15.523 -21.891 -2.191 1 86.19 229 TYR A CA 1
ATOM 1884 C C . TYR A 1 229 ? -14.406 -22.922 -2.32 1 86.19 229 TYR A C 1
ATOM 1886 O O . TYR A 1 229 ? -13.359 -22.641 -2.906 1 86.19 229 TYR A O 1
ATOM 1894 N N . GLN A 1 230 ? -14.672 -24.047 -1.77 1 86.38 230 GLN A N 1
ATOM 1895 C CA . GLN A 1 230 ? -13.703 -25.141 -1.897 1 86.38 230 GLN A CA 1
ATOM 1896 C C . GLN A 1 230 ? -13.469 -25.5 -3.361 1 86.38 230 GLN A C 1
ATOM 1898 O O . GLN A 1 230 ? -12.336 -25.734 -3.775 1 86.38 230 GLN A O 1
ATOM 1903 N N . HIS A 1 231 ? -14.523 -25.562 -4.047 1 86.19 231 HIS A N 1
ATOM 1904 C CA . HIS A 1 231 ? -14.414 -25.859 -5.469 1 86.19 231 HIS A CA 1
ATOM 1905 C C . HIS A 1 231 ? -13.594 -24.797 -6.191 1 86.19 231 HIS A C 1
ATOM 1907 O O . HIS A 1 231 ? -12.773 -25.125 -7.055 1 86.19 231 HIS A O 1
ATOM 1913 N N . ARG A 1 232 ? -13.82 -23.562 -5.871 1 85.38 232 ARG A N 1
ATOM 1914 C CA . ARG A 1 232 ? -13.047 -22.469 -6.441 1 85.38 232 ARG A CA 1
ATOM 1915 C C . ARG A 1 232 ? -11.555 -22.641 -6.164 1 85.38 232 ARG A C 1
ATOM 1917 O O . ARG A 1 232 ? -10.727 -22.422 -7.047 1 85.38 232 ARG A O 1
ATOM 1924 N N . LEU A 1 233 ? -11.266 -23.016 -4.988 1 83.94 233 LEU A N 1
ATOM 1925 C CA . LEU A 1 233 ? -9.875 -23.203 -4.605 1 83.94 233 LEU A CA 1
ATOM 1926 C C . LEU A 1 233 ? -9.234 -24.328 -5.418 1 83.94 233 LEU A C 1
ATOM 1928 O O . LEU A 1 233 ? -8.086 -24.219 -5.855 1 83.94 233 LEU A O 1
ATOM 1932 N N . ILE A 1 234 ? -10.016 -25.391 -5.559 1 86.12 234 ILE A N 1
ATOM 1933 C CA . ILE A 1 234 ? -9.531 -26.547 -6.312 1 86.12 234 ILE A CA 1
ATOM 1934 C C . ILE A 1 234 ? -9.305 -26.141 -7.77 1 86.12 234 ILE A C 1
ATOM 1936 O O . ILE A 1 234 ? -8.297 -26.516 -8.375 1 86.12 234 ILE A O 1
ATOM 1940 N N . MET A 1 235 ? -10.211 -25.375 -8.312 1 87.19 235 MET A N 1
ATOM 1941 C CA . MET A 1 235 ? -10.094 -24.938 -9.695 1 87.19 235 MET A CA 1
ATOM 1942 C C . MET A 1 235 ? -8.898 -24 -9.875 1 87.19 235 MET A C 1
ATOM 1944 O O . MET A 1 235 ? -8.188 -24.078 -10.875 1 87.19 235 MET A O 1
ATOM 1948 N N . ARG A 1 236 ? -8.727 -23.203 -8.914 1 82.62 236 ARG A N 1
ATOM 1949 C CA . ARG A 1 236 ? -7.578 -22.297 -8.961 1 82.62 236 ARG A CA 1
ATOM 1950 C C . ARG A 1 236 ? -6.27 -23.094 -8.898 1 82.62 236 ARG A C 1
ATOM 1952 O O . ARG A 1 236 ? -5.309 -22.766 -9.602 1 82.62 236 ARG A O 1
ATOM 1959 N N . ARG A 1 237 ? -6.285 -24.031 -8.109 1 83.56 237 ARG A N 1
ATOM 1960 C CA . ARG A 1 237 ? -5.113 -24.891 -8.008 1 83.56 237 ARG A CA 1
ATOM 1961 C C . ARG A 1 237 ? -4.879 -25.656 -9.312 1 83.56 237 ARG A C 1
ATOM 1963 O O . ARG A 1 237 ? -3.734 -25.859 -9.711 1 83.56 237 ARG A O 1
ATOM 1970 N N . ALA A 1 238 ? -5.941 -26.031 -9.812 1 87 238 ALA A N 1
ATOM 1971 C CA . ALA A 1 238 ? -5.848 -26.75 -11.086 1 87 238 ALA A CA 1
ATOM 1972 C C . ALA A 1 238 ? -5.137 -25.891 -12.141 1 87 238 ALA A C 1
ATOM 1974 O O . ALA A 1 238 ? -4.215 -26.375 -12.805 1 87 238 ALA A O 1
ATOM 1975 N N . VAL A 1 239 ? -5.523 -24.703 -12.195 1 84.31 239 VAL A N 1
ATOM 1976 C CA . VAL A 1 239 ? -4.926 -23.797 -13.164 1 84.31 239 VAL A CA 1
ATOM 1977 C C . VAL A 1 239 ? -3.443 -23.609 -12.852 1 84.31 239 VAL A C 1
ATOM 1979 O O . VAL A 1 239 ? -2.611 -23.578 -13.766 1 84.31 239 VAL A O 1
ATOM 1982 N N . ASN A 1 240 ? -3.205 -23.516 -11.664 1 79.81 240 ASN A N 1
ATOM 1983 C CA . ASN A 1 240 ? -1.815 -23.359 -11.25 1 79.81 240 ASN A CA 1
ATOM 1984 C C . ASN A 1 240 ? -0.96 -24.547 -11.688 1 79.81 240 ASN A C 1
ATOM 1986 O O . ASN A 1 240 ? 0.13 -24.359 -12.227 1 79.81 240 ASN A O 1
ATOM 1990 N N . LEU A 1 241 ? -1.511 -25.688 -11.438 1 82.31 241 LEU A N 1
ATOM 1991 C CA . LEU A 1 241 ? -0.787 -26.891 -11.797 1 82.31 241 LEU A CA 1
ATOM 1992 C C . LEU A 1 241 ? -0.645 -27.016 -13.312 1 82.31 241 LEU A C 1
ATOM 1994 O O . LEU A 1 241 ? 0.414 -27.391 -13.812 1 82.31 241 LEU A O 1
ATOM 1998 N N . ILE A 1 242 ? -1.669 -26.625 -13.961 1 84.69 242 ILE A N 1
ATOM 1999 C CA . ILE A 1 242 ? -1.688 -26.734 -15.414 1 84.69 242 ILE A CA 1
ATOM 2000 C C . ILE A 1 242 ? -0.693 -25.75 -16.016 1 84.69 242 ILE A C 1
ATOM 2002 O O . ILE A 1 242 ? 0.004 -26.078 -16.984 1 84.69 242 ILE A O 1
ATOM 2006 N N . GLN A 1 243 ? -0.571 -24.625 -15.391 1 78.75 243 GLN A N 1
ATOM 2007 C CA . GLN A 1 243 ? 0.263 -23.562 -15.938 1 78.75 243 GLN A CA 1
ATOM 2008 C C . GLN A 1 243 ? 1.702 -23.672 -15.445 1 78.75 243 GLN A C 1
ATOM 2010 O O . GLN A 1 243 ? 2.641 -23.312 -16.156 1 78.75 243 GLN A O 1
ATOM 2015 N N . GLU A 1 244 ? 1.856 -24.203 -14.242 1 77.94 244 GLU A N 1
ATOM 2016 C CA . GLU A 1 244 ? 3.17 -24.141 -13.609 1 77.94 244 GLU A CA 1
ATOM 2017 C C . GLU A 1 244 ? 3.877 -25.5 -13.656 1 77.94 244 GLU A C 1
ATOM 2019 O O . GLU A 1 244 ? 4.941 -25.672 -13.055 1 77.94 244 GLU A O 1
ATOM 2024 N N . SER A 1 245 ? 3.234 -26.453 -14.352 1 78.56 245 SER A N 1
ATOM 2025 C CA . SER A 1 245 ? 3.863 -27.766 -14.414 1 78.56 245 SER A CA 1
ATOM 2026 C C . SER A 1 245 ? 3.652 -28.422 -15.781 1 78.56 245 SER A C 1
ATOM 2028 O O . SER A 1 245 ? 2.801 -27.969 -16.562 1 78.56 245 SER A O 1
ATOM 2030 N N . GLU A 1 246 ? 4.449 -29.406 -16.062 1 78.62 246 GLU A N 1
ATOM 2031 C CA . GLU A 1 246 ? 4.277 -30.203 -17.281 1 78.62 246 GLU A CA 1
ATOM 2032 C C . GLU A 1 246 ? 3.498 -31.484 -17 1 78.62 246 GLU A C 1
ATOM 2034 O O . GLU A 1 246 ? 3.523 -32.438 -17.797 1 78.62 246 GLU A O 1
ATOM 2039 N N . LEU A 1 247 ? 2.859 -31.484 -15.867 1 84.31 247 LEU A N 1
ATOM 2040 C CA . LEU A 1 247 ? 2.053 -32.656 -15.539 1 84.31 247 LEU A CA 1
ATOM 2041 C C . LEU A 1 247 ? 0.971 -32.875 -16.594 1 84.31 247 LEU A C 1
ATOM 2043 O O . LEU A 1 247 ? 0.379 -31.922 -17.094 1 84.31 247 LEU A O 1
ATOM 2047 N N . SER A 1 248 ? 0.8 -34.156 -16.844 1 89.69 248 SER A N 1
ATOM 2048 C CA . SER A 1 248 ? -0.35 -34.438 -17.688 1 89.69 248 SER A CA 1
ATOM 2049 C C . SER A 1 248 ? -1.655 -34.031 -17.016 1 89.69 248 SER A C 1
ATOM 2051 O O . SER A 1 248 ? -1.706 -33.875 -15.797 1 89.69 248 SER A O 1
ATOM 2053 N N . ILE A 1 249 ? -2.637 -33.812 -17.828 1 93.62 249 ILE A N 1
ATOM 2054 C CA . ILE A 1 249 ? -3.934 -33.469 -17.266 1 93.62 249 ILE A CA 1
ATOM 2055 C C . ILE A 1 249 ? -4.418 -34.562 -16.328 1 93.62 249 ILE A C 1
ATOM 2057 O O . ILE A 1 249 ? -5.035 -34.25 -15.289 1 93.62 249 ILE A O 1
ATOM 2061 N N . THR A 1 250 ? -4.113 -35.75 -16.703 1 94.12 250 THR A N 1
ATOM 2062 C CA . THR A 1 250 ? -4.461 -36.906 -15.844 1 94.12 250 THR A CA 1
ATOM 2063 C C . THR A 1 250 ? -3.752 -36.781 -14.5 1 94.12 250 THR A C 1
ATOM 2065 O O . THR A 1 250 ? -4.367 -37 -13.445 1 94.12 250 THR A O 1
ATOM 2068 N N . ALA A 1 251 ? -2.504 -36.5 -14.516 1 90.81 251 ALA A N 1
ATOM 2069 C CA . ALA A 1 251 ? -1.725 -36.375 -13.289 1 90.81 251 ALA A CA 1
ATOM 2070 C C . ALA A 1 251 ? -2.24 -35.219 -12.438 1 90.81 251 ALA A C 1
ATOM 2072 O O . ALA A 1 251 ? -2.27 -35.312 -11.203 1 90.81 251 ALA A O 1
ATOM 2073 N N . VAL A 1 252 ? -2.607 -34.125 -13.086 1 91.12 252 VAL A N 1
ATOM 2074 C CA . VAL A 1 252 ? -3.189 -32.969 -12.391 1 91.12 252 VAL A CA 1
ATOM 2075 C C . VAL A 1 252 ? -4.477 -33.375 -11.688 1 91.12 252 VAL A C 1
ATOM 2077 O O . VAL A 1 252 ? -4.684 -33.062 -10.516 1 91.12 252 VAL A O 1
ATOM 2080 N N . SER A 1 253 ? -5.285 -34.094 -12.422 1 92.94 253 SER A N 1
ATOM 2081 C CA . SER A 1 253 ? -6.535 -34.594 -11.859 1 92.94 253 SER A CA 1
ATOM 2082 C C . SER A 1 253 ? -6.289 -35.438 -10.609 1 92.94 253 SER A C 1
ATOM 2084 O O . SER A 1 253 ? -6.961 -35.25 -9.594 1 92.94 253 SER A O 1
ATOM 2086 N N . GLU A 1 254 ? -5.305 -36.281 -10.648 1 89.75 254 GLU A N 1
ATOM 2087 C CA . GLU A 1 254 ? -4.969 -37.156 -9.531 1 89.75 254 GLU A CA 1
ATOM 2088 C C . GLU A 1 254 ? -4.453 -36.375 -8.336 1 89.75 254 GLU A C 1
ATOM 2090 O O . GLU A 1 254 ? -4.824 -36.625 -7.195 1 89.75 254 GLU A O 1
ATOM 2095 N N . LYS A 1 255 ? -3.637 -35.438 -8.586 1 85.5 255 LYS A N 1
ATOM 2096 C CA . LYS A 1 255 ? -3.047 -34.625 -7.535 1 85.5 255 LYS A CA 1
ATOM 2097 C C . LYS A 1 255 ? -4.117 -33.812 -6.801 1 85.5 255 LYS A C 1
ATOM 2099 O O . LYS A 1 255 ? -3.973 -33.531 -5.613 1 85.5 255 LYS A O 1
ATOM 2104 N N . LEU A 1 256 ? -5.125 -33.5 -7.547 1 87.81 256 LEU A N 1
ATOM 2105 C CA . LEU A 1 256 ? -6.211 -32.719 -6.969 1 87.81 256 LEU A CA 1
ATOM 2106 C C . LEU A 1 256 ? -7.207 -33.625 -6.246 1 87.81 256 LEU A C 1
ATOM 2108 O O . LEU A 1 256 ? -8.141 -33.125 -5.605 1 87.81 256 LEU A O 1
ATOM 2112 N N . GLY A 1 257 ? -7.047 -34.938 -6.355 1 85.94 257 GLY A N 1
ATOM 2113 C CA . GLY A 1 257 ? -7.848 -35.875 -5.594 1 85.94 257 GLY A CA 1
ATOM 2114 C C . GLY A 1 257 ? -9.047 -36.406 -6.359 1 85.94 257 GLY A C 1
ATOM 2115 O O . GLY A 1 257 ? -9.961 -37 -5.773 1 85.94 257 GLY A O 1
ATOM 2116 N N . TYR A 1 258 ? -9.086 -36.188 -7.641 1 90.38 258 TYR A N 1
ATOM 2117 C CA . TYR A 1 258 ? -10.18 -36.75 -8.438 1 90.38 258 TYR A CA 1
ATOM 2118 C C . TYR A 1 258 ? -9.961 -38.219 -8.711 1 90.38 258 TYR A C 1
ATOM 2120 O O . TYR A 1 258 ? -8.836 -38.656 -8.93 1 90.38 258 TYR A O 1
ATOM 2128 N N . PRO A 1 259 ? -11.125 -38.938 -8.688 1 90.25 259 PRO A N 1
ATOM 2129 C CA . PRO A 1 259 ? -11 -40.375 -8.969 1 90.25 259 PRO A CA 1
ATOM 2130 C C . PRO A 1 259 ? -10.625 -40.656 -10.422 1 90.25 259 PRO A C 1
ATOM 2132 O O . PRO A 1 259 ? -10.062 -41.719 -10.719 1 90.25 259 PRO A O 1
ATOM 2135 N N . SER A 1 260 ? -11.047 -39.781 -11.297 1 91.69 260 SER A N 1
ATOM 2136 C CA . SER A 1 260 ? -10.711 -39.938 -12.711 1 91.69 260 SER A CA 1
ATOM 2137 C C . SER A 1 260 ? -10.648 -38.562 -13.406 1 91.69 260 SER A C 1
ATOM 2139 O O . SER A 1 260 ? -11.078 -37.562 -12.844 1 91.69 260 SER A O 1
ATOM 2141 N N . ILE A 1 261 ? -10.141 -38.594 -14.641 1 94 261 ILE A N 1
ATOM 2142 C CA . ILE A 1 261 ? -9.938 -37.406 -15.422 1 94 261 ILE A CA 1
ATOM 2143 C C . ILE A 1 261 ? -11.281 -36.812 -15.859 1 94 261 ILE A C 1
ATOM 2145 O O . ILE A 1 261 ? -11.43 -35.625 -16.047 1 94 261 ILE A O 1
ATOM 2149 N N . HIS A 1 262 ? -12.289 -37.688 -15.961 1 94.31 262 HIS A N 1
ATOM 2150 C CA . HIS A 1 262 ? -13.57 -37.25 -16.531 1 94.31 262 HIS A CA 1
ATOM 2151 C C . HIS A 1 262 ? -14.273 -36.25 -15.641 1 94.31 262 HIS A C 1
ATOM 2153 O O . HIS A 1 262 ? -14.633 -35.156 -16.094 1 94.31 262 HIS A O 1
ATOM 2159 N N . PRO A 1 263 ? -14.438 -36.625 -14.375 1 95.25 263 PRO A N 1
ATOM 2160 C CA . PRO A 1 263 ? -15.086 -35.625 -13.523 1 95.25 263 PRO A CA 1
ATOM 2161 C C . PRO A 1 263 ? -14.273 -34.312 -13.414 1 95.25 263 PRO A C 1
ATOM 2163 O O . PRO A 1 263 ? -14.844 -33.25 -13.32 1 95.25 263 PRO A O 1
ATOM 2166 N N . PHE A 1 264 ? -13 -34.438 -13.445 1 95.38 264 PHE A N 1
ATOM 2167 C CA . PHE A 1 264 ? -12.133 -33.281 -13.383 1 95.38 264 PHE A CA 1
ATOM 2168 C C . PHE A 1 264 ? -12.352 -32.375 -14.602 1 95.38 264 PHE A C 1
ATOM 2170 O O . PHE A 1 264 ? -12.57 -31.172 -14.469 1 95.38 264 PHE A O 1
ATOM 2177 N N . THR A 1 265 ? -12.312 -32.969 -15.711 1 94.94 265 THR A N 1
ATOM 2178 C CA . THR A 1 265 ? -12.484 -32.219 -16.953 1 94.94 265 THR A CA 1
ATOM 2179 C C . THR A 1 265 ? -13.844 -31.531 -17 1 94.94 265 THR A C 1
ATOM 2181 O O . THR A 1 265 ? -13.953 -30.375 -17.438 1 94.94 265 THR A O 1
ATOM 2184 N N . ARG A 1 266 ? -14.828 -32.219 -16.531 1 95.06 266 ARG A N 1
ATOM 2185 C CA . ARG A 1 266 ? -16.172 -31.656 -16.5 1 95.06 266 ARG A CA 1
ATOM 2186 C C . ARG A 1 266 ? -16.234 -30.438 -15.586 1 95.06 266 ARG A C 1
ATOM 2188 O O . ARG A 1 266 ? -16.781 -29.391 -15.961 1 95.06 266 ARG A O 1
ATOM 2195 N N . HIS A 1 267 ? -15.672 -30.594 -14.414 1 94.19 267 HIS A N 1
ATOM 2196 C CA . HIS A 1 267 ? -15.703 -29.516 -13.438 1 94.19 267 HIS A CA 1
ATOM 2197 C C . HIS A 1 267 ? -14.891 -28.312 -13.93 1 94.19 267 HIS A C 1
ATOM 2199 O O . HIS A 1 267 ? -15.328 -27.172 -13.797 1 94.19 267 HIS A O 1
ATOM 2205 N N . PHE A 1 268 ? -13.734 -28.609 -14.484 1 93.94 268 PHE A N 1
ATOM 2206 C CA . PHE A 1 268 ? -12.852 -27.562 -14.977 1 93.94 268 PHE A CA 1
ATOM 2207 C C . PHE A 1 268 ? -13.508 -26.797 -16.109 1 93.94 268 PHE A C 1
ATOM 2209 O O . PHE A 1 268 ? -13.523 -25.562 -16.109 1 93.94 268 PHE A O 1
ATOM 2216 N N . THR A 1 269 ? -14.109 -27.5 -16.969 1 92.62 269 THR A N 1
ATOM 2217 C CA . THR A 1 269 ? -14.758 -26.891 -18.125 1 92.62 269 THR A CA 1
ATOM 2218 C C . THR A 1 269 ? -15.969 -26.062 -17.703 1 92.62 269 THR A C 1
ATOM 2220 O O . THR A 1 269 ? -16.219 -24.984 -18.25 1 92.62 269 THR A O 1
ATOM 2223 N N . ALA A 1 270 ? -16.672 -26.625 -16.812 1 91.75 270 ALA A N 1
ATOM 2224 C CA . ALA A 1 270 ? -17.828 -25.891 -16.312 1 91.75 270 ALA A CA 1
ATOM 2225 C C . ALA A 1 270 ? -17.406 -24.594 -15.633 1 91.75 270 ALA A C 1
ATOM 2227 O O . ALA A 1 270 ? -18.109 -23.578 -15.727 1 91.75 270 ALA A O 1
ATOM 2228 N N . TYR A 1 271 ? -16.266 -24.672 -15.008 1 88.5 271 TYR A N 1
ATOM 2229 C CA . TYR A 1 271 ? -15.82 -23.531 -14.234 1 88.5 271 TYR A CA 1
ATOM 2230 C C . TYR A 1 271 ? -15.172 -22.484 -15.133 1 88.5 271 TYR A C 1
ATOM 2232 O O . TYR A 1 271 ? -15.461 -21.281 -15.016 1 88.5 271 TYR A O 1
ATOM 2240 N N . TYR A 1 272 ? -14.258 -22.844 -16.078 1 87.94 272 TYR A N 1
ATOM 2241 C CA . TYR A 1 272 ? -13.445 -21.922 -16.859 1 87.94 272 TYR A CA 1
ATOM 2242 C C . TYR A 1 272 ? -13.992 -21.781 -18.281 1 87.94 272 TYR A C 1
ATOM 2244 O O . TYR A 1 272 ? -13.578 -20.891 -19.016 1 87.94 272 TYR A O 1
ATOM 2252 N N . GLY A 1 273 ? -14.891 -22.703 -18.641 1 87.12 273 GLY A N 1
ATOM 2253 C CA . GLY A 1 273 ? -15.516 -22.625 -19.953 1 87.12 273 GLY A CA 1
ATOM 2254 C C . GLY A 1 273 ? -14.727 -23.344 -21.031 1 87.12 273 GLY A C 1
ATOM 2255 O O . GLY A 1 273 ? -15.219 -23.516 -22.156 1 87.12 273 GLY A O 1
ATOM 2256 N N . ILE A 1 274 ? -13.547 -23.734 -20.781 1 88.88 274 ILE A N 1
ATOM 2257 C CA . ILE A 1 274 ? -12.719 -24.484 -21.703 1 88.88 274 ILE A CA 1
ATOM 2258 C C . ILE A 1 274 ? -12.094 -25.672 -21 1 88.88 274 ILE A C 1
ATOM 2260 O O . ILE A 1 274 ? -11.984 -25.688 -19.766 1 88.88 274 ILE A O 1
ATOM 2264 N N . SER A 1 275 ? -11.688 -26.609 -21.75 1 91.81 275 SER A N 1
ATOM 2265 C CA . SER A 1 275 ? -11.117 -27.812 -21.156 1 91.81 275 SER A CA 1
ATOM 2266 C C . SER A 1 275 ? -9.727 -27.547 -20.594 1 91.81 275 SER A C 1
ATOM 2268 O O . SER A 1 275 ? -9.078 -26.578 -20.984 1 91.81 275 SER A O 1
ATOM 2270 N N . PRO A 1 276 ? -9.273 -28.406 -19.672 1 92.25 276 PRO A N 1
ATOM 2271 C CA . PRO A 1 276 ?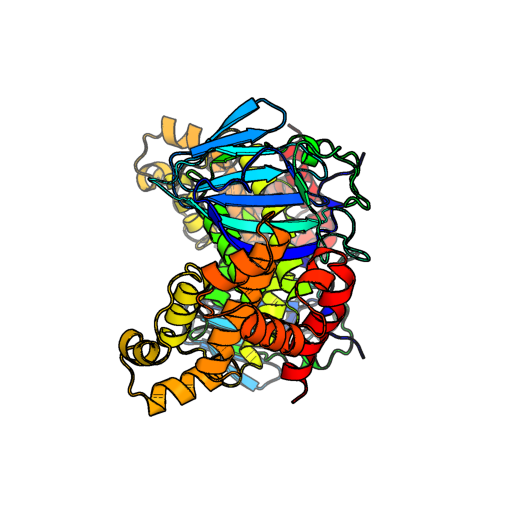 -7.914 -28.25 -19.141 1 92.25 276 PRO A CA 1
ATOM 2272 C C . PRO A 1 276 ? -6.859 -28.266 -20.25 1 92.25 276 PRO A C 1
ATOM 2274 O O . PRO A 1 276 ? -5.91 -27.469 -20.203 1 92.25 276 PRO A O 1
ATOM 2277 N N . LYS A 1 277 ? -7.008 -29.141 -21.172 1 89.19 277 LYS A N 1
ATOM 2278 C CA . LYS A 1 277 ? -6.055 -29.234 -22.266 1 89.19 277 LYS A CA 1
ATOM 2279 C C . LYS A 1 277 ? -6.027 -27.953 -23.094 1 89.19 277 LYS A C 1
ATOM 2281 O O . LYS A 1 277 ? -4.957 -27.453 -23.453 1 89.19 277 LYS A O 1
ATOM 2286 N N . GLN A 1 278 ? -7.191 -27.484 -23.406 1 86.5 278 GLN A N 1
ATOM 2287 C CA . GLN A 1 278 ? -7.305 -26.234 -24.156 1 86.5 278 GLN A CA 1
ATOM 2288 C C . GLN A 1 278 ? -6.711 -25.062 -23.375 1 86.5 278 GLN A C 1
ATOM 2290 O O . GLN A 1 278 ? -6.098 -24.172 -23.953 1 86.5 278 GLN A O 1
ATOM 2295 N N . TYR A 1 279 ? -6.969 -25.156 -22.078 1 85.19 279 TYR A N 1
ATOM 2296 C CA . TYR A 1 279 ? -6.445 -24.094 -21.234 1 85.19 279 TYR A CA 1
ATOM 2297 C C . TYR A 1 279 ? -4.922 -24.062 -21.281 1 85.19 279 TYR A C 1
ATOM 2299 O O . TYR A 1 279 ? -4.32 -22.984 -21.312 1 85.19 279 TYR A O 1
ATOM 2307 N N . ARG A 1 280 ? -4.297 -25.141 -21.172 1 83.44 280 ARG A N 1
ATOM 2308 C CA . ARG A 1 280 ? -2.84 -25.234 -21.219 1 83.44 280 ARG A CA 1
ATOM 2309 C C . ARG A 1 280 ? -2.293 -24.672 -22.531 1 83.44 280 ARG A C 1
ATOM 2311 O O . ARG A 1 280 ? -1.265 -24 -22.547 1 83.44 280 ARG A O 1
ATOM 2318 N N . LEU A 1 281 ? -2.988 -24.953 -23.625 1 78.06 281 LEU A N 1
ATOM 2319 C CA . LEU A 1 281 ? -2.525 -24.562 -24.953 1 78.06 281 LEU A CA 1
ATOM 2320 C C . LEU A 1 281 ? -2.764 -23.078 -25.188 1 78.06 281 LEU A C 1
ATOM 2322 O O . LEU A 1 281 ? -2.014 -22.422 -25.922 1 78.06 281 LEU A O 1
ATOM 2326 N N . ASN A 1 282 ? -3.889 -22.531 -24.688 1 72.88 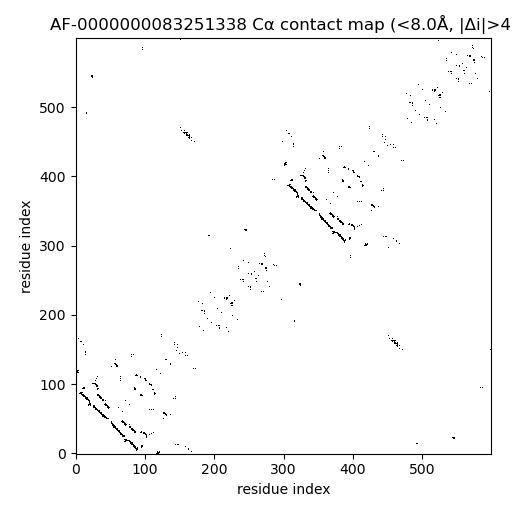282 ASN A N 1
ATOM 2327 C CA . ASN A 1 282 ? -4.219 -21.125 -24.875 1 72.88 282 ASN A CA 1
ATOM 2328 C C . ASN A 1 282 ? -4.738 -20.484 -23.578 1 72.88 282 ASN A C 1
ATOM 2330 O O . ASN A 1 282 ? -5.941 -20.266 -23.438 1 72.88 282 ASN A O 1
ATOM 2334 N N . PRO A 1 283 ? -3.807 -20.172 -22.766 1 62.06 283 PRO A N 1
ATOM 2335 C CA . PRO A 1 283 ? -4.266 -19.656 -21.469 1 62.06 283 PRO A CA 1
ATOM 2336 C C . PRO A 1 283 ? -5.094 -18.391 -21.609 1 62.06 283 PRO A C 1
ATOM 2338 O O . PRO A 1 283 ? -5.914 -18.078 -20.75 1 62.06 283 PRO A O 1
ATOM 2341 N N . ARG A 1 284 ? -4.953 -17.625 -22.75 1 59.59 284 ARG A N 1
ATOM 2342 C CA . ARG A 1 284 ? -5.754 -16.422 -23 1 59.59 284 ARG A CA 1
ATOM 2343 C C . ARG A 1 284 ? -7.234 -16.766 -23.094 1 59.59 284 ARG A C 1
ATOM 2345 O O . ARG A 1 284 ? -8.086 -15.969 -22.688 1 59.59 284 ARG A O 1
ATOM 2352 N N . ALA A 1 285 ? -7.445 -17.828 -23.703 1 52.84 285 ALA A N 1
ATOM 2353 C CA . ALA A 1 285 ? -8.828 -18.219 -23.984 1 52.84 285 ALA A CA 1
ATOM 2354 C C . ALA A 1 285 ? -9.602 -18.484 -22.703 1 52.84 285 ALA A C 1
ATOM 2356 O O . ALA A 1 285 ? -10.805 -18.234 -22.625 1 52.84 285 ALA A O 1
ATOM 2357 N N . GLY A 1 286 ? -8.969 -18.859 -21.656 1 51.91 286 GLY A N 1
ATOM 2358 C CA . GLY A 1 286 ? -9.617 -19.219 -20.406 1 51.91 286 GLY A CA 1
ATOM 2359 C C . GLY A 1 286 ? -9.906 -18.031 -19.516 1 51.91 286 GLY A C 1
ATOM 2360 O O . GLY A 1 286 ? -10.836 -18.062 -18.703 1 51.91 286 GLY A O 1
ATOM 2361 N N . LEU A 1 287 ? -9.062 -17 -19.531 1 54.25 287 LEU A N 1
ATOM 2362 C CA . LEU A 1 287 ? -9.133 -15.867 -18.609 1 54.25 287 LEU A CA 1
ATOM 2363 C C . LEU A 1 287 ? -10.367 -15.023 -18.875 1 54.25 287 LEU A C 1
ATOM 2365 O O . LEU A 1 287 ? -10.914 -14.398 -17.969 1 54.25 287 LEU A O 1
ATOM 2369 N N . ALA A 1 288 ? -10.617 -14.836 -20.203 1 46 288 ALA A N 1
ATOM 2370 C CA . ALA A 1 288 ? -11.812 -14.047 -20.484 1 46 288 ALA A CA 1
ATOM 2371 C C . ALA A 1 288 ? -13.008 -14.562 -19.672 1 46 288 ALA A C 1
ATOM 2373 O O . ALA A 1 288 ? -13.812 -13.781 -19.172 1 46 288 ALA A O 1
ATOM 2374 N N . LEU A 1 289 ? -12.961 -15.719 -19.484 1 44.38 289 LEU A N 1
ATOM 2375 C CA . LEU A 1 289 ? -14.141 -16.297 -18.859 1 44.38 289 LEU A CA 1
ATOM 2376 C C . LEU A 1 289 ? -14.039 -16.219 -17.328 1 44.38 289 LEU A C 1
ATOM 2378 O O . LEU A 1 289 ? -15.062 -16.141 -16.641 1 44.38 289 LEU A O 1
ATOM 2382 N N . ASN A 1 290 ? -12.867 -16.25 -16.766 1 49.28 290 ASN A N 1
ATOM 2383 C CA . ASN A 1 290 ? -12.664 -16.141 -15.328 1 49.28 290 ASN A CA 1
ATOM 2384 C C . ASN A 1 290 ? -13.023 -14.758 -14.805 1 49.28 290 ASN A C 1
ATOM 2386 O O . ASN A 1 290 ? -13.586 -14.633 -13.719 1 49.28 290 ASN A O 1
ATOM 2390 N N . ALA A 1 291 ? -12.508 -13.859 -15.539 1 47.69 291 ALA A N 1
ATOM 2391 C CA . ALA A 1 291 ? -12.898 -12.492 -15.211 1 47.69 291 ALA A CA 1
ATOM 2392 C C . ALA A 1 291 ? -14.422 -12.352 -15.18 1 47.69 291 ALA A C 1
ATOM 2394 O O . ALA A 1 291 ? -14.969 -11.664 -14.312 1 47.69 291 ALA A O 1
ATOM 2395 N N . GLN A 1 292 ? -15.07 -12.812 -16.156 1 41.47 292 GLN A N 1
ATOM 2396 C CA . GLN A 1 292 ? -16.531 -12.797 -16.25 1 41.47 292 GLN A CA 1
ATOM 2397 C C . GLN A 1 292 ? -17.156 -13.555 -15.078 1 41.47 292 GLN A C 1
ATOM 2399 O O . GLN A 1 292 ? -18.203 -13.156 -14.57 1 41.47 292 GLN A O 1
ATOM 2404 N N . ALA A 1 293 ? -16.562 -14.633 -14.789 1 39.78 293 ALA A N 1
ATOM 2405 C CA . ALA A 1 293 ? -17.172 -15.375 -13.68 1 39.78 293 ALA A CA 1
ATOM 2406 C C . ALA A 1 293 ? -17.047 -14.594 -12.375 1 39.78 293 ALA A C 1
ATOM 2408 O O . ALA A 1 293 ? -17.969 -14.609 -11.547 1 39.78 293 ALA A O 1
ATOM 2409 N N . ARG A 1 294 ? -15.992 -13.93 -12.266 1 44.44 294 ARG A N 1
ATOM 2410 C CA . ARG A 1 294 ? -15.852 -13.086 -11.086 1 44.44 294 ARG A CA 1
ATOM 2411 C C . ARG A 1 294 ? -16.797 -11.891 -11.148 1 44.44 294 ARG A C 1
ATOM 2413 O O . ARG A 1 294 ? -17.266 -11.406 -10.117 1 44.44 294 ARG A O 1
ATOM 2420 N N . GLU A 1 295 ? -16.953 -11.211 -12.375 1 42.25 295 GLU A N 1
ATOM 2421 C CA . GLU A 1 295 ? -17.938 -10.148 -12.578 1 42.25 295 GLU A CA 1
ATOM 2422 C C . GLU A 1 295 ? -19.359 -10.664 -12.312 1 42.25 295 GLU A C 1
ATOM 2424 O O . GLU A 1 295 ? -20.219 -9.914 -11.836 1 42.25 295 GLU A O 1
ATOM 2429 N N . ILE A 1 296 ? -19.656 -11.703 -12.758 1 37 296 ILE A N 1
ATOM 2430 C CA . ILE A 1 296 ? -21 -12.227 -12.586 1 37 296 ILE A CA 1
ATOM 2431 C C . ILE A 1 296 ? -21.344 -12.305 -11.102 1 37 296 ILE A C 1
ATOM 2433 O O . ILE A 1 296 ? -22.516 -12.219 -10.719 1 37 296 ILE A O 1
ATOM 2437 N N . ARG A 1 297 ? -20.484 -12.484 -10.234 1 37.47 297 ARG A N 1
ATOM 2438 C CA . ARG A 1 297 ? -20.797 -12.578 -8.812 1 37.47 297 ARG A CA 1
ATOM 2439 C C . ARG A 1 297 ? -21.203 -11.219 -8.25 1 37.47 297 ARG A C 1
ATOM 2441 O O . ARG A 1 297 ? -21.891 -11.141 -7.227 1 37.47 297 ARG A O 1
ATOM 2448 N N . HIS A 1 298 ? -20.609 -10.148 -8.727 1 34.72 298 HIS A N 1
ATOM 2449 C CA . HIS A 1 298 ? -20.922 -8.828 -8.195 1 34.72 298 HIS A CA 1
ATOM 2450 C C . HIS A 1 298 ? -22.234 -8.289 -8.781 1 34.72 298 HIS A C 1
ATOM 2452 O O . HIS A 1 298 ? -22.781 -7.301 -8.289 1 34.72 298 HIS A O 1
ATOM 2458 N N . ALA A 1 299 ? -22.594 -8.75 -9.922 1 33.19 299 ALA A N 1
ATOM 2459 C CA . ALA A 1 299 ? -23.828 -8.219 -10.492 1 33.19 299 ALA A CA 1
ATOM 2460 C C . ALA A 1 299 ? -25.047 -8.891 -9.875 1 33.19 299 ALA A C 1
ATOM 2462 O O . ALA A 1 299 ? -26.188 -8.516 -10.164 1 33.19 299 ALA A O 1
ATOM 2463 N N . LYS A 1 300 ? -24.875 -9.938 -9.281 1 29.98 300 LYS A N 1
ATOM 2464 C CA . LYS A 1 300 ? -26.156 -10.383 -8.719 1 29.98 300 LYS A CA 1
ATOM 2465 C C . LYS A 1 300 ? -26.344 -9.852 -7.301 1 29.98 300 LYS A C 1
ATOM 2467 O O . LYS A 1 300 ? -25.391 -9.828 -6.508 1 29.98 300 LYS A O 1
ATOM 2472 N N . MET B 1 1 ? 16.688 8.664 -19.688 1 85.19 1 MET B N 1
ATOM 2473 C CA . MET B 1 1 ? 16.688 7.289 -19.203 1 85.19 1 MET B CA 1
ATOM 2474 C C . MET B 1 1 ? 15.477 7.02 -18.328 1 85.19 1 MET B C 1
ATOM 2476 O O . MET B 1 1 ? 15.039 7.902 -17.578 1 85.19 1 MET B O 1
ATOM 2480 N N . ARG B 1 2 ? 14.859 5.883 -18.531 1 91.62 2 ARG B N 1
ATOM 2481 C CA . ARG B 1 2 ? 13.664 5.559 -17.75 1 91.62 2 ARG B CA 1
ATOM 2482 C C . ARG B 1 2 ? 14.016 5.363 -16.281 1 91.62 2 ARG B C 1
ATOM 2484 O O . ARG B 1 2 ? 15.102 4.891 -15.953 1 91.62 2 ARG B O 1
ATOM 2491 N N . THR B 1 3 ? 13.125 5.855 -15.414 1 94.62 3 THR B N 1
ATOM 2492 C CA . THR B 1 3 ? 13.258 5.672 -13.977 1 94.62 3 THR B CA 1
ATOM 2493 C C . THR B 1 3 ? 12.117 4.82 -13.438 1 94.62 3 THR B C 1
ATOM 2495 O O . THR B 1 3 ? 11.18 4.484 -14.164 1 94.62 3 THR B O 1
ATOM 2498 N N . LEU B 1 4 ? 12.227 4.438 -12.188 1 95.69 4 LEU B N 1
ATOM 2499 C CA . LEU B 1 4 ? 11.195 3.617 -11.57 1 95.69 4 LEU B CA 1
ATOM 2500 C C . LEU B 1 4 ? 9.875 4.379 -11.477 1 95.69 4 LEU B C 1
ATOM 2502 O O . LEU B 1 4 ? 8.812 3.775 -11.328 1 95.69 4 LEU B O 1
ATOM 2506 N N . ALA B 1 5 ? 9.953 5.734 -11.562 1 94 5 ALA B N 1
ATOM 2507 C CA . ALA B 1 5 ? 8.734 6.547 -11.531 1 94 5 ALA B CA 1
ATOM 2508 C C . ALA B 1 5 ? 7.871 6.289 -12.766 1 94 5 ALA B C 1
ATOM 2510 O O . ALA B 1 5 ? 6.68 6.613 -12.773 1 94 5 ALA B O 1
ATOM 2511 N N . MET B 1 6 ? 8.43 5.668 -13.773 1 95 6 MET B N 1
ATOM 2512 C CA . MET B 1 6 ? 7.738 5.469 -15.039 1 95 6 MET B CA 1
ATOM 2513 C C . MET B 1 6 ? 7.141 4.066 -15.125 1 95 6 MET B C 1
ATOM 2515 O O . MET B 1 6 ? 6.5 3.719 -16.109 1 95 6 MET B O 1
ATOM 2519 N N . LEU B 1 7 ? 7.309 3.275 -14.102 1 96.38 7 LEU B N 1
ATOM 2520 C CA . LEU B 1 7 ? 6.719 1.941 -14.07 1 96.38 7 LEU B CA 1
ATOM 2521 C C . LEU B 1 7 ? 5.199 2.018 -14.148 1 96.38 7 LEU B C 1
ATOM 2523 O O . LEU B 1 7 ? 4.59 2.938 -13.602 1 96.38 7 LEU B O 1
ATOM 2527 N N . LYS B 1 8 ? 4.566 1.095 -14.836 1 95.62 8 LYS B N 1
ATOM 2528 C CA . LYS B 1 8 ? 3.127 0.851 -14.891 1 95.62 8 LYS B CA 1
ATOM 2529 C C . LYS B 1 8 ? 2.805 -0.605 -14.57 1 95.62 8 LYS B C 1
ATOM 2531 O O . LYS B 1 8 ? 2.332 -1.349 -15.43 1 95.62 8 LYS B O 1
ATOM 2536 N N . PRO B 1 9 ? 3.037 -0.935 -13.297 1 96.88 9 PRO B N 1
ATOM 2537 C CA . PRO B 1 9 ? 2.947 -2.357 -12.953 1 96.88 9 PRO B CA 1
ATOM 2538 C C . PRO B 1 9 ? 1.519 -2.893 -13.031 1 96.88 9 PRO B C 1
ATOM 2540 O O . PRO B 1 9 ? 0.565 -2.156 -12.758 1 96.88 9 PRO B O 1
ATOM 2543 N N . HIS B 1 10 ? 1.358 -4.09 -13.422 1 97.75 10 HIS B N 1
ATOM 2544 C CA . HIS B 1 10 ? 0.108 -4.844 -13.43 1 97.75 10 HIS B CA 1
ATOM 2545 C C . HIS B 1 10 ? 0.318 -6.266 -12.922 1 97.75 10 HIS B C 1
ATOM 2547 O O . HIS B 1 10 ? 1.021 -7.055 -13.555 1 97.75 10 HIS B O 1
ATOM 2553 N N . VAL B 1 11 ? -0.302 -6.574 -11.805 1 97.38 11 VAL B N 1
ATOM 2554 C CA . VAL B 1 11 ? -0.253 -7.93 -11.273 1 97.38 11 VAL B CA 1
ATOM 2555 C C . VAL B 1 11 ? -1.317 -8.789 -11.953 1 97.38 11 VAL B C 1
ATOM 2557 O O . VAL B 1 11 ? -2.512 -8.641 -11.68 1 97.38 11 VAL B O 1
ATOM 2560 N N . GLY B 1 12 ? -0.849 -9.688 -12.75 1 93.75 12 GLY B N 1
ATOM 2561 C CA . GLY B 1 12 ? -1.77 -10.516 -13.523 1 93.75 12 GLY B CA 1
ATOM 2562 C C . GLY B 1 12 ? -2.25 -11.734 -12.766 1 93.75 12 GLY B C 1
ATOM 2563 O O . GLY B 1 12 ? -3.33 -12.266 -13.039 1 93.75 12 GLY B O 1
ATOM 2564 N N . ASP B 1 13 ? -1.381 -12.188 -11.859 1 89.81 13 ASP B N 1
ATOM 2565 C CA . ASP B 1 13 ? -1.734 -13.375 -11.086 1 89.81 13 ASP B CA 1
ATOM 2566 C C . ASP B 1 13 ? -0.952 -13.438 -9.781 1 89.81 13 ASP B C 1
ATOM 2568 O O . ASP B 1 13 ? 0.15 -12.891 -9.68 1 89.81 13 ASP B O 1
ATOM 2572 N N . SER B 1 14 ? -1.562 -13.977 -8.758 1 90.12 14 SER B N 1
ATOM 2573 C CA . SER B 1 14 ? -0.952 -14.25 -7.461 1 90.12 14 SER B CA 1
ATOM 2574 C C . SER B 1 14 ? -1.438 -15.578 -6.895 1 90.12 14 SER B C 1
ATOM 2576 O O . SER B 1 14 ? -2.645 -15.812 -6.793 1 90.12 14 SER B O 1
ATOM 2578 N N . MET B 1 15 ? -0.446 -16.453 -6.523 1 83.12 15 MET B N 1
ATOM 2579 C CA . MET B 1 15 ? -0.867 -17.75 -6.02 1 83.12 15 MET B CA 1
ATOM 2580 C C . MET B 1 15 ? 0.201 -18.344 -5.109 1 83.12 15 MET B C 1
ATOM 2582 O O . MET B 1 15 ? 1.395 -18.125 -5.32 1 83.12 15 MET B O 1
ATOM 2586 N N . PRO B 1 16 ? -0.282 -19.062 -4.141 1 82.88 16 PRO B N 1
ATOM 2587 C CA . PRO B 1 16 ? 0.674 -19.906 -3.404 1 82.88 16 PRO B CA 1
ATOM 2588 C C . PRO B 1 16 ? 1.123 -21.125 -4.195 1 82.88 16 PRO B C 1
ATOM 2590 O O . PRO B 1 16 ? 0.387 -21.609 -5.059 1 82.88 16 PRO B O 1
ATOM 2593 N N . TYR B 1 17 ? 2.293 -21.609 -3.938 1 84.38 17 TYR B N 1
ATOM 2594 C CA . TYR B 1 17 ? 2.811 -22.797 -4.605 1 84.38 17 TYR B CA 1
ATOM 2595 C C . TYR B 1 17 ? 3.711 -23.594 -3.674 1 84.38 17 TYR B C 1
ATOM 2597 O O . TYR B 1 17 ? 4.504 -23.031 -2.922 1 84.38 17 TYR B O 1
ATOM 2605 N N . LEU B 1 18 ? 3.502 -24.844 -3.721 1 83.44 18 LEU B N 1
ATOM 2606 C CA . LEU B 1 18 ? 4.355 -25.75 -2.959 1 83.44 18 LEU B CA 1
ATOM 2607 C C . LEU B 1 18 ? 5.395 -26.406 -3.863 1 83.44 18 LEU B C 1
ATOM 2609 O O . LEU B 1 18 ? 5.055 -27.219 -4.715 1 83.44 18 LEU B O 1
ATOM 2613 N N . TYR B 1 19 ? 6.605 -26.031 -3.676 1 87.06 19 TYR B N 1
ATOM 2614 C CA . TYR B 1 19 ? 7.719 -26.656 -4.375 1 87.06 19 TYR B CA 1
ATOM 2615 C C . TYR B 1 19 ? 8.109 -27.969 -3.699 1 87.06 19 TYR B C 1
ATOM 2617 O O . TYR B 1 19 ? 8.578 -27.969 -2.557 1 87.06 19 TYR B O 1
ATOM 2625 N N . ASP B 1 20 ? 7.906 -29.031 -4.391 1 84.19 20 ASP B N 1
ATOM 2626 C CA . ASP B 1 20 ? 8.109 -30.328 -3.771 1 84.19 20 ASP B CA 1
ATOM 2627 C C . ASP B 1 20 ? 9.148 -31.141 -4.539 1 84.19 20 ASP B C 1
ATOM 2629 O O . ASP B 1 20 ? 9.164 -32.375 -4.461 1 84.19 20 ASP B O 1
ATOM 2633 N N . GLY B 1 21 ? 9.977 -30.516 -5.25 1 81.12 21 GLY B N 1
ATOM 2634 C CA . GLY B 1 21 ? 11.039 -31.188 -5.977 1 81.12 21 GLY B CA 1
ATOM 2635 C C . GLY B 1 21 ? 10.555 -31.875 -7.242 1 81.12 21 GLY B C 1
ATOM 2636 O O . GLY B 1 21 ? 11.25 -32.75 -7.793 1 81.12 21 GLY B O 1
ATOM 2637 N N . SER B 1 22 ? 9.469 -31.5 -7.684 1 77.12 22 SER B N 1
ATOM 2638 C CA . SER B 1 22 ? 8.891 -32.094 -8.883 1 77.12 22 SER B CA 1
ATOM 2639 C C . SER B 1 22 ? 9.609 -31.625 -10.141 1 77.12 22 SER B C 1
ATOM 2641 O O . SER B 1 22 ? 10.406 -30.688 -10.086 1 77.12 22 SER B O 1
ATOM 2643 N N . SER B 1 23 ? 9.398 -32.406 -11.211 1 67.88 23 SER B N 1
ATOM 2644 C CA . SER B 1 23 ? 10.078 -32.156 -12.477 1 67.88 23 SER B CA 1
ATOM 2645 C C . SER B 1 23 ? 9.766 -30.766 -13.016 1 67.88 23 SER B C 1
ATOM 2647 O O . SER B 1 23 ? 10.547 -30.219 -13.789 1 67.88 23 SER B O 1
ATOM 2649 N N . ASN B 1 24 ? 8.734 -30.141 -12.578 1 69 24 ASN B N 1
ATOM 2650 C CA . ASN B 1 24 ? 8.32 -28.844 -13.102 1 69 24 ASN B CA 1
ATOM 2651 C C . ASN B 1 24 ? 9.094 -27.703 -12.453 1 69 24 ASN B C 1
ATOM 2653 O O . ASN B 1 24 ? 8.859 -26.531 -12.766 1 69 24 ASN B O 1
ATOM 2657 N N . GLU B 1 25 ? 10.016 -28.031 -11.727 1 82.88 25 GLU B N 1
ATOM 2658 C CA . GLU B 1 25 ? 10.82 -27.047 -11.023 1 82.88 25 GLU B CA 1
ATOM 2659 C C . GLU B 1 25 ? 12.227 -26.953 -11.609 1 82.88 25 GLU B C 1
ATOM 2661 O O . GLU B 1 25 ? 13.07 -26.203 -11.109 1 82.88 25 GLU B O 1
ATOM 2666 N N . GLY B 1 26 ? 12.32 -27.766 -12.742 1 88.69 26 GLY B N 1
ATOM 2667 C CA . GLY B 1 26 ? 13.602 -27.719 -13.438 1 88.69 26 GLY B CA 1
ATOM 2668 C C . GLY B 1 26 ? 13.789 -26.453 -14.266 1 88.69 26 GLY B C 1
ATOM 2669 O O . GLY B 1 26 ? 13.125 -25.453 -14.031 1 88.69 26 GLY B O 1
ATOM 2670 N N . LEU B 1 27 ? 14.773 -26.5 -15.148 1 93.25 27 LEU B N 1
ATOM 2671 C CA . LEU B 1 27 ? 15.141 -25.328 -15.922 1 93.25 27 LEU B CA 1
ATOM 2672 C C . LEU B 1 27 ? 13.977 -24.875 -16.812 1 93.25 27 LEU B C 1
ATOM 2674 O O . LEU B 1 27 ? 13.445 -25.672 -17.594 1 93.25 27 LEU B O 1
ATOM 2678 N N . ARG B 1 28 ? 13.586 -23.594 -16.672 1 94.06 28 ARG B N 1
ATOM 2679 C CA . ARG B 1 28 ? 12.43 -23.062 -17.375 1 94.06 28 ARG B CA 1
ATOM 2680 C C . ARG B 1 28 ? 12.57 -21.547 -17.594 1 94.06 28 ARG B C 1
ATOM 2682 O O . ARG B 1 28 ? 13.477 -20.922 -17.047 1 94.06 28 ARG B O 1
ATOM 2689 N N . VAL B 1 29 ? 11.734 -21.031 -18.469 1 94.75 29 VAL B N 1
ATOM 2690 C CA . VAL B 1 29 ? 11.594 -19.594 -18.656 1 94.75 29 VAL B CA 1
ATOM 2691 C C . VAL B 1 29 ? 10.125 -19.203 -18.562 1 94.75 29 VAL B C 1
ATOM 2693 O O . VAL B 1 29 ? 9.242 -20.031 -18.828 1 94.75 29 VAL B O 1
ATOM 2696 N N . CYS B 1 30 ? 9.82 -18.062 -18.047 1 94.94 30 CYS B N 1
ATOM 2697 C CA . CYS B 1 30 ? 8.477 -17.516 -17.953 1 94.94 30 CYS B CA 1
ATOM 2698 C C . CYS B 1 30 ? 8.336 -16.266 -18.828 1 94.94 30 CYS B C 1
ATOM 2700 O O . CYS B 1 30 ? 9.297 -15.516 -19.016 1 94.94 30 CYS B O 1
ATOM 2702 N N . SER B 1 31 ? 7.184 -15.992 -19.344 1 95.38 31 SER B N 1
ATOM 2703 C CA . SER B 1 31 ? 6.941 -14.914 -20.297 1 95.38 31 SER B CA 1
ATOM 2704 C C . SER B 1 31 ? 6.828 -13.57 -19.578 1 95.38 31 SER B C 1
ATOM 2706 O O . SER B 1 31 ? 6.863 -12.516 -20.219 1 95.38 31 SER B O 1
ATOM 2708 N N . VAL B 1 32 ? 6.691 -13.555 -18.297 1 97.5 32 VAL B N 1
ATOM 2709 C CA . VAL B 1 32 ? 6.43 -12.32 -17.578 1 97.5 32 VAL B CA 1
ATOM 2710 C C . VAL B 1 32 ? 7.355 -12.227 -16.359 1 97.5 32 VAL B C 1
ATOM 2712 O O . VAL B 1 32 ? 8.125 -13.148 -16.094 1 97.5 32 VAL B O 1
ATOM 2715 N N . TYR B 1 33 ? 7.359 -11.039 -15.664 1 98.38 33 TYR B N 1
ATOM 2716 C CA . TYR B 1 33 ? 8.094 -10.898 -14.406 1 98.38 33 TYR B CA 1
ATOM 2717 C C . TYR B 1 33 ? 7.477 -11.773 -13.32 1 98.38 33 TYR B C 1
ATOM 2719 O O . TYR B 1 33 ? 6.258 -11.945 -13.273 1 98.38 33 TYR B O 1
ATOM 2727 N N . ALA B 1 34 ? 8.305 -12.266 -12.469 1 98.06 34 ALA B N 1
ATOM 2728 C CA . ALA B 1 34 ? 7.809 -13.109 -11.391 1 98.06 34 ALA B CA 1
ATOM 2729 C C . ALA B 1 34 ? 8.516 -12.789 -10.07 1 98.06 34 ALA B C 1
ATOM 2731 O O . ALA B 1 34 ? 9.719 -12.547 -10.055 1 98.06 34 ALA B O 1
ATOM 2732 N N . PHE B 1 35 ? 7.746 -12.711 -9.008 1 98.44 35 PHE B N 1
ATOM 2733 C CA . PHE B 1 35 ? 8.227 -12.609 -7.637 1 98.44 35 PHE B CA 1
ATOM 2734 C C . PHE B 1 35 ? 7.828 -13.844 -6.832 1 98.44 35 PHE B C 1
ATOM 2736 O O . PHE B 1 35 ? 6.645 -14.172 -6.738 1 98.44 35 PHE B O 1
ATOM 2743 N N . HIS B 1 36 ? 8.758 -14.57 -6.316 1 97.31 36 HIS B N 1
ATOM 2744 C CA . HIS B 1 36 ? 8.516 -15.703 -5.434 1 97.31 36 HIS B CA 1
ATOM 2745 C C . HIS B 1 36 ? 8.992 -15.414 -4.016 1 97.31 36 HIS B C 1
ATOM 2747 O O . HIS B 1 36 ? 10.195 -15.242 -3.789 1 97.31 36 HIS B O 1
ATOM 2753 N N . LEU B 1 37 ? 8.102 -15.297 -3.092 1 97.56 37 LEU B N 1
ATOM 2754 C CA . LEU B 1 37 ? 8.461 -15.086 -1.695 1 97.56 37 LEU B CA 1
ATOM 2755 C C . LEU B 1 37 ? 8.398 -16.391 -0.915 1 97.56 37 LEU B C 1
ATOM 2757 O O . LEU B 1 37 ? 7.309 -16.922 -0.684 1 97.56 37 LEU B O 1
ATOM 2761 N N . PHE B 1 38 ? 9.516 -16.859 -0.529 1 95.69 38 PHE B N 1
ATOM 2762 C CA . PHE B 1 38 ? 9.594 -18.078 0.28 1 95.69 38 PHE B CA 1
ATOM 2763 C C . PHE B 1 38 ? 9.516 -17.734 1.765 1 95.69 38 PHE B C 1
ATOM 2765 O O . PHE B 1 38 ? 10.227 -16.859 2.244 1 95.69 38 PHE B O 1
ATOM 2772 N N . THR B 1 39 ? 8.664 -18.438 2.473 1 91.38 39 THR B N 1
ATOM 2773 C CA . THR B 1 39 ? 8.469 -18.172 3.893 1 91.38 39 THR B CA 1
ATOM 2774 C C . THR B 1 39 ? 9.453 -18.969 4.734 1 91.38 39 THR B C 1
ATOM 2776 O O . THR B 1 39 ? 9.633 -18.688 5.922 1 91.38 39 THR B O 1
ATOM 2779 N N . ASP B 1 40 ? 9.992 -19.969 4.07 1 92.06 40 ASP B N 1
ATOM 2780 C CA . ASP B 1 40 ? 10.922 -20.859 4.766 1 92.06 40 ASP B CA 1
ATOM 2781 C C . ASP B 1 40 ? 12.055 -21.297 3.838 1 92.06 40 ASP B C 1
ATOM 2783 O O . ASP B 1 40 ? 12.102 -20.906 2.672 1 92.06 40 ASP B O 1
ATOM 2787 N N . GLY B 1 41 ? 13.07 -22.078 4.383 1 92.75 41 GLY B N 1
ATOM 2788 C CA . GLY B 1 41 ? 14.195 -22.719 3.717 1 92.75 41 GLY B CA 1
ATOM 2789 C C . GLY B 1 41 ? 14.609 -24.016 4.371 1 92.75 41 GLY B C 1
ATOM 2790 O O . GLY B 1 41 ? 13.883 -24.562 5.199 1 92.75 41 GLY B O 1
ATOM 2791 N N . PRO B 1 42 ? 15.641 -24.641 4.031 1 94.56 42 PRO B N 1
ATOM 2792 C CA . PRO B 1 42 ? 16.594 -24.234 2.99 1 94.56 42 PRO B CA 1
ATOM 2793 C C . PRO B 1 42 ? 16.188 -24.734 1.604 1 94.56 42 PRO B C 1
ATOM 2795 O O . PRO B 1 42 ? 15.406 -25.688 1.485 1 94.56 42 PRO B O 1
ATOM 2798 N N . GLY B 1 43 ? 16.594 -24.156 0.544 1 95.62 43 GLY B N 1
ATOM 2799 C CA . GLY B 1 43 ? 16.562 -24.547 -0.857 1 95.62 43 GLY B CA 1
ATOM 2800 C C . GLY B 1 43 ? 17.547 -23.781 -1.714 1 95.62 43 GLY B C 1
ATOM 2801 O O . GLY B 1 43 ? 18.406 -23.062 -1.192 1 95.62 43 GLY B O 1
ATOM 2802 N N . GLU B 1 44 ? 17.516 -24.125 -2.93 1 95.56 44 GLU B N 1
ATOM 2803 C CA . GLU B 1 44 ? 18.375 -23.391 -3.84 1 95.56 44 GLU B CA 1
ATOM 2804 C C . GLU B 1 44 ? 17.625 -22.969 -5.098 1 95.56 44 GLU B C 1
ATOM 2806 O O . GLU B 1 44 ? 16.797 -23.719 -5.609 1 95.56 44 GLU B O 1
ATOM 2811 N N . MET B 1 45 ? 17.922 -21.781 -5.516 1 95.69 45 MET B N 1
ATOM 2812 C CA . MET B 1 45 ? 17.406 -21.25 -6.773 1 95.69 45 MET B CA 1
ATOM 2813 C C . MET B 1 45 ? 18.531 -21.031 -7.777 1 95.69 45 MET B C 1
ATOM 2815 O O . MET B 1 45 ? 19.609 -20.562 -7.41 1 95.69 45 MET B O 1
ATOM 2819 N N . GLU B 1 46 ? 18.281 -21.438 -8.961 1 96.69 46 GLU B N 1
ATOM 2820 C CA . GLU B 1 46 ? 19.234 -21.219 -10.047 1 96.69 46 GLU B CA 1
ATOM 2821 C C . GLU B 1 46 ? 18.734 -20.156 -11.023 1 96.69 46 GLU B C 1
ATOM 2823 O O . GLU B 1 46 ? 17.609 -20.25 -11.531 1 96.69 46 GLU B O 1
ATOM 2828 N N . ILE B 1 47 ? 19.5 -19.094 -11.227 1 97.38 47 ILE B N 1
ATOM 2829 C CA . ILE B 1 47 ? 19.188 -18.062 -12.203 1 97.38 47 ILE B CA 1
ATOM 2830 C C . ILE B 1 47 ? 20.344 -17.922 -13.195 1 97.38 47 ILE B C 1
ATOM 2832 O O . ILE B 1 47 ? 21.453 -17.531 -12.812 1 97.38 47 ILE B O 1
ATOM 2836 N N . GLU B 1 48 ? 20.062 -18.219 -14.414 1 96.56 48 GLU B N 1
ATOM 2837 C CA . GLU B 1 48 ? 21.078 -18.125 -15.461 1 96.56 48 GLU B CA 1
ATOM 2838 C C . GLU B 1 48 ? 22.344 -18.906 -15.078 1 96.56 48 GLU B C 1
ATOM 2840 O O . GLU B 1 48 ? 23.453 -18.375 -15.195 1 96.56 48 GLU B O 1
ATOM 2845 N N . GLY B 1 49 ? 22.094 -19.938 -14.516 1 95.25 49 GLY B N 1
ATOM 2846 C CA . GLY B 1 49 ? 23.188 -20.859 -14.242 1 95.25 49 GLY B CA 1
ATOM 2847 C C . GLY B 1 49 ? 23.844 -20.625 -12.891 1 95.25 49 GLY B C 1
ATOM 2848 O O . GLY B 1 49 ? 24.703 -21.406 -12.469 1 95.25 49 GLY B O 1
ATOM 2849 N N . VAL B 1 50 ? 23.516 -19.562 -12.195 1 96.75 50 VAL B N 1
ATOM 2850 C CA . VAL B 1 50 ? 24.094 -19.25 -10.898 1 96.75 50 VAL B CA 1
ATOM 2851 C C . VAL B 1 50 ? 23.141 -19.688 -9.781 1 96.75 50 VAL B C 1
ATOM 2853 O O . VAL B 1 50 ? 21.953 -19.406 -9.836 1 96.75 50 VAL B O 1
ATOM 2856 N N . ARG B 1 51 ? 23.703 -20.297 -8.805 1 96.56 51 ARG B N 1
ATOM 2857 C CA . ARG B 1 51 ? 22.891 -20.828 -7.715 1 96.56 51 ARG B CA 1
ATOM 2858 C C . ARG B 1 51 ? 22.906 -19.891 -6.512 1 96.56 51 ARG B C 1
ATOM 2860 O O . ARG B 1 51 ? 23.938 -19.312 -6.184 1 96.56 51 ARG B O 1
ATOM 2867 N N . TYR B 1 52 ? 21.766 -19.688 -5.938 1 97.12 52 TYR B N 1
ATOM 2868 C CA . TYR B 1 52 ? 21.562 -18.875 -4.742 1 97.12 52 TYR B CA 1
ATOM 2869 C C . TYR B 1 52 ? 20.812 -19.656 -3.674 1 97.12 52 TYR B C 1
ATOM 2871 O O . TYR B 1 52 ? 19.922 -20.453 -3.986 1 97.12 52 TYR B O 1
ATOM 2879 N N . PRO B 1 53 ? 21.125 -19.422 -2.439 1 96.69 53 PRO B N 1
ATOM 2880 C CA . PRO B 1 53 ? 20.359 -20.094 -1.38 1 96.69 53 PRO B CA 1
ATOM 2881 C C . PRO B 1 53 ? 18.969 -19.5 -1.185 1 96.69 53 PRO B C 1
ATOM 2883 O O . PRO B 1 53 ? 18.781 -18.281 -1.345 1 96.69 53 PRO B O 1
ATOM 2886 N N . ILE B 1 54 ? 18 -20.328 -0.901 1 97.06 54 ILE B N 1
ATOM 2887 C CA . ILE B 1 54 ? 16.688 -19.938 -0.414 1 97.06 54 ILE B CA 1
ATOM 2888 C C . ILE B 1 54 ? 16.609 -20.156 1.096 1 97.06 54 ILE B C 1
ATOM 2890 O O . ILE B 1 54 ? 16.797 -21.281 1.576 1 97.06 54 ILE B O 1
ATOM 2894 N N . GLU B 1 55 ? 16.391 -19.125 1.83 1 96.5 55 GLU B N 1
ATOM 2895 C CA . GLU B 1 55 ? 16.203 -19.156 3.277 1 96.5 55 GLU B CA 1
ATOM 2896 C C . GLU B 1 55 ? 14.859 -18.531 3.668 1 96.5 55 GLU B C 1
ATOM 2898 O O . GLU B 1 55 ? 14.047 -18.203 2.803 1 96.5 55 GLU B O 1
ATOM 2903 N N . LYS B 1 56 ? 14.664 -18.469 4.992 1 95.75 56 LYS B N 1
ATOM 2904 C CA . LYS B 1 56 ? 13.438 -17.828 5.48 1 95.75 56 LYS B CA 1
ATOM 2905 C C . LYS B 1 56 ? 13.312 -16.406 4.957 1 95.75 56 LYS B C 1
ATOM 2907 O O . LYS B 1 56 ? 14.258 -15.625 5.039 1 95.75 56 LYS B O 1
ATOM 2912 N N . ARG B 1 57 ? 12.133 -16.109 4.367 1 97.06 57 ARG B N 1
ATOM 2913 C CA . ARG B 1 57 ? 11.773 -14.789 3.859 1 97.06 57 ARG B CA 1
ATOM 2914 C C . ARG B 1 57 ? 12.664 -14.383 2.688 1 97.06 57 ARG B C 1
ATOM 2916 O O . ARG B 1 57 ? 13.055 -13.227 2.568 1 97.06 57 ARG B O 1
ATOM 2923 N N . THR B 1 58 ? 13.039 -15.328 1.891 1 97.75 58 THR B N 1
ATOM 2924 C CA . THR B 1 58 ? 13.797 -15.055 0.676 1 97.75 58 THR B CA 1
ATOM 2925 C C . THR B 1 58 ? 12.875 -14.648 -0.465 1 97.75 58 THR B C 1
ATOM 2927 O O . THR B 1 58 ? 11.875 -15.328 -0.733 1 97.75 58 THR B O 1
ATOM 2930 N N . LEU B 1 59 ? 13.188 -13.523 -1.107 1 98.38 59 LEU B N 1
ATOM 2931 C CA . LEU B 1 59 ? 12.508 -13.047 -2.303 1 98.38 59 LEU B CA 1
ATOM 2932 C C . LEU B 1 59 ? 13.312 -13.359 -3.557 1 98.38 59 LEU B C 1
ATOM 2934 O O . LEU B 1 59 ? 14.492 -13.016 -3.643 1 98.38 59 LEU B O 1
ATOM 2938 N N . VAL B 1 60 ? 12.719 -14.047 -4.508 1 98.31 60 VAL B N 1
ATOM 2939 C CA . VAL B 1 60 ? 13.305 -14.281 -5.824 1 98.31 60 VAL B CA 1
ATOM 2940 C C . VAL B 1 60 ? 12.602 -13.414 -6.867 1 98.31 60 VAL B C 1
ATOM 2942 O O . VAL B 1 60 ? 11.367 -13.398 -6.938 1 98.31 60 VAL B O 1
ATOM 2945 N N . PHE B 1 61 ? 13.352 -12.625 -7.586 1 98.62 61 PHE B N 1
ATOM 2946 C CA . PHE B 1 61 ? 12.844 -11.758 -8.648 1 98.62 61 PHE B CA 1
ATOM 2947 C C . PHE B 1 61 ? 13.375 -12.195 -10 1 98.62 61 PHE B C 1
ATOM 2949 O O . PHE B 1 61 ? 14.586 -12.18 -10.234 1 98.62 61 PHE B O 1
ATOM 2956 N N . LEU B 1 62 ? 12.469 -12.578 -10.906 1 98.31 62 LEU B N 1
ATOM 2957 C CA . LEU B 1 62 ? 12.828 -13.086 -12.227 1 98.31 62 LEU B CA 1
ATOM 2958 C C . LEU B 1 62 ? 12.305 -12.164 -13.328 1 98.31 62 LEU B C 1
ATOM 2960 O O . LEU B 1 62 ? 11.172 -11.672 -13.242 1 98.31 62 LEU B O 1
ATOM 2964 N N . ARG B 1 63 ? 13.109 -11.953 -14.328 1 98.06 63 ARG B N 1
ATOM 2965 C CA . ARG B 1 63 ? 12.719 -11.164 -15.492 1 98.06 63 ARG B CA 1
ATOM 2966 C C . ARG B 1 63 ? 12.148 -12.062 -16.594 1 98.06 63 ARG B C 1
ATOM 2968 O O . ARG B 1 63 ? 12.406 -13.266 -16.609 1 98.06 63 ARG B O 1
ATOM 2975 N N . PRO B 1 64 ? 11.328 -11.438 -17.5 1 97.94 64 PRO B N 1
ATOM 2976 C CA . PRO B 1 64 ? 10.781 -12.234 -18.594 1 97.94 64 PRO B CA 1
ATOM 2977 C C . PRO B 1 64 ? 11.867 -12.922 -19.422 1 97.94 64 PRO B C 1
ATOM 2979 O O . PRO B 1 64 ? 12.844 -12.289 -19.828 1 97.94 64 PRO B O 1
ATOM 2982 N N . GLY B 1 65 ? 11.656 -14.227 -19.578 1 97.12 65 GLY B N 1
ATOM 2983 C CA . GLY B 1 65 ? 12.562 -14.984 -20.422 1 97.12 65 GLY B CA 1
ATOM 2984 C C . GLY B 1 65 ? 13.836 -15.391 -19.719 1 97.12 65 GLY B C 1
ATOM 2985 O O . GLY B 1 65 ? 14.727 -15.992 -20.328 1 97.12 65 GLY B O 1
ATOM 2986 N N . GLN B 1 66 ? 13.969 -15.086 -18.5 1 97.06 66 GLN B N 1
ATOM 2987 C CA . GLN B 1 66 ? 15.18 -15.391 -17.75 1 97.06 66 GLN B CA 1
ATOM 2988 C C . GLN B 1 66 ? 15.195 -16.844 -17.297 1 97.06 66 GLN B C 1
ATOM 2990 O O . GLN B 1 66 ? 14.344 -17.266 -16.516 1 97.06 66 GLN B O 1
ATOM 2995 N N . PRO B 1 67 ? 16.172 -17.656 -17.812 1 97.06 67 PRO B N 1
ATOM 2996 C CA . PRO B 1 67 ? 16.219 -19.062 -17.406 1 97.06 67 PRO B CA 1
ATOM 2997 C C . PRO B 1 67 ? 16.422 -19.234 -15.898 1 97.06 67 PRO B C 1
ATOM 2999 O O . PRO B 1 67 ? 17.266 -18.547 -15.312 1 97.06 67 PRO B O 1
ATOM 3002 N N . HIS B 1 68 ? 15.609 -20.141 -15.281 1 96.81 68 HIS B N 1
ATOM 3003 C CA . HIS B 1 68 ? 15.719 -20.359 -13.844 1 96.81 68 HIS B CA 1
ATOM 3004 C C . HIS B 1 68 ? 15.234 -21.75 -13.461 1 96.81 68 HIS B C 1
ATOM 3006 O O . HIS B 1 68 ? 14.562 -22.422 -14.258 1 96.81 68 HIS B O 1
ATOM 3012 N N . ALA B 1 69 ? 15.641 -22.203 -12.328 1 95.19 69 ALA B N 1
ATOM 3013 C CA . ALA B 1 69 ? 15.227 -23.5 -11.781 1 95.19 69 ALA B CA 1
ATOM 3014 C C . ALA B 1 69 ? 15.211 -23.469 -10.25 1 95.19 69 ALA B C 1
ATOM 3016 O O . ALA B 1 69 ? 15.938 -22.688 -9.633 1 95.19 69 ALA B O 1
ATOM 3017 N N . PHE B 1 70 ? 14.281 -24.25 -9.711 1 94.38 70 PHE B N 1
ATOM 3018 C CA . PHE B 1 70 ? 14.211 -24.406 -8.266 1 94.38 70 PHE B CA 1
ATOM 3019 C C . PHE B 1 70 ? 14.734 -25.781 -7.852 1 94.38 70 PHE B C 1
ATOM 3021 O O . PHE B 1 70 ? 14.273 -26.812 -8.352 1 94.38 70 PHE B O 1
ATOM 3028 N N . HIS B 1 71 ? 15.703 -25.766 -7.039 1 94 71 HIS B N 1
ATOM 3029 C CA . HIS B 1 71 ? 16.266 -26.984 -6.488 1 94 71 HIS B CA 1
ATOM 3030 C C . HIS B 1 71 ? 15.852 -27.188 -5.035 1 94 71 HIS B C 1
ATOM 3032 O O . HIS B 1 71 ? 16.578 -26.797 -4.117 1 94 71 HIS B O 1
ATOM 3038 N N . ILE B 1 72 ? 14.766 -27.797 -4.863 1 92.5 72 ILE B N 1
ATOM 3039 C CA . ILE B 1 72 ? 14.172 -28.016 -3.551 1 92.5 72 ILE B CA 1
ATOM 3040 C C . ILE B 1 72 ? 13.953 -29.516 -3.338 1 92.5 72 ILE B C 1
ATOM 3042 O O . ILE B 1 72 ? 13.477 -30.219 -4.234 1 92.5 72 ILE B O 1
ATOM 3046 N N . SER B 1 73 ? 14.305 -30.047 -2.193 1 90.62 73 SER B N 1
ATOM 3047 C CA . SER B 1 73 ? 14.234 -31.469 -1.876 1 90.62 73 SER B CA 1
ATOM 3048 C C . SER B 1 73 ? 12.797 -31.922 -1.642 1 90.62 73 SER B C 1
ATOM 3050 O O . SER B 1 73 ? 12.039 -31.25 -0.932 1 90.62 73 SER B O 1
ATOM 3052 N N . PRO B 1 74 ? 12.414 -33.062 -2.221 1 87.44 74 PRO B N 1
ATOM 3053 C CA . PRO B 1 74 ? 11.078 -33.594 -1.931 1 87.44 74 PRO B CA 1
ATOM 3054 C C . PRO B 1 74 ? 10.867 -33.875 -0.445 1 87.44 74 PRO B C 1
ATOM 3056 O O . PRO B 1 74 ? 9.727 -33.906 0.028 1 87.44 74 PRO B O 1
ATOM 3059 N N . ALA B 1 75 ? 11.93 -34.125 0.254 1 90.44 75 ALA B N 1
ATOM 3060 C CA . ALA B 1 75 ? 11.852 -34.438 1.684 1 90.44 75 ALA B CA 1
ATOM 3061 C C . ALA B 1 75 ? 11.516 -33.188 2.482 1 90.44 75 ALA B C 1
ATOM 3063 O O . ALA B 1 75 ? 11.016 -33.25 3.605 1 90.44 75 ALA B O 1
ATOM 3064 N N . HIS B 1 76 ? 11.797 -32.031 1.892 1 90.88 76 HIS B N 1
ATOM 3065 C CA . HIS B 1 76 ? 11.523 -30.766 2.553 1 90.88 76 HIS B CA 1
ATOM 3066 C C . HIS B 1 76 ? 10.891 -29.766 1.59 1 90.88 76 HIS B C 1
ATOM 3068 O O . HIS B 1 76 ? 11.516 -28.766 1.216 1 90.88 76 HIS B O 1
ATOM 3074 N N . PRO B 1 77 ? 9.656 -29.969 1.274 1 89.31 77 PRO B N 1
ATOM 3075 C CA . PRO B 1 77 ? 8.984 -29.047 0.354 1 89.31 77 PRO B CA 1
ATOM 3076 C C . PRO B 1 77 ? 8.898 -27.625 0.905 1 89.31 77 PRO B C 1
ATOM 3078 O O . PRO B 1 77 ? 8.844 -27.438 2.123 1 89.31 77 PRO B O 1
ATOM 3081 N N . LEU B 1 78 ? 8.984 -26.656 0.035 1 90.56 78 LEU B N 1
ATOM 3082 C CA . LEU B 1 78 ? 8.93 -25.234 0.413 1 90.56 78 LEU B CA 1
ATOM 3083 C C . LEU B 1 78 ? 7.73 -24.562 -0.229 1 90.56 78 LEU B C 1
ATOM 3085 O O . LEU B 1 78 ? 7.48 -24.719 -1.425 1 90.56 78 LEU B O 1
ATOM 3089 N N . ALA B 1 79 ? 7.031 -23.828 0.598 1 87.88 79 ALA B N 1
ATOM 3090 C CA . ALA B 1 79 ? 5.914 -23.031 0.092 1 87.88 79 ALA B CA 1
ATOM 3091 C C . ALA B 1 79 ? 6.367 -21.625 -0.283 1 87.88 79 ALA B C 1
ATOM 3093 O O . ALA B 1 79 ? 7.277 -21.062 0.339 1 87.88 79 ALA B O 1
ATOM 3094 N N . SER B 1 80 ? 5.742 -21.078 -1.293 1 91.75 80 SER B N 1
ATOM 3095 C CA . SER B 1 80 ? 6.008 -19.703 -1.688 1 91.75 80 SER B CA 1
ATOM 3096 C C . SER B 1 80 ? 4.723 -18.969 -2.049 1 91.75 80 SER B C 1
ATOM 3098 O O . SER B 1 80 ? 3.697 -19.609 -2.318 1 91.75 80 SER B O 1
ATOM 3100 N N . HIS B 1 81 ? 4.707 -17.703 -1.861 1 92.44 81 HIS B N 1
ATOM 3101 C CA . HIS B 1 81 ? 3.729 -16.828 -2.484 1 92.44 81 HIS B CA 1
ATOM 3102 C C . HIS B 1 81 ? 4.273 -16.219 -3.779 1 92.44 81 HIS B C 1
ATOM 3104 O O . HIS B 1 81 ? 5.246 -15.469 -3.758 1 92.44 81 HIS B O 1
ATOM 3110 N N . ASN B 1 82 ? 3.65 -16.578 -4.887 1 93.56 82 ASN B N 1
ATOM 3111 C CA . ASN B 1 82 ? 4.137 -16.156 -6.195 1 93.56 82 ASN B CA 1
ATOM 3112 C C . ASN B 1 82 ? 3.287 -15.039 -6.777 1 93.56 82 ASN B C 1
ATOM 3114 O O . ASN B 1 82 ? 2.059 -15.062 -6.676 1 93.56 82 ASN B O 1
ATOM 3118 N N . LEU B 1 83 ? 3.924 -14.016 -7.262 1 96.12 83 LEU B N 1
ATOM 3119 C CA . LEU B 1 83 ? 3.289 -12.914 -7.98 1 96.12 83 LEU B CA 1
ATOM 3120 C C . LEU B 1 83 ? 3.82 -12.82 -9.406 1 96.12 83 LEU B C 1
ATOM 3122 O O . LEU B 1 83 ? 5.035 -12.805 -9.617 1 96.12 83 LEU B O 1
ATOM 3126 N N . TYR B 1 84 ? 2.963 -12.859 -10.422 1 96.31 84 TYR B N 1
ATOM 3127 C CA . TYR B 1 84 ? 3.305 -12.672 -11.828 1 96.31 84 TYR B CA 1
ATOM 3128 C C . TYR B 1 84 ? 2.773 -11.336 -12.344 1 96.31 84 TYR B C 1
ATOM 3130 O O . TYR B 1 84 ? 1.599 -11.016 -12.148 1 96.31 84 TYR B O 1
ATOM 3138 N N . CYS B 1 85 ? 3.668 -10.602 -12.977 1 98 85 CYS B N 1
ATOM 3139 C CA . CYS B 1 85 ? 3.252 -9.227 -13.234 1 98 85 CYS B CA 1
ATOM 3140 C C . CYS B 1 85 ? 3.941 -8.672 -14.477 1 98 85 CYS B C 1
ATOM 3142 O O . CYS B 1 85 ? 4.824 -9.32 -15.047 1 98 85 CYS B O 1
ATOM 3144 N N . ASP B 1 86 ? 3.42 -7.582 -14.984 1 98.25 86 ASP B N 1
ATOM 3145 C CA . ASP B 1 86 ? 4.082 -6.672 -15.914 1 98.25 86 ASP B CA 1
ATOM 3146 C C . ASP B 1 86 ? 4.598 -5.43 -15.195 1 98.25 86 ASP B C 1
ATOM 3148 O O . ASP B 1 86 ? 3.994 -4.977 -14.219 1 98.25 86 ASP B O 1
ATOM 3152 N N . LEU B 1 87 ? 5.707 -4.875 -15.664 1 98.06 87 LEU B N 1
ATOM 3153 C CA . LEU B 1 87 ? 6.234 -3.697 -14.984 1 98.06 87 LEU B CA 1
ATOM 3154 C C . LEU B 1 87 ? 6.039 -2.447 -15.836 1 98.06 87 LEU B C 1
ATOM 3156 O O . LEU B 1 87 ? 6.047 -1.329 -15.312 1 98.06 87 LEU B O 1
ATOM 3160 N N . TRP B 1 88 ? 5.809 -2.619 -17.141 1 97 88 TRP B N 1
ATOM 3161 C CA . TRP B 1 88 ? 5.926 -1.451 -18.016 1 97 88 TRP B CA 1
ATOM 3162 C C . TRP B 1 88 ? 4.66 -1.263 -18.844 1 97 88 TRP B C 1
ATOM 3164 O O . TRP B 1 88 ? 4.551 -0.301 -19.609 1 97 88 TRP B O 1
ATOM 3174 N N . ASP B 1 89 ? 3.703 -2.193 -18.719 1 93.88 89 ASP B N 1
ATOM 3175 C CA . ASP B 1 89 ? 2.486 -2.098 -19.531 1 93.88 89 ASP B CA 1
ATOM 3176 C C . ASP B 1 89 ? 1.278 -2.627 -18.75 1 93.88 89 ASP B C 1
ATOM 3178 O O . ASP B 1 89 ? 1.061 -3.84 -18.688 1 93.88 89 ASP B O 1
ATOM 3182 N N . ALA B 1 90 ? 0.475 -1.712 -18.344 1 92.44 90 ALA B N 1
ATOM 3183 C CA . ALA B 1 90 ? -0.73 -2.092 -17.609 1 92.44 90 ALA B CA 1
ATOM 3184 C C . ALA B 1 90 ? -1.938 -2.164 -18.547 1 92.44 90 ALA B C 1
ATOM 3186 O O . ALA B 1 90 ? -2.982 -2.705 -18.172 1 92.44 90 ALA B O 1
ATOM 3187 N N . LYS B 1 91 ? -1.821 -1.711 -19.703 1 92.25 91 LYS B N 1
ATOM 3188 C CA . LYS B 1 91 ? -2.939 -1.653 -20.641 1 92.25 91 LYS B CA 1
ATOM 3189 C C . LYS B 1 91 ? -3.176 -3.01 -21.297 1 92.25 91 LYS B C 1
ATOM 3191 O O . LYS B 1 91 ? -4.32 -3.447 -21.438 1 92.25 91 LYS B O 1
ATOM 3196 N N . THR B 1 92 ? -2.107 -3.633 -21.75 1 92.31 92 THR B N 1
ATOM 3197 C CA . THR B 1 92 ? -2.18 -4.957 -22.344 1 92.31 92 THR B CA 1
ATOM 3198 C C . THR B 1 92 ? -1.215 -5.922 -21.672 1 92.31 92 THR B C 1
ATOM 3200 O O . THR B 1 92 ? -0.264 -6.402 -22.281 1 92.31 92 THR B O 1
ATOM 3203 N N . PRO B 1 93 ? -1.538 -6.18 -20.438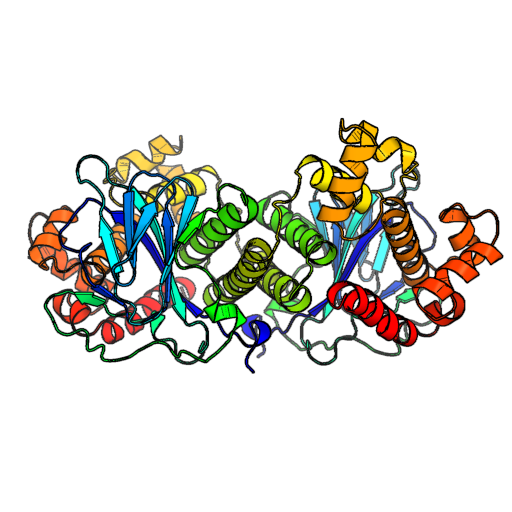 1 93.62 93 PRO B N 1
ATOM 3204 C CA . PRO B 1 93 ? -0.591 -6.996 -19.672 1 93.62 93 PRO B CA 1
ATOM 3205 C C . PRO B 1 93 ? -0.545 -8.445 -20.156 1 93.62 93 PRO B C 1
ATOM 3207 O O . PRO B 1 93 ? -1.589 -9.039 -20.438 1 93.62 93 PRO B O 1
ATOM 3210 N N . VAL B 1 94 ? 0.665 -9 -20.266 1 93.38 94 VAL B N 1
ATOM 3211 C CA . VAL B 1 94 ? 0.901 -10.391 -20.641 1 93.38 94 VAL B CA 1
ATOM 3212 C C . VAL B 1 94 ? 0.685 -11.305 -19.438 1 93.38 94 VAL B C 1
ATOM 3214 O O . VAL B 1 94 ? 0.343 -12.477 -19.594 1 93.38 94 VAL B O 1
ATOM 3217 N N . SER B 1 95 ? 0.776 -10.734 -18.266 1 92.5 95 SER B N 1
ATOM 3218 C CA . SER B 1 95 ? 0.789 -11.5 -17.031 1 92.5 95 SER B CA 1
ATOM 3219 C C . SER B 1 95 ? -0.566 -12.148 -16.766 1 92.5 95 SER B C 1
ATOM 3221 O O . SER B 1 95 ? -0.673 -13.062 -15.945 1 92.5 95 SER B O 1
ATOM 3223 N N . ARG B 1 96 ? -1.566 -11.688 -17.484 1 85.75 96 ARG B N 1
ATOM 3224 C CA . ARG B 1 96 ? -2.885 -12.297 -17.344 1 85.75 96 ARG B CA 1
ATOM 3225 C C . ARG B 1 96 ? -2.912 -13.688 -17.969 1 85.75 96 ARG B C 1
ATOM 3227 O O . ARG B 1 96 ? -3.783 -14.5 -17.656 1 85.75 96 ARG B O 1
ATOM 3234 N N . HIS B 1 97 ? -1.975 -13.875 -18.891 1 83.25 97 HIS B N 1
ATOM 3235 C CA . HIS B 1 97 ? -1.892 -15.148 -19.594 1 83.25 97 HIS B CA 1
ATOM 3236 C C . HIS B 1 97 ? -0.444 -15.609 -19.734 1 83.25 97 HIS B C 1
ATOM 3238 O O . HIS B 1 97 ? -0.002 -15.945 -20.844 1 83.25 97 HIS B O 1
ATOM 3244 N N . ARG B 1 98 ? 0.183 -15.695 -18.609 1 87.75 98 ARG B N 1
ATOM 3245 C CA . ARG B 1 98 ? 1.608 -16.016 -18.641 1 87.75 98 ARG B CA 1
ATOM 3246 C C . ARG B 1 98 ? 1.853 -17.406 -19.203 1 87.75 98 ARG B C 1
ATOM 3248 O O . ARG B 1 98 ? 0.98 -18.266 -19.125 1 87.75 98 ARG B O 1
ATOM 3255 N N . THR B 1 99 ? 3.006 -17.609 -19.766 1 86.19 99 THR B N 1
ATOM 3256 C CA . THR B 1 99 ? 3.404 -18.906 -20.297 1 86.19 99 THR B CA 1
ATOM 3257 C C . THR B 1 99 ? 4.781 -19.312 -19.766 1 86.19 99 THR B C 1
ATOM 3259 O O . THR B 1 99 ? 5.605 -18.453 -19.453 1 86.19 99 THR B O 1
ATOM 3262 N N . PHE B 1 100 ? 4.969 -20.609 -19.625 1 89.12 100 PHE B N 1
ATOM 3263 C CA . PHE B 1 100 ? 6.262 -21.203 -19.297 1 89.12 100 PHE B CA 1
ATOM 3264 C C . PHE B 1 100 ? 6.742 -22.125 -20.406 1 89.12 100 PHE B C 1
ATOM 3266 O O . PHE B 1 100 ? 5.934 -22.75 -21.094 1 89.12 100 PHE B O 1
ATOM 3273 N N . ILE B 1 101 ? 8 -22.156 -20.609 1 88.56 101 ILE B N 1
ATOM 3274 C CA . ILE B 1 101 ? 8.641 -23.172 -21.422 1 88.56 101 ILE B CA 1
ATOM 3275 C C . ILE B 1 101 ? 9.719 -23.891 -20.609 1 88.56 101 ILE B C 1
ATOM 3277 O O . ILE B 1 101 ? 10.477 -23.25 -19.875 1 88.56 101 ILE B O 1
ATOM 3281 N N . TYR B 1 102 ? 9.742 -25.125 -20.75 1 88.38 102 TYR B N 1
ATOM 3282 C CA . TYR B 1 102 ? 10.656 -25.953 -19.953 1 88.38 102 TYR B CA 1
ATOM 3283 C C . TYR B 1 102 ? 11.727 -26.578 -20.828 1 88.38 102 TYR B C 1
ATOM 3285 O O . TYR B 1 102 ? 11.445 -26.969 -21.969 1 88.38 102 TYR B O 1
ATOM 3293 N N . ALA B 1 103 ? 12.953 -26.672 -20.281 1 88.81 103 ALA B N 1
ATOM 3294 C CA . ALA B 1 103 ? 13.992 -27.469 -20.938 1 88.81 103 ALA B CA 1
ATOM 3295 C C . ALA B 1 103 ? 13.57 -28.922 -21.062 1 88.81 103 ALA B C 1
ATOM 3297 O O . ALA B 1 103 ? 12.891 -29.469 -20.188 1 88.81 103 ALA B O 1
ATOM 3298 N N . PRO B 1 104 ? 13.852 -29.469 -22.172 1 89.06 104 PRO B N 1
ATOM 3299 C CA . PRO B 1 104 ? 14.859 -29.047 -23.141 1 89.06 104 PRO B CA 1
ATOM 3300 C C . PRO B 1 104 ? 14.25 -28.297 -24.328 1 89.06 104 PRO B C 1
ATOM 3302 O O . PRO B 1 104 ? 14.922 -28.078 -25.344 1 89.06 104 PRO B O 1
ATOM 3305 N N . ASN B 1 105 ? 12.969 -28.078 -24.25 1 84.81 105 ASN B N 1
ATOM 3306 C CA . ASN B 1 105 ? 12.398 -27.281 -25.328 1 84.81 105 ASN B CA 1
ATOM 3307 C C . ASN B 1 105 ? 13.141 -25.953 -25.5 1 84.81 105 ASN B C 1
ATOM 3309 O O . ASN B 1 105 ? 13.609 -25.359 -24.531 1 84.81 105 ASN B O 1
ATOM 3313 N N . PRO B 1 106 ? 13.281 -25.578 -26.766 1 90 106 PRO B N 1
ATOM 3314 C CA . PRO B 1 106 ? 13.875 -24.25 -26.953 1 90 106 PRO B CA 1
ATOM 3315 C C . PRO B 1 106 ? 13.062 -23.141 -26.281 1 90 106 PRO B C 1
ATOM 3317 O O . PRO B 1 106 ? 11.828 -23.141 -26.359 1 90 106 PRO B O 1
ATOM 3320 N N . PHE B 1 107 ? 13.742 -22.312 -25.609 1 90.19 107 PHE B N 1
ATOM 3321 C CA . PHE B 1 107 ? 13.078 -21.234 -24.891 1 90.19 107 PHE B CA 1
ATOM 3322 C C . PHE B 1 107 ? 12.594 -20.156 -25.844 1 90.19 107 PHE B C 1
ATOM 3324 O O . PHE B 1 107 ? 13.18 -19.078 -25.938 1 90.19 107 PHE B O 1
ATOM 3331 N N . SER B 1 108 ? 11.547 -20.484 -26.672 1 90.75 108 SER B N 1
ATOM 3332 C CA . SER B 1 108 ? 10.898 -19.562 -27.594 1 90.75 108 SER B CA 1
ATOM 3333 C C . SER B 1 108 ? 9.5 -19.203 -27.125 1 90.75 108 SER B C 1
ATOM 3335 O O . SER B 1 108 ? 8.523 -19.859 -27.5 1 90.75 108 SER B O 1
ATOM 3337 N N . LEU B 1 109 ? 9.336 -18.141 -26.406 1 89.69 109 LEU B N 1
ATOM 3338 C CA . LEU B 1 109 ? 8.055 -17.688 -25.859 1 89.69 109 LEU B CA 1
ATOM 3339 C C . LEU B 1 109 ? 7.27 -16.891 -26.891 1 89.69 109 LEU B C 1
ATOM 3341 O O . LEU B 1 109 ? 7.832 -16.031 -27.578 1 89.69 109 LEU B O 1
ATOM 3345 N N . PRO B 1 110 ? 6.016 -17.25 -27.016 1 86.06 110 PRO B N 1
ATOM 3346 C CA . PRO B 1 110 ? 5.203 -16.547 -28.016 1 86.06 110 PRO B CA 1
ATOM 3347 C C . PRO B 1 110 ? 5.082 -15.047 -27.734 1 86.06 110 PRO B C 1
ATOM 3349 O O . PRO B 1 110 ? 4.91 -14.25 -28.656 1 86.06 110 PRO B O 1
ATOM 3352 N N . GLU B 1 111 ? 5.059 -14.648 -26.5 1 92.06 111 GLU B N 1
ATOM 3353 C CA . GLU B 1 111 ? 4.938 -13.266 -26.047 1 92.06 111 GLU B CA 1
ATOM 3354 C C . GLU B 1 111 ? 5.695 -13.023 -24.75 1 92.06 111 GLU B C 1
ATOM 3356 O O . GLU B 1 111 ? 5.758 -13.914 -23.891 1 92.06 111 GLU B O 1
ATOM 3361 N N . LEU B 1 112 ? 6.289 -11.82 -24.703 1 95 112 LEU B N 1
ATOM 3362 C CA . LEU B 1 112 ? 7 -11.422 -23.5 1 95 112 LEU B CA 1
ATOM 3363 C C . LEU B 1 112 ? 6.438 -10.117 -22.938 1 95 112 LEU B C 1
ATOM 3365 O O . LEU B 1 112 ? 6.059 -9.227 -23.703 1 95 112 LEU B O 1
ATOM 3369 N N . SER B 1 113 ? 6.348 -10.109 -21.594 1 96.69 113 SER B N 1
ATOM 3370 C CA . SER B 1 113 ? 6.09 -8.805 -21 1 96.69 113 SER B CA 1
ATOM 3371 C C . SER B 1 113 ? 7.094 -7.766 -21.484 1 96.69 113 SER B C 1
ATOM 3373 O O . SER B 1 113 ? 8.273 -8.062 -21.641 1 96.69 113 SER B O 1
ATOM 3375 N N . ALA B 1 114 ? 6.625 -6.535 -21.688 1 96.44 114 ALA B N 1
ATOM 3376 C CA . ALA B 1 114 ? 7.492 -5.438 -22.109 1 96.44 114 ALA B CA 1
ATOM 3377 C C . ALA B 1 114 ? 8.633 -5.23 -21.125 1 96.44 114 ALA B C 1
ATOM 3379 O O . ALA B 1 114 ? 8.43 -5.301 -19.906 1 96.44 114 ALA B O 1
ATOM 3380 N N . MET B 1 115 ? 9.797 -5.117 -21.688 1 95.94 115 MET B N 1
ATOM 3381 C CA . MET B 1 115 ? 10.984 -4.781 -20.906 1 95.94 115 MET B CA 1
ATOM 3382 C C . MET B 1 115 ? 11.633 -3.502 -21.422 1 95.94 115 MET B C 1
ATOM 3384 O O . MET B 1 115 ? 11.961 -3.398 -22.609 1 95.94 115 MET B O 1
ATOM 3388 N N . HIS B 1 116 ? 11.719 -2.51 -20.641 1 95.75 116 HIS B N 1
ATOM 3389 C CA . HIS B 1 116 ? 12.391 -1.265 -21 1 95.75 116 HIS B CA 1
ATOM 3390 C C . HIS B 1 116 ? 13.656 -1.076 -20.156 1 95.75 116 HIS B C 1
ATOM 3392 O O . HIS B 1 116 ? 13.688 -1.424 -18.984 1 95.75 116 HIS B O 1
ATOM 3398 N N . ALA B 1 117 ? 14.688 -0.521 -20.828 1 95.44 117 ALA B N 1
ATOM 3399 C CA . ALA B 1 117 ? 15.922 -0.226 -20.109 1 95.44 117 ALA B CA 1
ATOM 3400 C C . ALA B 1 117 ? 15.672 0.776 -18.984 1 95.44 117 ALA B C 1
ATOM 3402 O O . ALA B 1 117 ? 15.133 1.859 -19.219 1 95.44 117 ALA B O 1
ATOM 3403 N N . CYS B 1 118 ? 15.953 0.388 -17.812 1 96.56 118 CYS B N 1
ATOM 3404 C CA . CYS B 1 118 ? 15.867 1.183 -16.594 1 96.56 118 CYS B CA 1
ATOM 3405 C C . CYS B 1 118 ? 16.953 0.776 -15.609 1 96.56 118 CYS B C 1
ATOM 3407 O O . CYS B 1 118 ? 16.844 -0.265 -14.961 1 96.56 118 CYS B O 1
ATOM 3409 N N . PRO B 1 119 ? 18 1.617 -15.508 1 94.81 119 PRO B N 1
ATOM 3410 C CA . PRO B 1 119 ? 19.141 1.238 -14.672 1 94.81 119 PRO B CA 1
ATOM 3411 C C . PRO B 1 119 ? 18.734 0.853 -13.25 1 94.81 119 PRO B C 1
ATOM 3413 O O . PRO B 1 119 ? 19.25 -0.111 -12.695 1 94.81 119 PRO B O 1
ATOM 3416 N N . GLU B 1 120 ? 17.797 1.555 -12.664 1 94.62 120 GLU B N 1
ATOM 3417 C CA . GLU B 1 120 ? 17.344 1.273 -11.305 1 94.62 120 GLU B CA 1
ATOM 3418 C C . GLU B 1 120 ? 16.641 -0.081 -11.219 1 94.62 120 GLU B C 1
ATOM 3420 O O . GLU B 1 120 ? 16.891 -0.854 -10.289 1 94.62 120 GLU B O 1
ATOM 3425 N N . ALA B 1 121 ? 15.781 -0.395 -12.188 1 95.19 121 ALA B N 1
ATOM 3426 C CA . ALA B 1 121 ? 15.078 -1.676 -12.219 1 95.19 121 ALA B CA 1
ATOM 3427 C C . ALA B 1 121 ? 16.047 -2.82 -12.523 1 95.19 121 ALA B C 1
ATOM 3429 O O . ALA B 1 121 ? 15.93 -3.904 -11.945 1 95.19 121 ALA B O 1
ATOM 3430 N N . ASP B 1 122 ? 16.969 -2.518 -13.383 1 94.69 122 ASP B N 1
ATOM 3431 C CA . ASP B 1 122 ? 17.922 -3.523 -13.812 1 94.69 122 ASP B CA 1
ATOM 3432 C C . ASP B 1 122 ? 18.875 -3.9 -12.672 1 94.69 122 ASP B C 1
ATOM 3434 O O . ASP B 1 122 ? 19.391 -5.02 -12.633 1 94.69 122 ASP B O 1
ATOM 3438 N N . ALA B 1 123 ? 19.031 -2.996 -11.734 1 93.94 123 ALA B N 1
ATOM 3439 C CA . ALA B 1 123 ? 19.969 -3.203 -10.641 1 93.94 123 ALA B CA 1
ATOM 3440 C C . ALA B 1 123 ? 19.344 -4.035 -9.531 1 93.94 123 ALA B C 1
ATOM 3442 O O . ALA B 1 123 ? 20.047 -4.535 -8.648 1 93.94 123 ALA B O 1
ATOM 3443 N N . LEU B 1 124 ? 18.016 -4.219 -9.531 1 95.25 124 LEU B N 1
ATOM 3444 C CA . LEU B 1 124 ? 17.359 -5.004 -8.484 1 95.25 124 LEU B CA 1
ATOM 3445 C C . LEU B 1 124 ? 17.859 -6.445 -8.492 1 95.25 124 LEU B C 1
ATOM 3447 O O . LEU B 1 124 ? 17.984 -7.059 -9.555 1 95.25 124 LEU B O 1
ATOM 3451 N N . PRO B 1 125 ? 18.141 -6.977 -7.363 1 95.75 125 PRO B N 1
ATOM 3452 C CA . PRO B 1 125 ? 18.734 -8.312 -7.305 1 95.75 125 PRO B CA 1
ATOM 3453 C C . PRO B 1 125 ? 17.734 -9.422 -7.594 1 95.75 125 PRO B C 1
ATOM 3455 O O . PRO B 1 125 ? 16.547 -9.281 -7.273 1 95.75 125 PRO B O 1
ATOM 3458 N N . GLY B 1 126 ? 18.219 -10.516 -8.18 1 97.19 126 GLY B N 1
ATOM 3459 C CA . GLY B 1 126 ? 17.391 -11.688 -8.43 1 97.19 126 GLY B CA 1
ATOM 3460 C C . GLY B 1 126 ? 17.016 -12.43 -7.16 1 97.19 126 GLY B C 1
ATOM 3461 O O . GLY B 1 126 ? 16 -13.133 -7.129 1 97.19 126 GLY B O 1
ATOM 3462 N N . VAL B 1 127 ? 17.828 -12.367 -6.199 1 97.56 127 VAL B N 1
ATOM 3463 C CA . VAL B 1 127 ? 17.562 -12.977 -4.898 1 97.56 127 VAL B CA 1
ATOM 3464 C C . VAL B 1 127 ? 17.844 -11.961 -3.791 1 97.56 127 VAL B C 1
ATOM 3466 O O . VAL B 1 127 ? 18.891 -11.312 -3.787 1 97.56 127 VAL B O 1
ATOM 3469 N N . PHE B 1 128 ? 16.922 -11.805 -2.854 1 96.25 128 PHE B N 1
ATOM 3470 C CA . PHE B 1 128 ? 17 -10.781 -1.812 1 96.25 128 PHE B CA 1
ATOM 3471 C C . PHE B 1 128 ? 16.375 -11.281 -0.517 1 96.25 128 PHE B C 1
ATOM 3473 O O . PHE B 1 128 ? 15.266 -11.82 -0.526 1 96.25 128 PHE B O 1
ATOM 3480 N N . SER B 1 129 ? 17.078 -11.148 0.583 1 95.75 129 SER B N 1
ATOM 3481 C CA . SER B 1 129 ? 16.516 -11.531 1.875 1 95.75 129 SER B CA 1
ATOM 3482 C C . SER B 1 129 ? 15.672 -10.414 2.465 1 95.75 129 SER B C 1
ATOM 3484 O O . SER B 1 129 ? 16.156 -9.289 2.627 1 95.75 129 SER B O 1
ATOM 3486 N N . LEU B 1 130 ? 14.438 -10.719 2.805 1 94.69 130 LEU B N 1
ATOM 3487 C CA . LEU B 1 130 ? 13.57 -9.734 3.441 1 94.69 130 LEU B CA 1
ATOM 3488 C C . LEU B 1 130 ? 13.633 -9.859 4.961 1 94.69 130 LEU B C 1
ATOM 3490 O O . LEU B 1 130 ? 12.938 -9.133 5.676 1 94.69 130 LEU B O 1
ATOM 3494 N N . GLN B 1 131 ? 14.453 -10.703 5.504 1 91.12 131 GLN B N 1
ATOM 3495 C CA . GLN B 1 131 ? 14.555 -10.922 6.941 1 91.12 131 GLN B CA 1
ATOM 3496 C C . GLN B 1 131 ? 14.82 -9.617 7.68 1 91.12 131 GLN B C 1
ATOM 3498 O O . GLN B 1 131 ? 14.195 -9.336 8.703 1 91.12 131 GLN B O 1
ATOM 3503 N N . PRO B 1 132 ? 15.734 -8.766 7.137 1 86.56 132 PRO B N 1
ATOM 3504 C CA . PRO B 1 132 ? 15.992 -7.5 7.836 1 86.56 132 PRO B CA 1
ATOM 3505 C C . PRO B 1 132 ? 14.898 -6.461 7.586 1 86.56 132 PRO B C 1
ATOM 3507 O O . PRO B 1 132 ? 14.938 -5.367 8.148 1 86.56 132 PRO B O 1
ATOM 3510 N N . TYR B 1 133 ? 13.93 -6.828 6.773 1 89.25 133 TYR B N 1
ATOM 3511 C CA . TYR B 1 133 ? 12.914 -5.863 6.359 1 89.25 133 TYR B CA 1
ATOM 3512 C C . TYR B 1 133 ? 11.508 -6.422 6.574 1 89.25 133 TYR B C 1
ATOM 3514 O O . TYR B 1 133 ? 10.766 -6.625 5.613 1 89.25 133 TYR B O 1
ATOM 3522 N N . PRO B 1 134 ? 11.125 -6.523 7.805 1 88.19 134 PRO B N 1
ATOM 3523 C CA . PRO B 1 134 ? 9.82 -7.129 8.086 1 88.19 134 PRO B CA 1
ATOM 3524 C C . PRO B 1 134 ? 8.664 -6.363 7.441 1 88.19 134 PRO B C 1
ATOM 3526 O O . PRO B 1 134 ? 7.664 -6.969 7.051 1 88.19 134 PRO B O 1
ATOM 3529 N N . HIS B 1 135 ? 8.797 -5.051 7.328 1 85.88 135 HIS B N 1
ATOM 3530 C CA . HIS B 1 135 ? 7.723 -4.262 6.73 1 85.88 135 HIS B CA 1
ATOM 3531 C C . HIS B 1 135 ? 7.531 -4.613 5.258 1 85.88 135 HIS B C 1
ATOM 3533 O O . HIS B 1 135 ? 6.402 -4.645 4.766 1 85.88 135 HIS B O 1
ATOM 3539 N N . LEU B 1 136 ? 8.625 -4.891 4.555 1 93.06 136 LEU B N 1
ATOM 3540 C CA . LEU B 1 136 ? 8.539 -5.293 3.154 1 93.06 136 LEU B CA 1
ATOM 3541 C C . LEU B 1 136 ? 7.926 -6.684 3.025 1 93.06 136 LEU B C 1
ATOM 3543 O O . LEU B 1 136 ? 7.125 -6.93 2.119 1 93.06 136 LEU B O 1
ATOM 3547 N N . TYR B 1 137 ? 8.336 -7.543 3.971 1 94.62 137 TYR B N 1
ATOM 3548 C CA . TYR B 1 137 ? 7.77 -8.891 3.994 1 94.62 137 TYR B CA 1
ATOM 3549 C C . TYR B 1 137 ? 6.262 -8.844 4.199 1 94.62 137 TYR B C 1
ATOM 3551 O O . TYR B 1 137 ? 5.508 -9.445 3.426 1 94.62 137 TYR B O 1
ATOM 3559 N N . GLU B 1 138 ? 5.801 -8.109 5.152 1 90.94 138 GLU B N 1
ATOM 3560 C CA . GLU B 1 138 ? 4.383 -8.016 5.48 1 90.94 138 GLU B CA 1
ATOM 3561 C C . GLU B 1 138 ? 3.6 -7.332 4.363 1 90.94 138 GLU B C 1
ATOM 3563 O O . GLU B 1 138 ? 2.457 -7.699 4.086 1 90.94 138 GLU B O 1
ATOM 3568 N N . ALA B 1 139 ? 4.211 -6.324 3.773 1 94.38 139 ALA B N 1
ATOM 3569 C CA . ALA B 1 139 ? 3.553 -5.605 2.686 1 94.38 139 ALA B CA 1
ATOM 3570 C C . ALA B 1 139 ? 3.346 -6.508 1.476 1 94.38 139 ALA B C 1
ATOM 3572 O O . ALA B 1 139 ? 2.322 -6.418 0.793 1 94.38 139 ALA B O 1
ATOM 3573 N N . PHE B 1 140 ? 4.309 -7.336 1.184 1 96.38 140 PHE B N 1
ATOM 3574 C CA . PHE B 1 140 ? 4.164 -8.289 0.091 1 96.38 140 PHE B CA 1
ATOM 3575 C C . PHE B 1 140 ? 2.979 -9.219 0.338 1 96.38 140 PHE B C 1
ATOM 3577 O O . PHE B 1 140 ? 2.146 -9.422 -0.549 1 96.38 140 PHE B O 1
ATOM 3584 N N . LEU B 1 141 ? 2.902 -9.734 1.557 1 91.12 141 LEU B N 1
ATOM 3585 C CA . LEU B 1 141 ? 1.812 -10.633 1.907 1 91.12 141 LEU B CA 1
ATOM 3586 C C . LEU B 1 141 ? 0.469 -9.914 1.856 1 91.12 141 LEU B C 1
ATOM 3588 O O . LEU B 1 141 ? -0.55 -10.516 1.507 1 91.12 141 LEU B O 1
ATOM 3592 N N . HIS B 1 142 ? 0.476 -8.672 2.178 1 91.12 142 HIS B N 1
ATOM 3593 C CA . HIS B 1 142 ? -0.741 -7.875 2.09 1 91.12 142 HIS B CA 1
ATOM 3594 C C . HIS B 1 142 ? -1.223 -7.766 0.646 1 91.12 142 HIS B C 1
ATOM 3596 O O . HIS B 1 142 ? -2.426 -7.836 0.382 1 91.12 142 HIS B O 1
ATOM 3602 N N . ILE B 1 143 ? -0.299 -7.582 -0.296 1 94.94 143 ILE B N 1
ATOM 3603 C CA . ILE B 1 143 ? -0.635 -7.531 -1.715 1 94.94 143 ILE B CA 1
ATOM 3604 C C . ILE B 1 143 ? -1.302 -8.844 -2.133 1 94.94 143 ILE B C 1
ATOM 3606 O O . ILE B 1 143 ? -2.354 -8.828 -2.777 1 94.94 143 ILE B O 1
ATOM 3610 N N . VAL B 1 144 ? -0.703 -9.922 -1.684 1 90.69 144 VAL B N 1
ATOM 3611 C CA . VAL B 1 144 ? -1.211 -11.25 -2.014 1 90.69 144 VAL B CA 1
ATOM 3612 C C . VAL B 1 144 ? -2.627 -11.414 -1.466 1 90.69 144 VAL B C 1
ATOM 3614 O O . VAL B 1 144 ? -3.521 -11.891 -2.17 1 90.69 144 VAL B O 1
ATOM 3617 N N . ARG B 1 145 ? -2.84 -10.992 -0.295 1 84.06 145 ARG B N 1
ATOM 3618 C CA . ARG B 1 145 ? -4.148 -11.109 0.343 1 84.06 145 ARG B CA 1
ATOM 3619 C C . ARG B 1 145 ? -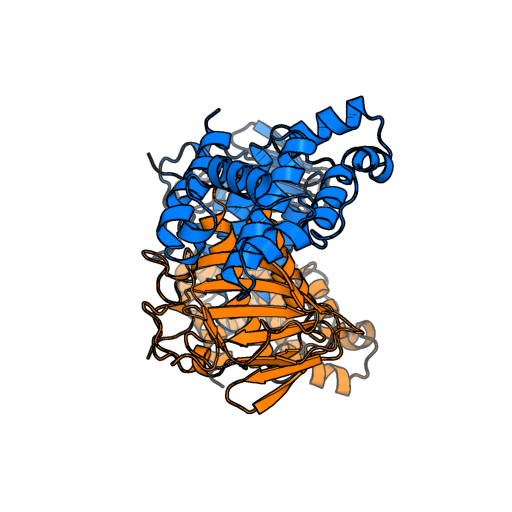5.191 -10.281 -0.394 1 84.06 145 ARG B C 1
ATOM 3621 O O . ARG B 1 145 ? -6.309 -10.742 -0.629 1 84.06 145 ARG B O 1
ATOM 3628 N N . GLN B 1 146 ? -4.801 -9.023 -0.713 1 88.25 146 GLN B N 1
ATOM 3629 C CA . GLN B 1 146 ? -5.738 -8.148 -1.417 1 88.25 146 GLN B CA 1
ATOM 3630 C C . GLN B 1 146 ? -6.102 -8.727 -2.783 1 88.25 146 GLN B C 1
ATOM 3632 O O . GLN B 1 146 ? -7.254 -8.633 -3.217 1 88.25 146 GLN B O 1
ATOM 3637 N N . TYR B 1 147 ? -5.168 -9.305 -3.441 1 88.81 147 TYR B N 1
ATOM 3638 C CA . TYR B 1 147 ? -5.418 -9.914 -4.742 1 88.81 147 TYR B CA 1
ATOM 3639 C C . TYR B 1 147 ? -6.484 -11 -4.637 1 88.81 147 TYR B C 1
ATOM 3641 O O . TYR B 1 147 ? -7.324 -11.141 -5.531 1 88.81 147 TYR B O 1
ATOM 3649 N N . ASN B 1 148 ? -6.449 -11.664 -3.566 1 76.25 148 ASN B N 1
ATOM 3650 C CA . ASN B 1 148 ? -7.316 -12.828 -3.43 1 76.25 148 ASN B CA 1
ATOM 3651 C C . ASN B 1 148 ? -8.656 -12.469 -2.809 1 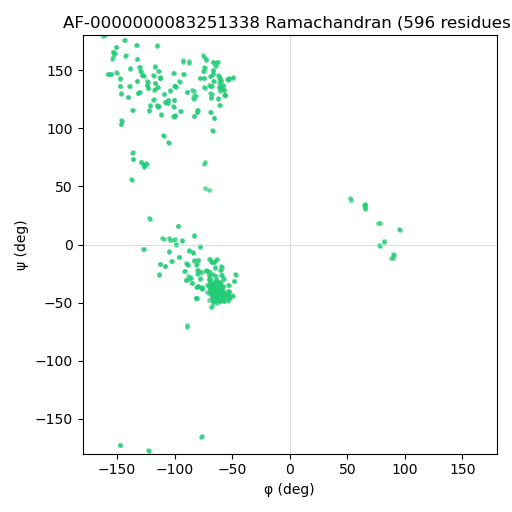76.25 148 ASN B C 1
ATOM 3653 O O . ASN B 1 148 ? -9.656 -13.148 -3.037 1 76.25 148 ASN B O 1
ATOM 3657 N N . GLU B 1 149 ? -8.719 -11.344 -2.062 1 73 149 GLU B N 1
ATOM 3658 C CA . GLU B 1 149 ? -9.883 -11.109 -1.21 1 73 149 GLU B CA 1
ATOM 3659 C C . GLU B 1 149 ? -10.695 -9.914 -1.701 1 73 149 GLU B C 1
ATOM 3661 O O . GLU B 1 149 ? -11.875 -9.781 -1.372 1 73 149 GLU B O 1
ATOM 3666 N N . MET B 1 150 ? -10.031 -9.031 -2.367 1 75.25 150 MET B N 1
ATOM 3667 C CA . MET B 1 150 ? -10.711 -7.793 -2.715 1 75.25 150 MET B CA 1
ATOM 3668 C C . MET B 1 150 ? -11.828 -8.047 -3.723 1 75.25 150 MET B C 1
ATOM 3670 O O . MET B 1 150 ? -11.656 -8.828 -4.66 1 75.25 150 MET B O 1
ATOM 3674 N N . SER B 1 151 ? -12.883 -7.43 -3.453 1 72.5 151 SER B N 1
ATOM 3675 C CA . SER B 1 151 ? -14.062 -7.547 -4.301 1 72.5 151 SER B CA 1
ATOM 3676 C C . SER B 1 151 ? -14.047 -6.504 -5.414 1 72.5 151 SER B C 1
ATOM 3678 O O . SER B 1 151 ? -13.797 -6.832 -6.578 1 72.5 151 SER B O 1
ATOM 3680 N N . ASP B 1 152 ? -14.266 -5.215 -5.02 1 83.12 152 ASP B N 1
ATOM 3681 C CA . ASP B 1 152 ? -14.297 -4.125 -5.992 1 83.12 152 ASP B CA 1
ATOM 3682 C C . ASP B 1 152 ? -12.938 -3.447 -6.102 1 83.12 152 ASP B C 1
ATOM 3684 O O . ASP B 1 152 ? -12.211 -3.332 -5.105 1 83.12 152 ASP B O 1
ATOM 3688 N N . TYR B 1 153 ? -12.523 -3.082 -7.324 1 92.12 153 TYR B N 1
ATOM 3689 C CA . TYR B 1 153 ? -11.32 -2.312 -7.617 1 92.12 153 TYR B CA 1
ATOM 3690 C C . TYR B 1 153 ? -10.07 -3.092 -7.234 1 92.12 153 TYR B C 1
ATOM 3692 O O . TYR B 1 153 ? -9.102 -2.52 -6.719 1 92.12 153 TYR B O 1
ATOM 3700 N N . ARG B 1 154 ? -10.086 -4.441 -7.367 1 90.62 154 ARG B N 1
ATOM 3701 C CA . ARG B 1 154 ? -8.945 -5.289 -7.023 1 90.62 154 ARG B CA 1
ATOM 3702 C C . ARG B 1 154 ? -7.707 -4.898 -7.824 1 90.62 154 ARG B C 1
ATOM 3704 O O . ARG B 1 154 ? -6.629 -4.711 -7.254 1 90.62 154 ARG B O 1
ATOM 3711 N N . THR B 1 155 ? -7.926 -4.715 -9.156 1 93.62 155 THR B N 1
ATOM 3712 C CA . THR B 1 155 ? -6.793 -4.43 -10.039 1 93.62 155 THR B CA 1
ATOM 3713 C C . THR B 1 155 ? -6.117 -3.119 -9.641 1 93.62 155 THR B C 1
ATOM 3715 O O . THR B 1 155 ? -4.898 -3.074 -9.453 1 93.62 155 THR B O 1
ATOM 3718 N N . GLU B 1 156 ? -6.926 -2.1 -9.43 1 95.06 156 GLU B N 1
ATOM 3719 C CA . GLU B 1 156 ? -6.398 -0.79 -9.055 1 95.06 156 GLU B CA 1
ATOM 3720 C C . GLU B 1 156 ? -5.676 -0.85 -7.711 1 95.06 156 GLU B C 1
ATOM 3722 O O . GLU B 1 156 ? -4.578 -0.304 -7.566 1 95.06 156 GLU B O 1
ATOM 3727 N N . THR B 1 157 ? -6.289 -1.545 -6.746 1 96.31 157 THR B N 1
ATOM 3728 C CA . THR B 1 157 ? -5.734 -1.641 -5.398 1 96.31 157 THR B CA 1
ATOM 3729 C C . THR B 1 157 ? -4.418 -2.414 -5.41 1 96.31 157 THR B C 1
ATOM 3731 O O . THR B 1 157 ? -3.398 -1.921 -4.93 1 96.31 157 THR B O 1
ATOM 3734 N N . VAL B 1 158 ? -4.434 -3.531 -6.02 1 96.56 158 VAL B N 1
ATOM 3735 C CA . VAL B 1 158 ? -3.289 -4.434 -6.012 1 96.56 158 VAL B CA 1
ATOM 3736 C C . VAL B 1 158 ? -2.129 -3.805 -6.781 1 96.56 158 VAL B C 1
ATOM 3738 O O . VAL B 1 158 ? -0.99 -3.809 -6.309 1 96.56 158 VAL B O 1
ATOM 3741 N N . ASN B 1 159 ? -2.418 -3.205 -7.945 1 97.69 159 ASN B N 1
ATOM 3742 C CA . ASN B 1 159 ? -1.359 -2.6 -8.75 1 97.69 159 ASN B CA 1
ATOM 3743 C C . ASN B 1 159 ? -0.723 -1.412 -8.031 1 97.69 159 ASN B C 1
ATOM 3745 O O . ASN B 1 159 ? 0.487 -1.2 -8.125 1 97.69 159 ASN B O 1
ATOM 3749 N N . SER B 1 160 ? -1.527 -0.634 -7.355 1 97.88 160 SER B N 1
ATOM 3750 C CA . SER B 1 160 ? -1.008 0.51 -6.613 1 97.88 160 SER B CA 1
ATOM 3751 C C . SER B 1 160 ? -0.147 0.061 -5.438 1 97.88 160 SER B C 1
ATOM 3753 O O . SER B 1 160 ? 0.932 0.61 -5.207 1 97.88 160 SER B O 1
ATOM 3755 N N . LEU B 1 161 ? -0.609 -0.946 -4.664 1 97.94 161 LEU B N 1
ATOM 3756 C CA . LEU B 1 161 ? 0.169 -1.503 -3.562 1 97.94 161 LEU B CA 1
ATOM 3757 C C . LEU B 1 161 ? 1.485 -2.086 -4.066 1 97.94 161 LEU B C 1
ATOM 3759 O O . LEU B 1 161 ? 2.533 -1.892 -3.447 1 97.94 161 LEU B O 1
ATOM 3763 N N . PHE B 1 162 ? 1.396 -2.766 -5.188 1 98.5 162 PHE B N 1
ATOM 3764 C CA . PHE B 1 162 ? 2.576 -3.406 -5.754 1 98.5 162 PHE B CA 1
ATOM 3765 C C . PHE B 1 162 ? 3.592 -2.365 -6.207 1 98.5 162 PHE B C 1
ATOM 3767 O O . PHE B 1 162 ? 4.793 -2.52 -5.977 1 98.5 162 PHE B O 1
ATOM 3774 N N . TYR B 1 163 ? 3.15 -1.31 -6.875 1 98.44 163 TYR B N 1
ATOM 3775 C CA . TYR B 1 163 ? 4.031 -0.223 -7.289 1 98.44 163 TYR B CA 1
ATOM 3776 C C . TYR B 1 163 ? 4.754 0.379 -6.09 1 98.44 163 TYR B C 1
ATOM 3778 O O . TYR B 1 163 ? 5.977 0.533 -6.109 1 98.44 163 TYR B O 1
ATOM 3786 N N . ALA B 1 164 ? 4.012 0.684 -5.059 1 97.69 164 ALA B N 1
ATOM 3787 C CA . ALA B 1 164 ? 4.605 1.227 -3.838 1 97.69 164 ALA B CA 1
ATOM 3788 C C . ALA B 1 164 ? 5.625 0.257 -3.246 1 97.69 164 ALA B C 1
ATOM 3790 O O . ALA B 1 164 ? 6.68 0.673 -2.762 1 97.69 164 ALA B O 1
ATOM 3791 N N . TRP B 1 165 ? 5.312 -1.015 -3.254 1 97.81 165 TRP B N 1
ATOM 3792 C CA . TRP B 1 165 ? 6.203 -2.041 -2.717 1 97.81 165 TRP B CA 1
ATOM 3793 C C . TRP B 1 165 ? 7.512 -2.086 -3.494 1 97.81 165 TRP B C 1
ATOM 3795 O O . TRP B 1 165 ? 8.594 -2.166 -2.9 1 97.81 165 TRP B O 1
ATOM 3805 N N . LEU B 1 166 ? 7.426 -2.037 -4.84 1 98 166 LEU B N 1
ATOM 3806 C CA . LEU B 1 166 ? 8.609 -2.057 -5.691 1 98 166 LEU B CA 1
ATOM 3807 C C . LEU B 1 166 ? 9.547 -0.904 -5.344 1 98 166 LEU B C 1
ATOM 3809 O O . LEU B 1 166 ? 10.758 -1.095 -5.23 1 98 166 LEU B O 1
ATOM 3813 N N . LEU B 1 167 ? 8.969 0.239 -5.172 1 96.44 167 LEU B N 1
ATOM 3814 C CA . LEU B 1 167 ? 9.758 1.42 -4.848 1 96.44 167 LEU B CA 1
ATOM 3815 C C . LEU B 1 167 ? 10.391 1.291 -3.463 1 96.44 167 LEU B C 1
ATOM 3817 O O . LEU B 1 167 ? 11.539 1.672 -3.264 1 96.44 167 LEU B O 1
ATOM 3821 N N . SER B 1 168 ? 9.648 0.771 -2.479 1 93.94 168 SER B N 1
ATOM 3822 C CA . SER B 1 168 ? 10.172 0.538 -1.138 1 93.94 168 SER B CA 1
ATOM 3823 C C . SER B 1 168 ? 11.32 -0.469 -1.159 1 93.94 168 SER B C 1
ATOM 3825 O O . SER B 1 168 ? 12.305 -0.314 -0.433 1 93.94 168 SER B O 1
ATOM 3827 N N . TRP B 1 169 ? 11.141 -1.512 -1.972 1 95.06 169 TRP B N 1
ATOM 3828 C CA . TRP B 1 169 ? 12.195 -2.514 -2.117 1 95.06 169 TRP B CA 1
ATOM 3829 C C . TRP B 1 169 ? 13.461 -1.894 -2.697 1 95.06 169 TRP B C 1
ATOM 3831 O O . TRP B 1 169 ? 14.562 -2.148 -2.207 1 95.06 169 TRP B O 1
ATOM 3841 N N . HIS B 1 170 ? 13.297 -1.094 -3.758 1 94.5 170 HIS B N 1
ATOM 3842 C CA . HIS B 1 170 ? 14.43 -0.382 -4.336 1 94.5 170 HIS B CA 1
ATOM 3843 C C . HIS B 1 170 ? 15.172 0.423 -3.273 1 94.5 170 HIS B C 1
ATOM 3845 O O . HIS B 1 170 ? 16.406 0.389 -3.209 1 94.5 170 HIS B O 1
ATOM 3851 N N . ASN B 1 171 ? 14.43 1.148 -2.441 1 89.69 171 ASN B N 1
ATOM 3852 C CA . ASN B 1 171 ? 15.031 1.973 -1.396 1 89.69 171 ASN B CA 1
ATOM 3853 C C . ASN B 1 171 ? 15.766 1.122 -0.364 1 89.69 171 ASN B C 1
ATOM 3855 O O . ASN B 1 171 ? 16.844 1.495 0.1 1 89.69 171 ASN B O 1
ATOM 3859 N N . ALA B 1 172 ? 15.141 -0.012 0.02 1 87.5 172 ALA B N 1
ATOM 3860 C CA . ALA B 1 172 ? 15.766 -0.917 0.98 1 87.5 172 ALA B CA 1
ATOM 3861 C C . ALA B 1 172 ? 17.078 -1.476 0.431 1 87.5 172 ALA B C 1
ATOM 3863 O O . ALA B 1 172 ? 18.078 -1.57 1.155 1 87.5 172 ALA B O 1
ATOM 3864 N N . PHE B 1 173 ? 17.031 -1.856 -0.849 1 88.5 173 PHE B N 1
ATOM 3865 C CA . PHE B 1 173 ? 18.203 -2.434 -1.499 1 88.5 173 PHE B CA 1
ATOM 3866 C C . PHE B 1 173 ? 19.328 -1.413 -1.589 1 88.5 173 PHE B C 1
ATOM 3868 O O . PHE B 1 173 ? 20.5 -1.765 -1.459 1 88.5 173 PHE B O 1
ATOM 3875 N N . HIS B 1 174 ? 18.984 -0.242 -1.803 1 84 174 HIS B N 1
ATOM 3876 C CA . HIS B 1 174 ? 20.016 0.775 -1.995 1 84 174 HIS B CA 1
ATOM 3877 C C . HIS B 1 174 ? 20.422 1.408 -0.668 1 84 174 HIS B C 1
ATOM 3879 O O . HIS B 1 174 ? 21.422 2.117 -0.594 1 84 174 HIS B O 1
ATOM 3885 N N . ALA B 1 175 ? 19.484 1.139 0.262 1 75.25 175 ALA B N 1
ATOM 3886 C CA . ALA B 1 175 ? 19.844 1.659 1.577 1 75.25 175 ALA B CA 1
ATOM 3887 C C . ALA B 1 175 ? 21.078 0.946 2.131 1 75.25 175 ALA B C 1
ATOM 3889 O O . ALA B 1 175 ? 21.25 -0.252 1.901 1 75.25 175 ALA B O 1
ATOM 3890 N N . LYS B 1 176 ? 22.156 1.469 2.236 1 60.53 176 LYS B N 1
ATOM 3891 C CA . LYS B 1 176 ? 23.438 0.892 2.639 1 60.53 176 LYS B CA 1
ATOM 3892 C C . LYS B 1 176 ? 23.312 0.099 3.936 1 60.53 176 LYS B C 1
ATOM 3894 O O . LYS B 1 176 ? 23.953 -0.931 4.109 1 60.53 176 LYS B O 1
ATOM 3899 N N . VAL B 1 177 ? 22.625 0.585 4.91 1 58.25 177 VAL B N 1
ATOM 3900 C CA . VAL B 1 177 ? 22.609 -0.104 6.195 1 58.25 177 VAL B CA 1
ATOM 3901 C C . VAL B 1 177 ? 21.172 -0.238 6.691 1 58.25 177 VAL B C 1
ATOM 3903 O O . VAL B 1 177 ? 20.375 0.699 6.574 1 58.25 177 VAL B O 1
ATOM 3906 N N . PRO B 1 178 ? 20.875 -1.518 7.07 1 57.91 178 PRO B N 1
ATOM 3907 C CA . PRO B 1 178 ? 19.547 -1.674 7.688 1 57.91 178 PRO B CA 1
ATOM 3908 C C . PRO B 1 178 ? 19.297 -0.653 8.797 1 57.91 178 PRO B C 1
ATOM 3910 O O . PRO B 1 178 ? 20.219 -0.254 9.5 1 57.91 178 PRO B O 1
ATOM 3913 N N . ARG B 1 179 ? 18.047 -0.197 8.891 1 65.75 179 ARG B N 1
ATOM 3914 C CA . ARG B 1 179 ? 17.703 0.802 9.891 1 65.75 179 ARG B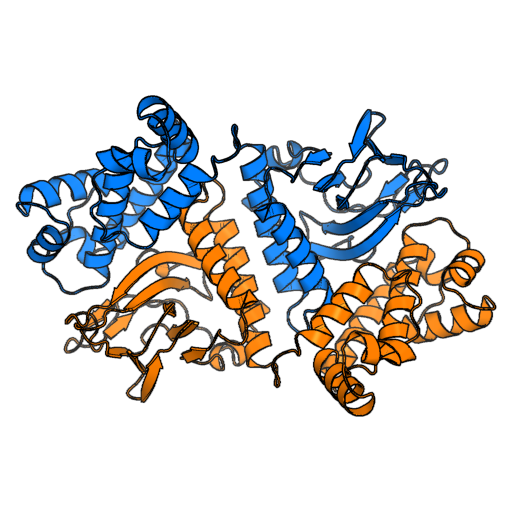 CA 1
ATOM 3915 C C . ARG B 1 179 ? 17.766 0.215 11.297 1 65.75 179 ARG B C 1
ATOM 3917 O O . ARG B 1 179 ? 17.484 -0.967 11.492 1 65.75 179 ARG B O 1
ATOM 3924 N N . ASP B 1 180 ? 18.422 0.849 12.234 1 75.62 180 ASP B N 1
ATOM 3925 C CA . ASP B 1 180 ? 18.438 0.474 13.641 1 75.62 180 ASP B CA 1
ATOM 3926 C C . ASP B 1 180 ? 17.078 0.708 14.289 1 75.62 180 ASP B C 1
ATOM 3928 O O . ASP B 1 180 ? 16.578 1.837 14.32 1 75.62 180 ASP B O 1
ATOM 3932 N N . TYR B 1 181 ? 16.469 -0.452 14.688 1 75.25 181 TYR B N 1
ATOM 3933 C CA . TYR B 1 181 ? 15.102 -0.389 15.203 1 75.25 181 TYR B CA 1
ATOM 3934 C C . TYR B 1 181 ? 14.992 0.625 16.328 1 75.25 181 TYR B C 1
ATOM 3936 O O . TYR B 1 181 ? 13.938 1.239 16.531 1 75.25 181 TYR B O 1
ATOM 3944 N N . ARG B 1 182 ? 16.062 0.794 17.203 1 83.06 182 ARG B N 1
ATOM 3945 C CA . ARG B 1 182 ? 16.062 1.751 18.312 1 83.06 182 ARG B CA 1
ATOM 3946 C C . ARG B 1 182 ? 15.93 3.18 17.797 1 83.06 182 ARG B C 1
ATOM 3948 O O . ARG B 1 182 ? 15.18 3.982 18.359 1 83.06 182 ARG B O 1
ATOM 3955 N N . ILE B 1 183 ? 16.547 3.434 16.688 1 83.81 183 ILE B N 1
ATOM 3956 C CA . ILE B 1 183 ? 16.5 4.766 16.094 1 83.81 183 ILE B CA 1
ATOM 3957 C C . ILE B 1 183 ? 15.133 4.98 15.43 1 83.81 183 ILE B C 1
ATOM 3959 O O . ILE B 1 183 ? 14.539 6.055 15.555 1 83.81 183 ILE B O 1
ATOM 3963 N N . VAL B 1 184 ? 14.656 3.938 14.852 1 77.88 184 VAL B N 1
ATOM 3964 C CA . VAL B 1 184 ? 13.367 4.012 14.18 1 77.88 184 VAL B CA 1
ATOM 3965 C C . VAL B 1 184 ? 12.266 4.309 15.195 1 77.88 184 VAL B C 1
ATOM 3967 O O . VAL B 1 184 ? 11.391 5.141 14.945 1 77.88 184 VAL B O 1
ATOM 3970 N N . ARG B 1 185 ? 12.297 3.689 16.281 1 80.19 185 ARG B N 1
ATOM 3971 C CA . ARG B 1 185 ? 11.32 3.904 17.344 1 80.19 185 ARG B CA 1
ATOM 3972 C C . ARG B 1 185 ? 11.383 5.336 17.875 1 80.19 185 ARG B C 1
ATOM 3974 O O . ARG B 1 185 ? 10.352 5.953 18.125 1 80.19 185 ARG B O 1
ATOM 3981 N N . LEU B 1 186 ? 12.578 5.809 18.078 1 84.5 186 LEU B N 1
ATOM 3982 C CA . LEU B 1 186 ? 12.758 7.184 18.547 1 84.5 186 LEU B CA 1
ATOM 3983 C C . LEU B 1 186 ? 12.148 8.172 17.547 1 84.5 186 LEU B C 1
ATOM 3985 O O . LEU B 1 186 ? 11.398 9.07 17.938 1 84.5 186 LEU B O 1
ATOM 3989 N N . ILE B 1 187 ? 12.422 7.934 16.281 1 80.75 187 ILE B N 1
ATOM 3990 C CA . ILE B 1 187 ? 11.945 8.828 15.227 1 80.75 187 ILE B CA 1
ATOM 3991 C C . ILE B 1 187 ? 10.422 8.844 15.211 1 80.75 187 ILE B C 1
ATOM 3993 O O . ILE B 1 187 ? 9.805 9.906 15.109 1 80.75 187 ILE B O 1
ATOM 3997 N N . ARG B 1 188 ? 9.859 7.73 15.414 1 75.44 188 ARG B N 1
ATOM 3998 C CA . ARG B 1 188 ? 8.406 7.625 15.461 1 75.44 188 ARG B CA 1
ATOM 3999 C C . ARG B 1 188 ? 7.836 8.414 16.625 1 75.44 188 ARG B C 1
ATOM 4001 O O . ARG B 1 188 ? 6.809 9.078 16.5 1 75.44 188 ARG B O 1
ATOM 4008 N N . SER B 1 189 ? 8.484 8.281 17.688 1 76.94 189 SER B N 1
ATOM 4009 C CA . SER B 1 189 ? 8.055 9 18.891 1 76.94 189 SER B CA 1
ATOM 4010 C C . SER B 1 189 ? 8.18 10.508 18.703 1 76.94 189 SER B C 1
ATOM 4012 O O . SER B 1 189 ? 7.324 11.266 19.172 1 76.94 189 SER B O 1
ATOM 4014 N N . LEU B 1 190 ? 9.258 10.891 18.062 1 77.56 190 LEU B N 1
ATOM 4015 C CA . LEU B 1 190 ? 9.508 12.312 17.844 1 77.56 190 LEU B CA 1
ATOM 4016 C C . LEU B 1 190 ? 8.484 12.898 16.875 1 77.56 190 LEU B C 1
ATOM 4018 O O . LEU B 1 190 ? 8.086 14.055 17.016 1 77.56 190 LEU B O 1
ATOM 4022 N N . GLU B 1 191 ? 8.078 12.086 15.961 1 72.94 191 GLU B N 1
ATOM 4023 C CA . GLU B 1 191 ? 7.152 12.547 14.93 1 72.94 191 GLU B CA 1
ATOM 4024 C C . GLU B 1 191 ? 5.723 12.633 15.469 1 72.94 191 GLU B C 1
ATOM 4026 O O . GLU B 1 191 ? 4.93 13.461 15.016 1 72.94 191 GLU B O 1
ATOM 4031 N N . LEU B 1 192 ? 5.375 11.82 16.422 1 65.88 192 LEU B N 1
ATOM 4032 C CA . LEU B 1 192 ? 4.027 11.766 16.969 1 65.88 192 LEU B CA 1
ATOM 4033 C C . LEU B 1 192 ? 3.805 12.883 17.984 1 65.88 192 LEU B C 1
ATOM 4035 O O . LEU B 1 192 ? 2.676 13.344 18.172 1 65.88 192 LEU B O 1
ATOM 4039 N N . MET B 1 193 ? 4.828 13.164 18.719 1 63.12 193 MET B N 1
ATOM 4040 C CA . MET B 1 193 ? 4.676 14.188 19.734 1 63.12 193 MET B CA 1
ATOM 4041 C C . MET B 1 193 ? 5.711 15.297 19.562 1 63.12 193 MET B C 1
ATOM 4043 O O . MET B 1 193 ? 6.617 15.438 20.391 1 63.12 193 MET B O 1
ATOM 4047 N N . PRO B 1 194 ? 5.469 16 18.5 1 55.72 194 PRO B N 1
ATOM 4048 C CA . PRO B 1 194 ? 6.508 17 18.234 1 55.72 194 PRO B CA 1
ATOM 4049 C C . PRO B 1 194 ? 6.621 18.047 19.344 1 55.72 194 PRO B C 1
ATOM 4051 O O . PRO B 1 194 ? 7.605 18.781 19.422 1 55.72 194 PRO B O 1
ATOM 4054 N N . GLU B 1 195 ? 5.586 17.953 20.141 1 57.75 195 GLU B N 1
ATOM 4055 C CA . GLU B 1 195 ? 5.57 18.969 21.188 1 57.75 195 GLU B CA 1
ATOM 4056 C C . GLU B 1 195 ? 6.547 18.609 22.312 1 57.75 195 GLU B C 1
ATOM 4058 O O . GLU B 1 195 ? 6.953 19.469 23.094 1 57.75 195 GLU B O 1
ATOM 4063 N N . ARG B 1 196 ? 6.789 17.328 22.359 1 57.97 196 ARG B N 1
ATOM 4064 C CA . ARG B 1 196 ? 7.68 16.953 23.438 1 57.97 196 ARG B CA 1
ATOM 4065 C C . ARG B 1 196 ? 9.086 17.484 23.219 1 57.97 196 ARG B C 1
ATOM 4067 O O . ARG B 1 196 ? 9.688 17.234 22.156 1 57.97 196 ARG B O 1
ATOM 4074 N N . ARG B 1 197 ? 9.383 18.516 23.812 1 61.62 197 ARG B N 1
ATOM 4075 C CA . ARG B 1 197 ? 10.68 19.188 23.719 1 61.62 197 ARG B CA 1
ATOM 4076 C C . ARG B 1 197 ? 11.742 18.406 24.484 1 61.62 197 ARG B C 1
ATOM 4078 O O . ARG B 1 197 ? 12.227 18.859 25.531 1 61.62 197 ARG B O 1
ATOM 4085 N N . GLU B 1 198 ? 11.734 17.172 24.203 1 69 198 GLU B N 1
ATOM 4086 C CA . GLU B 1 198 ? 12.828 16.469 24.875 1 69 198 GLU B CA 1
ATOM 4087 C C . GLU B 1 198 ? 14.18 16.891 24.297 1 69 198 GLU B C 1
ATOM 4089 O O . GLU B 1 198 ? 14.336 17 23.078 1 69 198 GLU B O 1
ATOM 4094 N N . PRO B 1 199 ? 15.078 17.312 25.25 1 77.12 199 PRO B N 1
ATOM 4095 C CA . PRO B 1 199 ? 16.406 17.688 24.766 1 77.12 199 PRO B CA 1
ATOM 4096 C C . PRO B 1 199 ? 17.094 16.547 24.016 1 77.12 199 PRO B C 1
ATOM 4098 O O . PRO B 1 199 ? 16.938 15.375 24.391 1 77.12 199 PRO B O 1
ATOM 4101 N N . VAL B 1 200 ? 17.703 16.875 22.922 1 83.88 200 VAL B N 1
ATOM 4102 C CA . VAL B 1 200 ? 18.469 15.945 22.094 1 83.88 200 VAL B CA 1
ATOM 4103 C C . VAL B 1 200 ? 19.391 15.117 22.984 1 83.88 200 VAL B C 1
ATOM 4105 O O . VAL B 1 200 ? 19.641 13.945 22.703 1 83.88 200 VAL B O 1
ATOM 4108 N N . LYS B 1 201 ? 19.703 15.781 24.141 1 80.69 201 LYS B N 1
ATOM 4109 C CA . LYS B 1 201 ? 20.672 15.156 25.031 1 80.69 201 LYS B CA 1
ATOM 4110 C C . LYS B 1 201 ? 20.109 13.898 25.688 1 80.69 201 LYS B C 1
ATOM 4112 O O . LYS B 1 201 ? 20.844 13.07 26.219 1 80.69 201 LYS B O 1
ATOM 4117 N N . GLU B 1 202 ? 18.891 13.766 25.562 1 84.25 202 GLU B N 1
ATOM 4118 C CA . GLU B 1 202 ? 18.25 12.633 26.219 1 84.25 202 GLU B CA 1
ATOM 4119 C C . GLU B 1 202 ? 17.875 11.547 25.219 1 84.25 202 GLU B C 1
ATOM 4121 O O . GLU B 1 202 ? 17.438 10.453 25.609 1 84.25 202 GLU B O 1
ATOM 4126 N N . TRP B 1 203 ? 18.047 11.781 23.938 1 89.38 203 TRP B N 1
ATOM 4127 C CA . TRP B 1 203 ? 17.562 10.852 22.922 1 89.38 203 TRP B CA 1
ATOM 4128 C C . TRP B 1 203 ? 18.359 9.555 22.953 1 89.38 203 TRP B C 1
ATOM 4130 O O . TRP B 1 203 ? 17.797 8.469 22.75 1 89.38 203 TRP B O 1
ATOM 4140 N N . TRP B 1 204 ? 19.672 9.641 23.219 1 88.75 204 TRP B N 1
ATOM 4141 C CA . TRP B 1 204 ? 20.5 8.43 23.219 1 88.75 204 TRP B CA 1
ATOM 4142 C C . TRP B 1 204 ? 20.141 7.539 24.406 1 88.75 204 TRP B C 1
ATOM 4144 O O . TRP B 1 204 ? 20.188 6.309 24.297 1 88.75 204 TRP B O 1
ATOM 4154 N N . ARG B 1 205 ? 19.734 8.219 25.531 1 88.38 205 ARG B N 1
ATOM 4155 C CA . ARG B 1 205 ? 19.328 7.457 26.703 1 88.38 205 ARG B CA 1
ATOM 4156 C C . ARG B 1 205 ? 18.047 6.672 26.438 1 88.38 205 ARG B C 1
ATOM 4158 O O . ARG B 1 205 ? 17.922 5.52 26.859 1 88.38 205 ARG B O 1
ATOM 4165 N N . GLN B 1 206 ? 17.203 7.293 25.719 1 87 206 GLN B N 1
ATOM 4166 C CA . GLN B 1 206 ? 15.945 6.637 25.359 1 87 206 GLN B CA 1
ATOM 4167 C C . GLN B 1 206 ? 16.203 5.414 24.484 1 87 206 GLN B C 1
ATOM 4169 O O . GLN B 1 206 ? 15.422 4.453 24.516 1 87 206 GLN B O 1
ATOM 4174 N N . CYS B 1 207 ? 17.219 5.473 23.688 1 90 207 CYS B N 1
ATOM 4175 C CA . CYS B 1 207 ? 17.547 4.395 22.766 1 90 207 CYS B CA 1
ATOM 4176 C C . CYS B 1 207 ? 18.438 3.35 23.438 1 90 207 CYS B C 1
ATOM 4178 O O . CYS B 1 207 ? 18.703 2.297 22.859 1 90 207 CYS B O 1
ATOM 4180 N N . GLY B 1 208 ? 18.844 3.645 24.672 1 90.06 208 GLY B N 1
ATOM 4181 C CA . GLY B 1 208 ? 19.75 2.736 25.359 1 90.06 208 GLY B CA 1
ATOM 4182 C C . GLY B 1 208 ? 21.109 2.633 24.703 1 90.06 208 GLY B C 1
ATOM 4183 O O . GLY B 1 208 ? 21.719 1.558 24.688 1 90.06 208 GLY B O 1
ATOM 4184 N N . LEU B 1 209 ? 21.562 3.635 24.109 1 90.62 209 LEU B N 1
ATOM 4185 C CA . LEU B 1 209 ? 22.844 3.641 23.406 1 90.62 209 LEU B CA 1
ATOM 4186 C C . LEU B 1 209 ? 23.812 4.629 24.047 1 90.62 209 LEU B C 1
ATOM 4188 O O . LEU B 1 209 ? 23.391 5.551 24.734 1 90.62 209 LEU B O 1
ATOM 4192 N N . LYS B 1 210 ? 25.109 4.328 23.859 1 91.06 210 LYS B N 1
ATOM 4193 C CA . LYS B 1 210 ? 26.094 5.367 24.172 1 91.06 210 LYS B CA 1
ATOM 4194 C C . LYS B 1 210 ? 25.969 6.547 23.219 1 91.06 210 LYS B C 1
ATOM 4196 O O . LYS B 1 210 ? 25.547 6.379 22.062 1 91.06 210 LYS B O 1
ATOM 4201 N N . ARG B 1 211 ? 26.312 7.691 23.703 1 89.62 211 ARG B N 1
ATOM 4202 C CA . ARG B 1 211 ? 26.141 8.938 22.969 1 89.62 211 ARG B CA 1
ATOM 4203 C C . ARG B 1 211 ? 26.781 8.852 21.594 1 89.62 211 ARG B C 1
ATOM 4205 O O . ARG B 1 211 ? 26.172 9.203 20.578 1 89.62 211 ARG B O 1
ATOM 4212 N N . THR B 1 212 ? 28.016 8.344 21.531 1 90.31 212 THR B N 1
ATOM 4213 C CA . THR B 1 212 ? 28.766 8.281 20.266 1 90.31 212 THR B CA 1
ATOM 4214 C C . THR B 1 212 ? 28.094 7.328 19.297 1 90.31 212 THR B C 1
ATOM 4216 O O . THR B 1 212 ? 27.922 7.66 18.109 1 90.31 212 THR B O 1
ATOM 4219 N N . HIS B 1 213 ? 27.734 6.215 19.766 1 90.62 213 HIS B N 1
ATOM 4220 C CA . HIS B 1 213 ? 27.062 5.219 18.938 1 90.62 213 HIS B CA 1
ATOM 4221 C C . HIS B 1 213 ? 25.703 5.715 18.469 1 90.62 213 HIS B C 1
ATOM 4223 O O . HIS B 1 213 ? 25.312 5.473 17.312 1 90.62 213 HIS B O 1
ATOM 4229 N N . PHE B 1 214 ? 25.016 6.441 19.328 1 92.44 214 PHE B N 1
ATOM 4230 C CA . PHE B 1 214 ? 23.734 7.023 18.969 1 92.44 214 PHE B CA 1
ATOM 4231 C C . PHE B 1 214 ? 23.875 8 17.812 1 92.44 214 PHE B C 1
ATOM 4233 O O . PHE B 1 214 ? 23.125 7.938 16.844 1 92.44 214 PHE B O 1
ATOM 4240 N N . HIS B 1 215 ? 24.812 8.828 17.906 1 90.38 215 HIS B N 1
ATOM 4241 C CA . HIS B 1 215 ? 25 9.844 16.875 1 90.38 215 HIS B CA 1
ATOM 4242 C C . HIS B 1 215 ? 25.328 9.211 15.531 1 90.38 215 HIS B C 1
ATOM 4244 O O . HIS B 1 215 ? 24.812 9.656 14.492 1 90.38 215 HIS B O 1
ATOM 4250 N N . GLU B 1 216 ? 26.094 8.211 15.586 1 88 216 GLU B N 1
ATOM 4251 C CA . GLU B 1 216 ? 26.469 7.516 14.359 1 88 216 GLU B CA 1
ATOM 4252 C C . GLU B 1 216 ? 25.266 6.828 13.727 1 88 216 GLU B C 1
ATOM 4254 O O . GLU B 1 216 ? 25.031 6.965 12.523 1 88 216 GLU B O 1
ATOM 4259 N N . LEU B 1 217 ? 24.547 6.199 14.539 1 85.56 217 LEU B N 1
ATOM 4260 C CA . LEU B 1 217 ? 23.375 5.473 14.055 1 85.56 217 LEU B CA 1
ATOM 4261 C C . LEU B 1 217 ? 22.312 6.441 13.57 1 85.56 217 LEU B C 1
ATOM 4263 O O . LEU B 1 217 ? 21.641 6.18 12.562 1 85.56 217 LEU B O 1
ATOM 4267 N N . PHE B 1 218 ? 22.172 7.516 14.328 1 88.06 218 PHE B N 1
ATOM 4268 C CA . PHE B 1 218 ? 21.156 8.5 13.984 1 88.06 218 PHE B CA 1
ATOM 4269 C C . PHE B 1 218 ? 21.469 9.141 12.633 1 88.06 218 PHE B C 1
ATOM 4271 O O . PHE B 1 218 ? 20.578 9.273 11.789 1 88.06 218 PHE B O 1
ATOM 4278 N N . LEU B 1 219 ? 22.734 9.461 12.477 1 85.5 219 LEU B N 1
ATOM 4279 C CA . LEU B 1 219 ? 23.172 10.055 11.219 1 85.5 219 LEU B CA 1
ATOM 4280 C C . LEU B 1 219 ? 22.984 9.078 10.062 1 85.5 219 LEU B C 1
ATOM 4282 O O . LEU B 1 219 ? 22.531 9.461 8.984 1 85.5 219 LEU B O 1
ATOM 4286 N N . ARG B 1 220 ? 23.281 7.941 10.367 1 76.62 220 ARG B N 1
ATOM 4287 C CA . ARG B 1 220 ? 23.141 6.914 9.336 1 76.62 220 ARG B CA 1
ATOM 4288 C C . ARG B 1 220 ? 21.688 6.719 8.938 1 76.62 220 ARG B C 1
ATOM 4290 O O . ARG B 1 220 ? 21.375 6.555 7.754 1 76.62 220 ARG B O 1
ATOM 4297 N N . GLU B 1 221 ? 20.797 6.789 9.906 1 75.44 221 GLU B N 1
ATOM 4298 C CA . GLU B 1 221 ? 19.391 6.5 9.695 1 75.44 221 GLU B CA 1
ATOM 4299 C C . GLU B 1 221 ? 18.672 7.688 9.062 1 75.44 221 GLU B C 1
ATOM 4301 O O . GLU B 1 221 ? 17.766 7.512 8.25 1 75.44 221 GLU B O 1
ATOM 4306 N N . THR B 1 222 ? 19.078 8.891 9.453 1 76.19 222 THR B N 1
ATOM 4307 C CA . THR B 1 222 ? 18.266 10.047 9.086 1 76.19 222 THR B CA 1
ATOM 4308 C C . THR B 1 222 ? 19 10.945 8.102 1 76.19 222 THR B C 1
ATOM 4310 O O . THR B 1 222 ? 18.391 11.805 7.461 1 76.19 222 THR B O 1
ATOM 4313 N N . GLY B 1 223 ? 20.328 10.734 8.023 1 76.19 223 GLY B N 1
ATOM 4314 C CA . GLY B 1 223 ? 21.156 11.602 7.207 1 76.19 223 GLY B CA 1
ATOM 4315 C C . GLY B 1 223 ? 21.453 12.93 7.867 1 76.19 223 GLY B C 1
ATOM 4316 O O . GLY B 1 223 ? 22.141 13.781 7.289 1 76.19 223 GLY B O 1
ATOM 4317 N N . MET B 1 224 ? 20.906 13.094 9.094 1 85.25 224 MET B N 1
ATOM 4318 C CA . MET B 1 224 ? 21.078 14.352 9.82 1 85.25 224 MET B CA 1
ATOM 4319 C C . MET B 1 224 ? 21.547 14.086 11.25 1 85.25 224 MET B C 1
ATOM 4321 O O . MET B 1 224 ? 21.312 13 11.797 1 85.25 224 MET B O 1
ATOM 4325 N N . THR B 1 225 ? 22.25 15.078 11.789 1 89.06 225 THR B N 1
ATOM 4326 C CA . THR B 1 225 ? 22.547 15.008 13.219 1 89.06 225 THR B CA 1
ATOM 4327 C C . THR B 1 225 ? 21.266 15.141 14.039 1 89.06 225 THR B C 1
ATOM 4329 O O . THR B 1 225 ? 20.266 15.664 13.555 1 89.06 225 THR B O 1
ATOM 4332 N N . PRO B 1 226 ? 21.297 14.648 15.258 1 88.38 226 PRO B N 1
ATOM 4333 C CA . PRO B 1 226 ? 20.125 14.789 16.125 1 88.38 226 PRO B CA 1
ATOM 4334 C C . PRO B 1 226 ? 19.656 16.234 16.266 1 88.38 226 PRO B C 1
ATOM 4336 O O . PRO B 1 226 ? 18.453 16.516 16.203 1 88.38 226 PRO B O 1
ATOM 4339 N N . LYS B 1 227 ? 20.547 17.094 16.375 1 87.5 227 LYS B N 1
ATOM 4340 C CA . LYS B 1 227 ? 20.203 18.516 16.516 1 87.5 227 LYS B CA 1
ATOM 4341 C C . LYS B 1 227 ? 19.547 19.047 15.25 1 87.5 227 LYS B C 1
ATOM 4343 O O . LYS B 1 227 ? 18.562 19.797 15.312 1 87.5 227 LYS B O 1
ATOM 4348 N N . ALA B 1 228 ? 20.172 18.75 14.164 1 88.38 228 ALA B N 1
ATOM 4349 C CA . ALA B 1 228 ? 19.609 19.156 12.883 1 88.38 228 ALA B CA 1
ATOM 4350 C C . ALA B 1 228 ? 18.203 18.578 12.688 1 88.38 228 ALA B C 1
ATOM 4352 O O . ALA B 1 228 ? 17.312 19.266 12.172 1 88.38 228 ALA B O 1
ATOM 4353 N N . TYR B 1 229 ? 18.047 17.328 13.102 1 86.25 229 TYR B N 1
ATOM 4354 C CA . TYR B 1 229 ? 16.75 16.672 12.984 1 86.25 229 TYR B CA 1
ATOM 4355 C C . TYR B 1 229 ? 15.711 17.344 13.875 1 86.25 229 TYR B C 1
ATOM 4357 O O . TYR B 1 229 ? 14.562 17.531 13.469 1 86.25 229 TYR B O 1
ATOM 4365 N N . GLN B 1 230 ? 16.141 17.641 15.047 1 86.38 230 GLN B N 1
ATOM 4366 C CA . GLN B 1 230 ? 15.258 18.359 15.961 1 86.38 230 GLN B CA 1
ATOM 4367 C C . GLN B 1 230 ? 14.82 19.703 15.367 1 86.38 230 GLN B C 1
ATOM 4369 O O . GLN B 1 230 ? 13.656 20.078 15.477 1 86.38 230 GLN B O 1
ATOM 4374 N N . HIS B 1 231 ? 15.758 20.344 14.828 1 86.31 231 HIS B N 1
ATOM 4375 C CA . HIS B 1 231 ? 15.445 21.625 14.195 1 86.31 231 HIS B CA 1
ATOM 4376 C C . HIS B 1 231 ? 14.438 21.453 13.062 1 86.31 231 HIS B C 1
ATOM 4378 O O . HIS B 1 231 ? 13.523 22.25 12.914 1 86.31 231 HIS B O 1
ATOM 4384 N N . ARG B 1 232 ? 14.617 20.422 12.273 1 85.38 232 ARG B N 1
ATOM 4385 C CA . ARG B 1 232 ? 13.68 20.109 11.203 1 85.38 232 ARG B CA 1
ATOM 4386 C C . ARG B 1 232 ? 12.273 19.891 11.75 1 85.38 232 ARG B C 1
ATOM 4388 O O . ARG B 1 232 ? 11.297 20.375 11.172 1 85.38 232 ARG B O 1
ATOM 4395 N N . LEU B 1 233 ? 12.211 19.203 12.805 1 84.06 233 LEU B N 1
ATOM 4396 C CA . LEU B 1 233 ? 10.914 18.922 13.422 1 84.06 233 LEU B CA 1
ATOM 4397 C C . LEU B 1 233 ? 10.25 20.219 13.883 1 84.06 233 LEU B C 1
ATOM 4399 O O . LEU B 1 233 ? 9.039 20.391 13.711 1 84.06 233 LEU B O 1
ATOM 4403 N N . ILE B 1 234 ? 11.07 21.062 14.492 1 86.25 234 ILE B N 1
ATOM 4404 C CA . ILE B 1 234 ? 10.555 22.344 14.984 1 86.25 234 ILE B CA 1
ATOM 4405 C C . ILE B 1 234 ? 10.07 23.188 13.812 1 86.25 234 ILE B C 1
ATOM 4407 O O . ILE B 1 234 ? 9.016 23.812 13.891 1 86.25 234 ILE B O 1
ATOM 4411 N N . MET B 1 235 ? 10.82 23.188 12.734 1 87.19 235 MET B N 1
ATOM 4412 C CA . MET B 1 235 ? 10.445 23.969 11.562 1 87.19 235 MET B CA 1
ATOM 4413 C C . MET B 1 235 ? 9.164 23.422 10.93 1 87.19 235 MET B C 1
ATOM 4415 O O . MET B 1 235 ? 8.312 24.188 10.484 1 87.19 235 MET B O 1
ATOM 4419 N N . ARG B 1 236 ? 9.086 22.156 10.938 1 82.75 236 ARG B N 1
ATOM 4420 C CA . ARG B 1 236 ? 7.875 21.547 10.406 1 82.75 236 ARG B CA 1
ATOM 4421 C C . ARG B 1 236 ? 6.66 21.891 11.258 1 82.75 236 ARG B C 1
ATOM 4423 O O . ARG B 1 236 ? 5.578 22.156 10.727 1 82.75 236 ARG B O 1
ATOM 4430 N N . ARG B 1 237 ? 6.875 21.875 12.469 1 83.75 237 ARG B N 1
ATOM 4431 C CA . ARG B 1 237 ? 5.805 22.266 13.383 1 83.75 237 ARG B CA 1
ATOM 4432 C C . ARG B 1 237 ? 5.426 23.719 13.195 1 83.75 237 ARG B C 1
ATOM 4434 O O . ARG B 1 237 ? 4.25 24.078 13.297 1 83.75 237 ARG B O 1
ATOM 4441 N N . ALA B 1 238 ? 6.418 24.438 13.016 1 87.12 238 ALA B N 1
ATOM 4442 C CA . ALA B 1 238 ? 6.176 25.859 12.789 1 87.12 238 ALA B CA 1
ATOM 4443 C C . ALA B 1 238 ? 5.242 26.078 11.602 1 87.12 238 ALA B C 1
ATOM 4445 O O . ALA B 1 238 ? 4.266 26.828 11.695 1 87.12 238 ALA B O 1
ATOM 4446 N N . VAL B 1 239 ? 5.516 25.391 10.594 1 84.31 239 VAL B N 1
ATOM 4447 C CA . VAL B 1 239 ? 4.703 25.516 9.383 1 84.31 239 VAL B CA 1
ATOM 4448 C C . VAL B 1 239 ? 3.277 25.047 9.672 1 84.31 239 VAL B C 1
ATOM 4450 O O . VAL B 1 239 ? 2.311 25.656 9.211 1 84.31 239 VAL B O 1
ATOM 4453 N N . ASN B 1 240 ? 3.229 24.062 10.367 1 79.88 240 ASN B N 1
ATOM 4454 C CA . ASN B 1 240 ? 1.915 23.531 10.727 1 79.88 240 ASN B CA 1
ATOM 4455 C C . ASN B 1 240 ? 1.097 24.547 11.508 1 79.88 240 ASN B C 1
ATOM 4457 O O . ASN B 1 240 ? -0.077 24.781 11.211 1 79.88 240 ASN B O 1
ATOM 4461 N N . LEU B 1 241 ? 1.769 25.125 12.453 1 82.38 241 LEU B N 1
ATOM 4462 C CA . LEU B 1 241 ? 1.092 26.125 13.281 1 82.38 241 LEU B CA 1
ATOM 4463 C C . LEU B 1 241 ? 0.718 27.344 12.453 1 82.38 241 LEU B C 1
ATOM 4465 O O . LEU B 1 241 ? -0.373 27.891 12.617 1 82.38 241 LEU B O 1
ATOM 4469 N N . ILE B 1 242 ? 1.601 27.688 11.594 1 84.69 242 ILE B N 1
ATOM 4470 C CA . ILE B 1 242 ? 1.395 28.875 10.773 1 84.69 242 ILE B CA 1
ATOM 4471 C C . ILE B 1 242 ? 0.24 28.641 9.805 1 84.69 242 ILE B C 1
ATOM 4473 O O . ILE B 1 242 ? -0.577 29.547 9.578 1 84.69 242 ILE B O 1
ATOM 4477 N N . GLN B 1 243 ? 0.124 27.422 9.352 1 78.81 243 GLN B N 1
ATOM 4478 C CA . GLN B 1 243 ? -0.868 27.109 8.328 1 78.81 243 GLN B CA 1
ATOM 4479 C C . GLN B 1 243 ? -2.195 26.703 8.953 1 78.81 243 GLN B C 1
ATOM 4481 O O . GLN B 1 243 ? -3.262 26.953 8.391 1 78.81 243 GLN B O 1
ATOM 4486 N N . GLU B 1 244 ? -2.113 26.094 10.133 1 77.69 244 GLU B N 1
ATOM 4487 C CA . GLU B 1 244 ? -3.311 25.469 10.68 1 77.69 244 GLU B CA 1
ATOM 4488 C C . GLU B 1 244 ? -3.912 26.312 11.805 1 77.69 244 GLU B C 1
ATOM 4490 O O . GLU B 1 244 ? -4.863 25.891 12.461 1 77.69 244 GLU B O 1
ATOM 4495 N N . SER B 1 245 ? -3.293 27.5 12.023 1 78.62 245 SER B N 1
ATOM 4496 C CA . SER B 1 245 ? -3.822 28.328 13.094 1 78.62 245 SER B CA 1
ATOM 4497 C C . SER B 1 245 ? -3.783 29.812 12.711 1 78.62 245 SER B C 1
ATOM 4499 O O . SER B 1 245 ? -3.104 30.188 11.75 1 78.62 245 SER B O 1
ATOM 4501 N N . GLU B 1 246 ? -4.535 30.594 13.438 1 78.56 246 GLU B N 1
ATOM 4502 C CA . GLU B 1 246 ? -4.508 32.031 13.266 1 78.56 246 GLU B CA 1
ATOM 4503 C C . GLU B 1 246 ? -3.592 32.688 14.297 1 78.56 246 GLU B C 1
ATOM 4505 O O . GLU B 1 246 ? -3.68 33.906 14.531 1 78.56 246 GLU B O 1
ATOM 4510 N N . LEU B 1 247 ? -2.781 31.891 14.891 1 84.25 247 LEU B N 1
ATOM 4511 C CA . LEU B 1 247 ? -1.845 32.438 15.867 1 84.25 247 LEU B CA 1
ATOM 4512 C C . LEU B 1 247 ? -0.929 33.469 15.219 1 84.25 247 LEU B C 1
ATOM 4514 O O . LEU B 1 247 ? -0.503 33.312 14.07 1 84.25 247 LEU B O 1
ATOM 4518 N N . SER B 1 248 ? -0.704 34.5 16 1 89.69 248 SER B N 1
ATOM 4519 C CA . SER B 1 248 ? 0.316 35.406 15.523 1 89.69 248 SER B CA 1
ATOM 4520 C C . SER B 1 248 ? 1.676 34.75 15.414 1 89.69 248 SER B C 1
ATOM 4522 O O . SER B 1 248 ? 1.907 33.688 16.031 1 89.69 248 SER B O 1
ATOM 4524 N N . ILE B 1 249 ? 2.494 35.312 14.594 1 93.56 249 ILE B N 1
ATOM 4525 C CA . ILE B 1 249 ? 3.83 34.719 14.445 1 93.56 249 ILE B CA 1
ATOM 4526 C C . ILE B 1 249 ? 4.547 34.75 15.797 1 93.56 249 ILE B C 1
ATOM 4528 O O . ILE B 1 249 ? 5.301 33.812 16.109 1 93.56 249 ILE B O 1
ATOM 4532 N N . THR B 1 250 ? 4.281 35.781 16.547 1 94.06 250 THR B N 1
ATOM 4533 C CA . THR B 1 250 ? 4.848 35.844 17.891 1 94.06 250 THR B CA 1
ATOM 4534 C C . THR B 1 250 ? 4.355 34.688 18.75 1 94.06 250 THR B C 1
ATOM 4536 O O . THR B 1 250 ? 5.145 34.062 19.469 1 94.06 250 THR B O 1
ATOM 4539 N N . ALA B 1 251 ? 3.105 34.438 18.719 1 90.69 251 ALA B N 1
ATOM 4540 C CA . ALA B 1 251 ? 2.523 33.344 19.5 1 90.69 251 ALA B CA 1
ATOM 4541 C C . ALA B 1 251 ? 3.076 31.984 19.047 1 90.69 251 ALA B C 1
ATOM 4543 O O . ALA B 1 251 ? 3.307 31.094 19.875 1 90.69 251 ALA B O 1
ATOM 4544 N N . VAL B 1 252 ? 3.25 31.812 17.75 1 91.06 252 VAL B N 1
ATOM 4545 C CA . VAL B 1 252 ? 3.844 30.609 17.203 1 91.06 252 VAL B CA 1
ATOM 4546 C C . VAL B 1 252 ? 5.258 30.422 17.75 1 91.06 252 VAL B C 1
ATOM 4548 O O . VAL B 1 252 ? 5.625 29.328 18.188 1 91.06 252 VAL B O 1
ATOM 4551 N N . SER B 1 253 ? 5.988 31.5 17.719 1 93 253 SER B N 1
ATOM 4552 C CA . SER B 1 253 ? 7.352 31.484 18.25 1 93 253 SER B CA 1
ATOM 4553 C C . SER B 1 253 ? 7.371 31.031 19.719 1 93 253 SER B C 1
ATOM 4555 O O . SER B 1 253 ? 8.18 30.188 20.094 1 93 253 SER B O 1
ATOM 4557 N N . GLU B 1 254 ? 6.469 31.531 20.484 1 89.75 254 GLU B N 1
ATOM 4558 C CA . GLU B 1 254 ? 6.387 31.203 21.906 1 89.75 254 GLU B CA 1
ATOM 4559 C C . GLU B 1 254 ? 6.004 29.734 22.109 1 89.75 254 GLU B C 1
ATOM 4561 O O . GLU B 1 254 ? 6.57 29.047 22.969 1 89.75 254 GLU B O 1
ATOM 4566 N N . LYS B 1 255 ? 5.09 29.281 21.391 1 85.5 255 LYS B N 1
ATOM 4567 C CA . LYS B 1 255 ? 4.613 27.906 21.5 1 85.5 255 LYS B CA 1
ATOM 4568 C C . LYS B 1 255 ? 5.723 26.922 21.156 1 85.5 255 LYS B C 1
ATOM 4570 O O . LYS B 1 255 ? 5.746 25.797 21.688 1 85.5 255 LYS B O 1
ATOM 4575 N N . LEU B 1 256 ? 6.574 27.359 20.281 1 87.81 256 LEU B N 1
ATOM 4576 C CA . LEU B 1 256 ? 7.676 26.5 19.859 1 87.81 256 LEU B CA 1
ATOM 4577 C C . LEU B 1 256 ? 8.844 26.594 20.844 1 87.81 256 LEU B C 1
ATOM 4579 O O . LEU B 1 256 ? 9.828 25.859 20.719 1 87.81 256 LEU B O 1
ATOM 4583 N N . GLY B 1 257 ? 8.766 27.5 21.828 1 85.88 257 GLY B N 1
ATOM 4584 C CA . GLY B 1 257 ? 9.75 27.578 22.891 1 85.88 257 GLY B CA 1
ATOM 4585 C C . GLY B 1 257 ? 10.844 28.594 22.625 1 85.88 257 GLY B C 1
ATOM 4586 O O . GLY B 1 257 ? 11.875 28.594 23.312 1 85.88 257 GLY B O 1
ATOM 4587 N N . TYR B 1 258 ? 10.672 29.438 21.672 1 90.38 258 TYR B N 1
ATOM 4588 C CA . TYR B 1 258 ? 11.656 30.484 21.422 1 90.38 258 TYR B CA 1
ATOM 4589 C C . TYR B 1 258 ? 11.516 31.625 22.422 1 90.38 258 TYR B C 1
ATOM 4591 O O . TYR B 1 258 ? 10.398 31.969 22.812 1 90.38 258 TYR B O 1
ATOM 4599 N N . PRO B 1 259 ? 12.711 32.156 22.797 1 90.31 259 PRO B N 1
ATOM 4600 C CA . PRO B 1 259 ? 12.648 33.281 23.75 1 90.31 259 PRO B CA 1
ATOM 4601 C C . PRO B 1 259 ? 12.07 34.531 23.141 1 90.31 259 PRO B C 1
ATOM 4603 O O . PRO B 1 259 ? 11.547 35.406 23.859 1 90.31 259 PRO B O 1
ATOM 4606 N N . SER B 1 260 ? 12.266 34.688 21.859 1 91.62 260 SER B N 1
ATOM 4607 C CA . SER B 1 260 ? 11.719 35.844 21.141 1 91.62 260 SER B CA 1
ATOM 4608 C C . SER B 1 260 ? 11.445 35.5 19.688 1 91.62 260 SER B C 1
ATOM 4610 O O . SER B 1 260 ? 11.883 34.469 19.188 1 91.62 260 SER B O 1
ATOM 4612 N N . ILE B 1 261 ? 10.742 36.438 19.016 1 94 261 ILE B N 1
ATOM 4613 C CA . ILE B 1 261 ? 10.328 36.25 17.625 1 94 261 ILE B CA 1
ATOM 4614 C C . ILE B 1 261 ? 11.547 36.312 16.719 1 94 261 ILE B C 1
ATOM 4616 O O . ILE B 1 261 ? 11.57 35.719 15.641 1 94 261 ILE B O 1
ATOM 4620 N N . HIS B 1 262 ? 12.586 37 17.141 1 94.25 262 HIS B N 1
ATOM 4621 C CA . HIS B 1 262 ? 13.719 37.281 16.266 1 94.25 262 HIS B CA 1
ATOM 4622 C C . HIS B 1 262 ? 14.484 36.031 15.93 1 94.25 262 HIS B C 1
ATOM 4624 O O . HIS B 1 262 ? 14.688 35.719 14.758 1 94.25 262 HIS B O 1
ATOM 4630 N N . PRO B 1 263 ? 14.883 35.312 16.969 1 95.25 263 PRO B N 1
ATOM 4631 C CA . PRO B 1 263 ? 15.578 34.062 16.625 1 95.25 263 PRO B CA 1
ATOM 4632 C C . PRO B 1 263 ? 14.695 33.094 15.828 1 95.25 263 PRO B C 1
ATOM 4634 O O . PRO B 1 263 ? 15.195 32.375 14.961 1 95.25 263 PRO B O 1
ATOM 4637 N N . PHE B 1 264 ? 13.445 33.094 16.094 1 95.38 264 PHE B N 1
ATOM 4638 C CA . PHE B 1 264 ? 12.516 32.219 15.367 1 95.38 264 PHE B CA 1
ATOM 4639 C C . PHE B 1 264 ? 12.461 32.625 13.898 1 95.38 264 PHE B C 1
ATOM 4641 O O . PHE B 1 264 ? 12.609 31.766 13.016 1 95.38 264 PHE B O 1
ATOM 4648 N N . THR B 1 265 ? 12.297 33.844 13.672 1 95 265 THR B N 1
ATOM 4649 C CA . THR B 1 265 ? 12.203 34.344 12.305 1 95 265 THR B CA 1
ATOM 4650 C C . THR B 1 265 ? 13.484 34.031 11.531 1 95 265 THR B C 1
ATOM 4652 O O . THR B 1 265 ? 13.43 33.656 10.359 1 95 265 THR B O 1
ATOM 4655 N N . ARG B 1 266 ? 14.578 34.188 12.188 1 95.06 266 ARG B N 1
ATOM 4656 C CA . ARG B 1 266 ? 15.867 33.906 11.555 1 95.06 266 ARG B CA 1
ATOM 4657 C C . ARG B 1 266 ? 15.977 32.438 11.172 1 95.06 266 ARG B C 1
ATOM 4659 O O . ARG B 1 266 ? 16.375 32.094 10.055 1 95.06 266 ARG B O 1
ATOM 4666 N N . HIS B 1 267 ? 15.625 31.594 12.109 1 94.19 267 HIS B N 1
ATOM 4667 C CA . HIS B 1 267 ? 15.719 30.156 11.875 1 94.19 267 HIS B CA 1
ATOM 4668 C C . HIS B 1 267 ? 14.758 29.719 10.781 1 94.19 267 HIS B C 1
ATOM 4670 O O . HIS B 1 267 ? 15.117 28.922 9.914 1 94.19 267 HIS B O 1
ATOM 4676 N N . PHE B 1 268 ? 13.547 30.25 10.852 1 94 268 PHE B N 1
ATOM 4677 C CA . PHE B 1 268 ? 12.516 29.891 9.883 1 94 268 PHE B CA 1
ATOM 4678 C C . PHE B 1 268 ? 12.922 30.328 8.484 1 94 268 PHE B C 1
ATOM 4680 O O . PHE B 1 268 ? 12.852 29.547 7.535 1 94 268 PHE B O 1
ATOM 4687 N N . THR B 1 269 ? 13.43 31.484 8.398 1 92.62 269 THR B N 1
ATOM 4688 C CA . THR B 1 269 ? 13.836 32.031 7.109 1 92.62 269 THR B CA 1
ATOM 4689 C C . THR B 1 269 ? 15.039 31.266 6.551 1 92.62 269 THR B C 1
ATOM 4691 O O . THR B 1 269 ? 15.117 31.031 5.344 1 92.62 269 THR B O 1
ATOM 4694 N N . ALA B 1 270 ? 15.914 31 7.414 1 91.81 270 ALA B N 1
ATOM 4695 C CA . ALA B 1 270 ? 17.078 30.234 6.98 1 91.81 270 ALA B CA 1
ATOM 4696 C C . ALA B 1 270 ? 16.672 28.859 6.461 1 91.81 270 ALA B C 1
ATOM 4698 O O . ALA B 1 270 ? 17.281 28.344 5.512 1 91.81 270 ALA B O 1
ATOM 4699 N N . TYR B 1 271 ? 15.664 28.344 7.094 1 88.56 271 TYR B N 1
ATOM 4700 C CA . TYR B 1 271 ? 15.258 26.984 6.762 1 88.56 271 TYR B CA 1
ATOM 4701 C C . TYR B 1 271 ? 14.391 26.969 5.508 1 88.56 271 TYR B C 1
ATOM 4703 O O . TYR B 1 271 ? 14.602 26.141 4.613 1 88.56 271 TYR B O 1
ATOM 4711 N N . TYR B 1 272 ? 13.367 27.859 5.359 1 88 272 TYR B N 1
ATOM 4712 C CA . TYR B 1 272 ? 12.375 27.812 4.293 1 88 272 TYR B CA 1
ATOM 4713 C C . TYR B 1 272 ? 12.672 28.844 3.219 1 88 272 TYR B C 1
ATOM 4715 O O . TYR B 1 272 ? 12.07 28.828 2.143 1 88 272 TYR B O 1
ATOM 4723 N N . GLY B 1 273 ? 13.57 29.797 3.559 1 87.06 273 GLY B N 1
ATOM 4724 C CA . GLY B 1 273 ? 13.969 30.797 2.584 1 87.06 273 GLY B CA 1
ATOM 4725 C C . GLY B 1 273 ? 13.078 32.031 2.598 1 87.06 273 GLY B C 1
ATOM 4726 O O . GLY B 1 273 ? 13.398 33.031 1.962 1 87.06 273 GLY B O 1
ATOM 4727 N N . ILE B 1 274 ? 11.984 31.984 3.256 1 89 274 ILE B N 1
ATOM 4728 C CA . ILE B 1 274 ? 11.07 33.125 3.387 1 89 274 ILE B CA 1
ATOM 4729 C C . ILE B 1 274 ? 10.656 33.281 4.848 1 89 274 ILE B C 1
ATOM 4731 O O . ILE B 1 274 ? 10.75 32.344 5.637 1 89 274 ILE B O 1
ATOM 4735 N N . SER B 1 275 ? 10.211 34.406 5.168 1 91.75 275 SER B N 1
ATOM 4736 C CA . SER B 1 275 ? 9.836 34.688 6.551 1 91.75 275 SER B CA 1
ATOM 4737 C C . SER B 1 275 ? 8.531 33.969 6.914 1 91.75 275 SER B C 1
ATOM 4739 O O . SER B 1 275 ? 7.758 33.594 6.031 1 91.75 275 SER B O 1
ATOM 4741 N N . PRO B 1 276 ? 8.312 33.781 8.219 1 92.19 276 PRO B N 1
ATOM 4742 C CA . PRO B 1 276 ? 7.043 33.156 8.641 1 92.19 276 PRO B CA 1
ATOM 4743 C C . PRO B 1 276 ? 5.828 33.938 8.141 1 92.19 276 PRO B C 1
ATOM 4745 O O . PRO B 1 276 ? 4.84 33.344 7.707 1 92.19 276 PRO B O 1
ATOM 4748 N N . LYS B 1 277 ? 5.891 35.219 8.203 1 89.19 277 LYS B N 1
ATOM 4749 C CA . LYS B 1 277 ? 4.785 36.062 7.75 1 89.19 277 LYS B CA 1
ATOM 4750 C C . LYS B 1 277 ? 4.531 35.875 6.258 1 89.19 277 LYS B C 1
ATOM 4752 O O . LYS B 1 277 ? 3.379 35.75 5.828 1 89.19 277 LYS B O 1
ATOM 4757 N N . GLN B 1 278 ? 5.582 35.906 5.523 1 86.44 278 GLN B N 1
ATOM 4758 C CA . GLN B 1 278 ? 5.48 35.688 4.082 1 86.44 278 GLN B CA 1
ATOM 4759 C C . GLN B 1 278 ? 4.926 34.312 3.764 1 86.44 278 GLN B C 1
ATOM 4761 O O . GLN B 1 278 ? 4.164 34.156 2.811 1 86.44 278 GLN B O 1
ATOM 4766 N N . TYR B 1 279 ? 5.395 33.406 4.59 1 85.31 279 TYR B N 1
ATOM 4767 C CA . TYR B 1 279 ? 4.934 32.031 4.387 1 85.31 279 TYR B CA 1
ATOM 4768 C C . TYR B 1 279 ? 3.426 31.938 4.578 1 85.31 279 TYR B C 1
ATOM 4770 O O . TYR B 1 279 ? 2.742 31.234 3.824 1 85.31 279 TYR B O 1
ATOM 4778 N N . ARG B 1 280 ? 2.91 32.5 5.57 1 83.38 280 ARG B N 1
ATOM 4779 C CA . ARG B 1 280 ? 1.479 32.469 5.852 1 83.38 280 ARG B CA 1
ATOM 4780 C C . ARG B 1 280 ? 0.686 33.094 4.703 1 83.38 280 ARG B C 1
ATOM 4782 O O . ARG B 1 280 ? -0.381 32.594 4.34 1 83.38 280 ARG B O 1
ATOM 4789 N N . LEU B 1 281 ? 1.21 34.156 4.133 1 77.88 281 LEU B N 1
ATOM 4790 C CA . LEU B 1 281 ? 0.509 34.906 3.082 1 77.88 281 LEU B CA 1
ATOM 4791 C C . LEU B 1 281 ? 0.589 34.156 1.754 1 77.88 281 LEU B C 1
ATOM 4793 O O . LEU B 1 281 ? -0.319 34.25 0.926 1 77.88 281 LEU B O 1
ATOM 4797 N N . ASN B 1 282 ? 1.731 33.5 1.474 1 72.81 282 ASN B N 1
ATOM 4798 C CA . ASN B 1 282 ? 1.915 32.781 0.218 1 72.81 282 ASN B CA 1
ATOM 4799 C C . ASN B 1 282 ? 2.582 31.438 0.443 1 72.81 282 ASN B C 1
ATOM 4801 O O . ASN B 1 282 ? 3.773 31.281 0.173 1 72.81 282 ASN B O 1
ATOM 4805 N N . PRO B 1 283 ? 1.77 30.547 0.868 1 62.12 283 PRO B N 1
ATOM 4806 C CA . PRO B 1 283 ? 2.387 29.25 1.184 1 62.12 283 PRO B CA 1
ATOM 4807 C C . PRO B 1 283 ? 3.08 28.625 -0.021 1 62.12 283 PRO B C 1
ATOM 4809 O O . PRO B 1 283 ? 4 27.812 0.145 1 62.12 283 PRO B O 1
ATOM 4812 N N . ARG B 1 284 ? 2.693 29.031 -1.289 1 59.09 284 ARG B N 1
ATOM 4813 C CA . ARG B 1 284 ? 3.348 28.531 -2.492 1 59.09 284 ARG B CA 1
ATOM 4814 C C . ARG B 1 284 ? 4.816 28.938 -2.527 1 59.09 284 ARG B C 1
ATOM 4816 O O . ARG B 1 284 ? 5.66 28.203 -3.043 1 59.09 284 ARG B O 1
ATOM 4823 N N . ALA B 1 285 ? 5.008 30.078 -2.096 1 52.59 285 ALA B N 1
ATOM 4824 C CA . ALA B 1 285 ? 6.344 30.656 -2.195 1 52.59 285 ALA B CA 1
ATOM 4825 C C . ALA B 1 285 ? 7.336 29.891 -1.324 1 52.59 285 ALA B C 1
ATOM 4827 O O . ALA B 1 285 ? 8.516 29.797 -1.662 1 52.59 285 ALA B O 1
ATOM 4828 N N . GLY B 1 286 ? 6.91 29.266 -0.293 1 51.5 286 GLY B N 1
ATOM 4829 C CA . GLY B 1 286 ? 7.777 28.578 0.644 1 51.5 286 GLY B CA 1
ATOM 4830 C C . GLY B 1 286 ? 8.125 27.172 0.206 1 51.5 286 GLY B C 1
ATOM 4831 O O . GLY B 1 286 ? 9.164 26.625 0.584 1 51.5 286 GLY B O 1
ATOM 4832 N N . LEU B 1 287 ? 7.215 26.453 -0.488 1 53.94 287 LEU B N 1
ATOM 4833 C CA . LEU B 1 287 ? 7.336 25.047 -0.828 1 53.94 287 LEU B CA 1
ATOM 4834 C C . LEU B 1 287 ? 8.461 24.828 -1.836 1 53.94 287 LEU B C 1
ATOM 4836 O O . LEU B 1 287 ? 9.094 23.766 -1.84 1 53.94 287 LEU B O 1
ATOM 4840 N N . ALA B 1 288 ? 8.492 25.75 -2.812 1 45.06 288 ALA B N 1
ATOM 4841 C CA . ALA B 1 288 ? 9.578 25.578 -3.777 1 45.06 288 ALA B CA 1
ATOM 4842 C C . ALA B 1 288 ? 10.906 25.359 -3.07 1 45.06 288 ALA B C 1
ATOM 4844 O O . ALA B 1 288 ? 11.727 24.547 -3.498 1 45.06 288 ALA B O 1
ATOM 4845 N N . LEU B 1 289 ? 10.953 25.922 -2.031 1 43.78 289 LEU B N 1
ATOM 4846 C CA . LEU B 1 289 ? 12.25 25.906 -1.372 1 43.78 289 LEU B CA 1
ATOM 4847 C C . LEU B 1 289 ? 12.383 24.672 -0.479 1 43.78 289 LEU B C 1
ATOM 4849 O O . LEU B 1 289 ? 13.492 24.156 -0.282 1 43.78 289 LEU B O 1
ATOM 4853 N N . ASN B 1 290 ? 11.305 24.141 0.019 1 49.59 290 ASN B N 1
ATOM 4854 C CA . ASN B 1 290 ? 11.305 22.953 0.863 1 49.59 290 ASN B CA 1
ATOM 4855 C C . ASN B 1 290 ? 11.664 21.703 0.068 1 49.59 290 ASN B C 1
ATOM 4857 O O . ASN B 1 290 ? 12.336 20.797 0.584 1 49.59 290 ASN B O 1
ATOM 4861 N N . ALA B 1 291 ? 11 21.609 -1.058 1 45.97 291 ALA B N 1
ATOM 4862 C CA . ALA B 1 291 ? 11.375 20.531 -1.983 1 45.97 291 ALA B CA 1
ATOM 4863 C C . ALA B 1 291 ? 12.867 20.578 -2.279 1 45.97 291 ALA B C 1
ATOM 4865 O O . ALA B 1 291 ? 13.516 19.531 -2.377 1 45.97 291 ALA B O 1
ATOM 4866 N N . GLN B 1 292 ? 13.391 21.75 -2.498 1 40.84 292 GLN B N 1
ATOM 4867 C CA . GLN B 1 292 ? 14.812 21.938 -2.785 1 40.84 292 GLN B CA 1
ATOM 4868 C C . GLN B 1 292 ? 15.672 21.531 -1.594 1 40.84 292 GLN B C 1
ATOM 4870 O O . GLN B 1 292 ? 16.766 20.984 -1.768 1 40.84 292 GLN B O 1
ATOM 4875 N N . ALA B 1 293 ? 15.25 21.891 -0.448 1 40.03 293 ALA B N 1
ATOM 4876 C CA . ALA B 1 293 ? 16.031 21.531 0.724 1 40.03 293 ALA B CA 1
ATOM 4877 C C . ALA B 1 293 ? 16.062 20.016 0.921 1 40.03 293 ALA B C 1
ATOM 4879 O O . ALA B 1 293 ? 17.078 19.438 1.312 1 40.03 293 ALA B O 1
ATOM 4880 N N . ARG B 1 294 ? 15.016 19.453 0.599 1 44.28 294 ARG B N 1
ATOM 4881 C CA . ARG B 1 294 ? 14.977 18 0.672 1 44.28 294 ARG B CA 1
ATOM 4882 C C . ARG B 1 294 ? 15.82 17.375 -0.438 1 44.28 294 ARG B C 1
ATOM 4884 O O . ARG B 1 294 ? 16.375 16.281 -0.263 1 44.28 294 ARG B O 1
ATOM 4891 N N . GLU B 1 295 ? 15.781 17.938 -1.752 1 41.81 295 GLU B N 1
ATOM 4892 C CA . GLU B 1 295 ? 16.641 17.516 -2.854 1 41.81 295 GLU B CA 1
ATOM 4893 C C . GLU B 1 295 ? 18.109 17.703 -2.51 1 41.81 295 GLU B C 1
ATOM 4895 O O . GLU B 1 295 ? 18.969 16.938 -2.939 1 41.81 295 GLU B O 1
ATOM 4900 N N . ILE B 1 296 ? 18.438 18.719 -1.991 1 36.94 296 ILE B N 1
ATOM 4901 C CA . ILE B 1 296 ? 19.828 19 -1.682 1 36.94 296 ILE B CA 1
ATOM 4902 C C . ILE B 1 296 ? 20.375 17.906 -0.771 1 36.94 296 ILE B C 1
ATOM 4904 O O . ILE B 1 296 ? 21.578 17.625 -0.776 1 36.94 296 ILE B O 1
ATOM 4908 N N . ARG B 1 297 ? 19.672 17.266 0.022 1 37.53 297 ARG B N 1
ATOM 4909 C CA . ARG B 1 297 ? 20.172 16.219 0.898 1 37.53 297 ARG B CA 1
ATOM 4910 C C . ARG B 1 297 ? 20.531 14.969 0.102 1 37.53 297 ARG B C 1
ATOM 4912 O O . ARG B 1 297 ? 21.344 14.148 0.555 1 37.53 297 ARG B O 1
ATOM 4919 N N . HIS B 1 298 ? 19.812 14.664 -0.945 1 34.78 298 HIS B N 1
ATOM 4920 C CA . HIS B 1 298 ? 20.078 13.453 -1.711 1 34.78 298 HIS B CA 1
ATOM 4921 C C . HIS B 1 298 ? 21.25 13.664 -2.674 1 34.78 298 HIS B C 1
ATOM 4923 O O . HIS B 1 298 ? 21.781 12.703 -3.236 1 34.78 298 HIS B O 1
ATOM 4929 N N . ALA B 1 299 ? 21.516 14.852 -3.072 1 33.09 299 ALA B N 1
ATOM 4930 C CA . ALA B 1 299 ? 22.594 15.055 -4.023 1 33.09 299 ALA B CA 1
ATOM 4931 C C . ALA B 1 299 ? 23.953 15.078 -3.314 1 33.09 299 ALA B C 1
ATOM 4933 O O . ALA B 1 299 ? 25 15.125 -3.963 1 33.09 299 ALA B O 1
ATOM 4934 N N . LYS B 1 300 ? 23.922 15.273 -2.086 1 29.91 300 LYS B N 1
ATOM 4935 C CA . LYS B 1 300 ? 25.297 15.195 -1.586 1 29.91 300 LYS B CA 1
ATOM 4936 C C . LYS B 1 300 ? 25.656 13.781 -1.151 1 29.91 300 LYS B C 1
ATOM 4938 O O . LYS B 1 300 ? 24.828 13.086 -0.55 1 29.91 300 LYS B O 1
#

Nearest PDB structures (foldseek):
  3w6v-assembly1_A  TM=8.894E-01  e=1.387E-05  Streptomyces griseus
  6swi-assembly1_A  TM=8.605E-01  e=8.464E-05  Geobacillus stearothermophilus
  4fe7-assembly1_A-2  TM=7.420E-01  e=1.553E-05  Escherichia coli
  3oio-assembly1_A  TM=8.778E-01  e=1.668E-04  Chromobacterium violaceum
  8ch4-assembly1_C  TM=8.365E-01  e=5.164E-04  Bradyrhizobium sp. JS329

InterPro domains:
  IPR003313 AraC-type arabinose-binding/dimerisation domain [PF02311] (33-88)
  IPR009057 Homedomain-like superfamily [SSF46689] (180-230)
  IPR009057 Homedomain-like superfamily [SSF46689] (235-282)
  IPR018060 AraC-like, DNA binding HTH domain [PF12833] (206-280)
  IPR018060 AraC-like, DNA binding HTH domain [PS01124] (184-282)
  IPR018060 AraC-like, DNA binding HTH domain [SM00342] (197-280)
  IPR037923 Transcription regulator HTH-like [SSF51215] (27-113)

pLDDT: mean 86.3, std 13.57, range [29.91, 98.62]

Foldseek 3Di:
DDALVQWQKFWQDKDKDKAQQDPVQAKKFKQFKKKKFWQADFWWKAWPRDIDTDGHGKIFIDGGLTIMGTGDHNVDITMIIMITMATRDHPDTCSNPMDMDHPPPPSDDPHHRDDDDYPLVVPQDRMDHCVLPVVLSVLVVVLNCLCVPPDPPSRVVSSVSVSVSVVVSSCCVPLPDRQDVLLVVLVVVCLVCVLPPDPLVCSCVSSVHDPVVCQVNNCSRPVDGSVVVNLVSLLVVLLCCLAVHPDDCQVSCVSSPHPGSVVVQVSNCVQQVDGSVVCSVPVVSRVVRVVVVVVVSVVD/DDALVQWQKFWQDKDKDKAQQDPVQAKKFKQFKKKKFWQADFWWKAWPRDIDTDGHGKIFIDGGLTIMGTGDHNVDITMIIMITMATRDHPDTCSNPMDMDHPPPPSDDPHHRDDDDYPLVVPQDRMDHCVLPVVLSVLVVVLNCLCVPPDPPSRVVSSVSVSVSVVVSSCVVPLPDRQDVLLVVLVVVCLVCVLPPDDLVCSCVSSVHDPVVVQVNNCSRPVDGSVVVNLVSLLVVLLCCLAVHPDDCQRSCVSSPHPGSVVVQVSNCVQQVDGSVVCSVPVVSRVVRVVVVVVVSVVD

Sequence (600 aa):
MRTLAMLKPHVGDSMPYLYDGSSNEGLRVCSVYAFHLFTDGPGEMEIEGVRYPIEKRTLVFLRPGQPHAFHISPAHPLASHNLYCDLWDAKTPVSRHRTFIYAPNPFSLPELSAMHACPEADALPGVFSLQPYPHLYEAFLHIVRQYNEMSDYRTETVNSLFYAWLLSWHNAFHAKVPRDYRIVRLIRSLELMPERREPVKEWWRQCGLKRTHFHELFLRETGMTPKAYQHRLIMRRAVNLIQESELSITAVSEKLGYPSIHPFTRHFTAYYGISPKQYRLNPRAGLALNAQAREIRHAKMRTLAMLKPHVGDSMPYLYDGSSNEGLRVCSVYAFHLFTDGPGEMEIEGVRYPIEKRTLVFLRPGQPHAFHISPAHPLASHNLYCDLWDAKTPVSRHRTFIYAPNPFSLPELSAMHACPEADALPGVFSLQPYPHLYEAFLHIVRQYNEMSDYRTETVNSLFYAWLLSWHNAFHAKVPRDYRIVRLIRSLELMPERREPVKEWWRQCGLKRTHFHELFLRETGMTPKAYQHRLIMRRAVNLIQESELSITAVSEKLGYPSIHPFTRHFTAYYGISPKQYRLNPRAGLALNAQAREIRHAK

Solvent-accessible surface area (backbone atoms only — not comparable to full-atom values): 32126 Å² total; per-residue (Å²): 130,54,54,77,87,68,53,32,45,28,70,41,41,69,47,59,45,74,44,47,48,50,82,54,30,44,54,28,30,34,20,22,31,36,38,38,38,21,70,46,59,74,37,35,36,30,52,74,86,44,78,41,80,32,37,56,35,21,34,37,45,44,53,51,60,46,47,31,28,51,53,33,49,61,91,50,56,41,51,28,47,34,38,28,22,21,51,62,35,57,86,75,48,44,20,61,43,56,49,65,42,48,66,85,52,76,88,74,70,93,58,64,33,69,79,74,81,24,69,70,66,68,65,55,62,50,65,47,73,32,67,90,34,58,68,61,48,52,49,52,53,47,40,51,47,39,61,74,63,45,77,75,64,31,68,62,28,33,23,23,41,48,46,22,47,52,50,51,47,53,50,58,69,65,41,85,63,81,74,54,66,54,55,52,52,51,50,51,51,48,58,68,40,67,76,61,77,67,57,70,85,48,51,25,62,74,49,72,38,55,64,69,60,32,52,54,50,39,27,70,68,68,74,35,51,66,65,59,46,50,49,50,52,51,52,52,48,46,50,46,48,49,61,60,32,81,60,48,69,58,55,49,22,47,75,72,66,40,94,43,50,63,65,41,42,51,54,42,21,71,67,35,70,41,40,63,70,55,30,59,75,35,41,60,73,28,42,64,39,45,56,48,54,59,50,53,60,72,72,101,132,54,54,76,87,68,52,32,43,28,71,41,40,69,47,59,46,73,42,47,49,50,80,56,31,42,54,28,29,34,20,23,30,36,37,39,38,21,71,48,58,75,36,33,37,30,50,76,85,43,77,41,81,31,36,57,35,22,36,37,46,44,52,52,60,45,46,30,29,53,54,33,49,62,92,51,57,42,53,28,47,32,38,29,22,20,49,62,36,56,87,75,48,43,20,62,43,58,49,64,41,46,66,85,53,76,88,74,70,95,58,63,32,68,82,73,80,25,70,69,67,69,64,56,62,49,65,45,72,32,66,91,33,58,68,60,49,52,50,53,52,47,39,52,48,40,64,73,63,45,77,75,64,32,67,61,29,34,23,23,41,48,48,24,47,53,50,51,47,53,51,58,69,65,41,86,63,82,74,54,67,54,54,52,51,50,52,51,51,48,58,68,38,67,74,60,78,68,57,67,86,48,50,26,62,75,50,71,40,56,65,69,60,32,51,53,52,40,26,70,67,68,73,34,49,65,65,57,46,51,50,50,52,51,52,51,47,46,51,46,46,51,61,60,33,80,60,48,70,56,54,48,24,48,75,72,66,40,96,43,50,64,66,42,40,52,52,42,20,71,68,36,70,41,41,63,67,54,30,62,77,36,42,60,70,29,41,66,38,46,58,46,56,57,49,56,61,71,72,100

Organism: NCBI:txid582686